Protein 6I5O (pdb70)

Radius of gyration: 25.14 Å; Cα contacts (8 Å, |Δi|>4): 1954; chains: 5; bounding box: 70×38×74 Å

Foldseek 3Di:
DDDDDDKDKDKFWQFDWDQFWDQGDKDFCPQFFKKKKAKAFDWPWWKKFKWFAAPVGDTDQFWWAWPVPRDIDRMDGDHGIITMHGCRPTGIIIITTPGTHGIMIMMMMTID/DDDDDDKDKDKFWQFAWDQFWDFGDKDFCPQFFKKKKAKAFDWPWWKKFKWFAAPVGDTDQFWWAWPVPRDIDRMDGDHGIITMHGCRPTGIIIITTPGTHGIIIMMMMTID/DDDDDFKDKDKFWQDAWDQFWDQRDKDFCPQFFKKKKAKAFDFPWWKKFKWFAAPVGDTDQFWWAWPPPRDIDRMDGDHGIITMHGCRPTGIIIITTHGTGGIITIMMMTID/DDDDDFKDKDKFWQFAWDQFWDQRDKDFCPQFFKKKKAKAFDWPWWKKFKWFAAPVGDTDQFWWAWPVPRDIDRMDGDHGIMTMHGCRPTGIIIITTPGIHGIIIMMMMTID/DDDDDDKDKDKFWQFAWDQFWDFGDKDFCPQFFKKKKAKAFDWPWWKKFKWFAAPVGDTDQFWWAWPVPRDIDRMDGDHGIITMHGCRPTGIIIITTHGTHGIIIMMMMTID

Organism: Bacillus subtilis (strain 168) (NCBI:txid224308)

Structure (mmCIF, N/CA/C/O backbone):
data_6I5O
#
_entry.id   6I5O
#
_cell.length_a   107.000
_cell.length_b   52.160
_cell.length_c   106.740
_cell.angle_alpha   90.000
_cell.angle_beta   95.970
_cell.angle_gamma   90.000
#
_symmetry.space_group_name_H-M   'C 1 2 1'
#
loop_
_entity.id
_entity.type
_entity.pdbx_description
1 polymer 'SPBc2 prophage-derived uncharacterized protein YomS'
2 water water
#
loop_
_atom_site.group_PDB
_atom_site.id
_atom_site.type_symbol
_atom_site.label_atom_id
_atom_site.label_alt_id
_atom_site.label_comp_id
_atom_site.label_asym_id
_atom_site.label_entity_id
_atom_site.label_seq_id
_atom_site.pdbx_PDB_ins_code
_atom_site.Cartn_x
_atom_site.Cartn_y
_atom_site.Cartn_z
_atom_site.occupancy
_atom_site.B_iso_or_equiv
_atom_site.auth_seq_id
_atom_site.auth_comp_id
_atom_site.auth_asym_id
_atom_site.auth_atom_id
_atom_site.pdbx_PDB_model_num
ATOM 1 N N . ASN A 1 7 ? 34.075 5.740 31.019 1.00 34.32 7 ASN A N 1
ATOM 2 C CA . ASN A 1 7 ? 33.182 5.580 29.837 1.00 32.35 7 ASN A CA 1
ATOM 3 C C . ASN A 1 7 ? 32.954 6.892 29.071 1.00 26.75 7 ASN A C 1
ATOM 4 O O . ASN A 1 7 ? 32.311 7.775 29.594 1.00 25.73 7 ASN A O 1
ATOM 9 N N . VAL A 1 8 ? 33.423 7.001 27.852 1.00 23.19 8 VAL A N 1
ATOM 10 C CA . VAL A 1 8 ? 33.342 8.240 27.052 1.00 20.89 8 VAL A CA 1
ATOM 11 C C . VAL A 1 8 ? 32.186 8.104 26.087 1.00 19.97 8 VAL A C 1
ATOM 12 O O . VAL A 1 8 ? 32.136 7.065 25.397 1.00 21.53 8 VAL A O 1
ATOM 16 N N . VAL A 1 9 ? 31.351 9.092 25.984 1.00 17.93 9 VAL A N 1
ATOM 17 C CA . VAL A 1 9 ? 30.233 9.131 25.030 1.00 17.06 9 VAL A CA 1
ATOM 18 C C . VAL A 1 9 ? 30.306 10.398 24.216 1.00 16.23 9 VAL A C 1
ATOM 19 O O . VAL A 1 9 ? 30.636 11.488 24.771 1.00 15.24 9 VAL A O 1
ATOM 23 N N . ILE A 1 10 ? 29.944 10.288 22.957 1.00 15.70 10 ILE A N 1
ATOM 24 C CA . ILE A 1 10 ? 29.755 11.446 22.067 1.00 15.22 10 ILE A CA 1
ATOM 25 C C . ILE A 1 10 ? 28.326 11.872 22.228 1.00 14.60 10 ILE A C 1
ATOM 26 O O . ILE A 1 10 ? 27.401 11.050 22.020 1.00 15.33 10 ILE A O 1
ATOM 31 N N . THR A 1 11 ? 28.082 13.126 22.551 1.00 13.90 11 THR A N 1
ATOM 32 C CA . THR A 1 11 ? 26.738 13.621 22.829 1.00 13.44 11 THR A CA 1
ATOM 33 C C . THR A 1 11 ? 26.176 14.422 21.696 1.00 13.46 11 THR A C 1
ATOM 34 O O . THR A 1 11 ? 26.879 15.327 21.164 1.00 13.91 11 THR A O 1
ATOM 38 N N . ILE A 1 12 ? 24.929 14.152 21.312 1.00 12.91 12 ILE A N 1
ATOM 39 C CA . ILE A 1 12 ? 24.209 14.978 20.330 1.00 13.08 12 ILE A CA 1
ATOM 40 C C . ILE A 1 12 ? 22.819 15.261 20.899 1.00 12.66 12 ILE A C 1
ATOM 41 O O . ILE A 1 12 ? 22.305 14.499 21.721 1.00 12.93 12 ILE A O 1
ATOM 46 N N . PRO A 1 13 ? 22.230 16.385 20.490 1.00 12.90 13 PRO A N 1
ATOM 47 C CA . PRO A 1 13 ? 20.883 16.713 20.963 1.00 12.96 13 PRO A CA 1
ATOM 48 C C . PRO A 1 13 ? 19.844 15.879 20.250 1.00 13.40 13 PRO A C 1
ATOM 49 O O . PRO A 1 13 ? 20.043 15.405 19.130 1.00 14.78 13 PRO A O 1
ATOM 53 N N . ASP A 1 14 ? 18.676 15.812 20.881 1.00 13.22 14 ASP A N 1
ATOM 54 C CA . ASP A 1 14 ? 17.406 15.474 20.198 1.00 13.73 14 ASP A CA 1
ATOM 55 C C . ASP A 1 14 ? 16.928 16.721 19.486 1.00 13.37 14 ASP A C 1
ATOM 56 O O . ASP A 1 14 ? 17.016 17.777 20.082 1.00 13.63 14 ASP A O 1
ATOM 61 N N . LYS A 1 15 ? 16.323 16.561 18.316 1.00 13.35 15 LYS A N 1
ATOM 62 C CA . LYS A 1 15 ? 15.667 17.689 17.637 1.00 13.20 15 LYS A CA 1
ATOM 63 C C . LYS A 1 15 ? 14.372 17.195 17.016 1.00 14.14 15 LYS A C 1
ATOM 64 O O . LYS A 1 15 ? 14.288 16.006 16.604 1.00 15.48 15 LYS A O 1
ATOM 70 N N . THR A 1 16 ? 13.418 18.088 16.909 1.00 14.32 16 THR A N 1
ATOM 71 C CA . THR A 1 16 ? 12.237 17.830 16.039 1.00 15.50 16 THR A CA 1
ATOM 72 C C . THR A 1 16 ? 11.779 19.155 15.469 1.00 16.12 16 THR A C 1
ATOM 73 O O . THR A 1 16 ? 12.208 20.228 15.840 1.00 16.79 16 THR A O 1
ATOM 77 N N A SER A 1 17 ? 10.857 19.039 14.509 0.60 17.00 17 SER A N 1
ATOM 78 N N B SER A 1 17 ? 10.843 19.042 14.527 0.40 16.66 17 SER A N 1
ATOM 79 C CA A SER A 1 17 ? 10.231 20.178 13.815 0.60 17.89 17 SER A CA 1
ATOM 80 C CA B SER A 1 17 ? 10.226 20.176 13.818 0.40 17.12 17 SER A CA 1
ATOM 81 C C A SER A 1 17 ? 8.775 20.266 14.252 0.60 17.65 17 SER A C 1
ATOM 82 C C B SER A 1 17 ? 8.775 20.267 14.265 0.40 17.16 17 SER A C 1
ATOM 83 O O A SER A 1 17 ? 8.205 19.261 14.708 0.60 19.41 17 SER A O 1
ATOM 84 O O B SER A 1 17 ? 8.207 19.261 14.717 0.40 18.31 17 SER A O 1
ATOM 89 N N . PHE A 1 18 ? 8.223 21.463 14.216 1.00 16.50 18 PHE A N 1
ATOM 90 C CA . PHE A 1 18 ? 6.808 21.676 14.578 1.00 17.25 18 PHE A CA 1
ATOM 91 C C . PHE A 1 18 ? 6.257 22.801 13.726 1.00 17.06 18 PHE A C 1
ATOM 92 O O . PHE A 1 18 ? 6.881 23.852 13.568 1.00 16.78 18 PHE A O 1
ATOM 100 N N . THR A 1 19 ? 5.053 22.583 13.215 1.00 17.36 19 THR A N 1
ATOM 101 C CA . THR A 1 19 ? 4.334 23.648 12.498 1.00 17.66 19 THR A CA 1
ATOM 102 C C . THR A 1 19 ? 3.331 24.334 13.413 1.00 17.37 19 THR A C 1
ATOM 103 O O . THR A 1 19 ? 2.346 23.713 13.816 1.00 17.98 19 THR A O 1
ATOM 107 N N . PHE A 1 20 ? 3.520 25.619 13.660 1.00 15.88 20 PHE A N 1
ATOM 108 C CA . PHE A 1 20 ? 2.549 26.441 14.412 1.00 15.81 20 PHE A CA 1
ATOM 109 C C . PHE A 1 20 ? 1.431 26.886 13.474 1.00 16.23 20 PHE A C 1
ATOM 110 O O . PHE A 1 20 ? 0.253 26.870 13.861 1.00 16.52 20 PHE A O 1
ATOM 118 N N . HIS A 1 21 ? 1.813 27.354 12.292 1.00 16.18 21 HIS A N 1
ATOM 119 C CA . HIS A 1 21 ? 0.885 27.806 11.219 1.00 17.72 21 HIS A CA 1
ATOM 120 C C . HIS A 1 21 ? 1.404 27.298 9.882 1.00 19.04 21 HIS A C 1
ATOM 121 O O . HIS A 1 21 ? 2.507 27.603 9.485 1.00 18.25 21 HIS A O 1
ATOM 128 N N A GLU A 1 22 ? 0.575 26.506 9.233 0.50 20.51 22 GLU A N 1
ATOM 129 N N B GLU A 1 22 ? 0.552 26.560 9.183 0.50 20.57 22 GLU A N 1
ATOM 130 C CA A GLU A 1 22 ? 0.805 26.008 7.874 0.50 22.95 22 GLU A CA 1
ATOM 131 C CA B GLU A 1 22 ? 0.897 25.944 7.880 0.50 22.90 22 GLU A CA 1
ATOM 132 C C A GLU A 1 22 ? -0.049 26.912 7.021 0.50 23.72 22 GLU A C 1
ATOM 133 C C B GLU A 1 22 ? 0.812 26.973 6.760 0.50 23.54 22 GLU A C 1
ATOM 134 O O A GLU A 1 22 ? -1.244 26.721 6.995 0.50 25.45 22 GLU A O 1
ATOM 135 O O B GLU A 1 22 ? 1.618 26.850 5.892 0.50 23.29 22 GLU A O 1
ATOM 146 N N A ALA A 1 23 ? 0.414 27.951 6.340 0.40 23.65 23 ALA A N 1
ATOM 147 N N B ALA A 1 23 ? -0.134 27.924 6.757 0.60 25.04 23 ALA A N 1
ATOM 148 C CA A ALA A 1 23 ? -0.630 28.697 5.561 0.40 23.68 23 ALA A CA 1
ATOM 149 C CA B ALA A 1 23 ? -0.251 28.927 5.648 0.60 25.22 23 ALA A CA 1
ATOM 150 C C A ALA A 1 23 ? -1.640 29.471 6.427 0.40 22.86 23 ALA A C 1
ATOM 151 C C B ALA A 1 23 ? -1.445 29.760 6.064 0.60 24.54 23 ALA A C 1
ATOM 152 O O A ALA A 1 23 ? -2.889 29.183 6.306 0.40 23.26 23 ALA A O 1
ATOM 153 O O B ALA A 1 23 ? -2.482 29.716 5.428 0.60 25.25 23 ALA A O 1
ATOM 156 N N A ALA A 1 24 ? -1.242 30.470 7.203 0.50 21.73 24 ALA A N 1
ATOM 157 N N B ALA A 1 24 ? -1.251 30.474 7.166 0.50 22.74 24 ALA A N 1
ATOM 158 C CA A ALA A 1 24 ? -2.282 31.304 7.824 0.50 21.71 24 ALA A CA 1
ATOM 159 C CA B ALA A 1 24 ? -2.296 31.289 7.807 0.50 22.40 24 ALA A CA 1
ATOM 160 C C A ALA A 1 24 ? -2.633 32.457 6.902 0.50 22.10 24 ALA A C 1
ATOM 161 C C B ALA A 1 24 ? -2.636 32.454 6.900 0.50 22.47 24 ALA A C 1
ATOM 162 O O A ALA A 1 24 ? -1.713 33.159 6.497 0.50 21.57 24 ALA A O 1
ATOM 163 O O B ALA A 1 24 ? -1.714 33.158 6.499 0.50 21.89 24 ALA A O 1
ATOM 166 N N . THR A 1 25 ? -3.924 32.656 6.604 1.00 22.55 25 THR A N 1
ATOM 167 C CA . THR A 1 25 ? -4.372 33.819 5.803 1.00 23.34 25 THR A CA 1
ATOM 168 C C . THR A 1 25 ? -5.363 34.679 6.591 1.00 23.62 25 THR A C 1
ATOM 169 O O . THR A 1 25 ? -5.881 35.640 6.043 1.00 24.32 25 THR A O 1
ATOM 173 N N . SER A 1 26 ? -5.631 34.310 7.828 1.00 22.60 26 SER A N 1
ATOM 174 C CA . SER A 1 26 ? -6.441 35.114 8.757 1.00 23.36 26 SER A CA 1
ATOM 175 C C . SER A 1 26 ? -5.926 34.902 10.161 1.00 22.57 26 SER A C 1
ATOM 176 O O . SER A 1 26 ? -5.157 33.957 10.398 1.00 21.77 26 SER A O 1
ATOM 179 N N . PRO A 1 27 ? -6.347 35.746 11.118 1.00 22.08 27 PRO A N 1
ATOM 180 C CA . PRO A 1 27 ? -5.839 35.606 12.476 1.00 21.12 27 PRO A CA 1
ATOM 181 C C . PRO A 1 27 ? -6.166 34.252 13.096 1.00 20.87 27 PRO A C 1
ATOM 182 O O . PRO A 1 27 ? -7.273 33.718 12.939 1.00 22.50 27 PRO A O 1
ATOM 186 N N A SER A 1 28 ? -5.230 33.769 13.902 0.70 19.89 28 SER A N 1
ATOM 187 N N B SER A 1 28 ? -5.218 33.737 13.873 0.30 20.35 28 SER A N 1
ATOM 188 C CA A SER A 1 28 ? -5.355 32.456 14.585 0.70 19.88 28 SER A CA 1
ATOM 189 C CA B SER A 1 28 ? -5.444 32.507 14.681 0.30 20.38 28 SER A CA 1
ATOM 190 C C A SER A 1 28 ? -4.274 32.348 15.647 0.70 18.78 28 SER A C 1
ATOM 191 C C B SER A 1 28 ? -4.277 32.331 15.639 0.30 19.34 28 SER A C 1
ATOM 192 O O A SER A 1 28 ? -3.149 32.789 15.365 0.70 18.47 28 SER A O 1
ATOM 193 O O B SER A 1 28 ? -3.154 32.787 15.354 0.30 18.92 28 SER A O 1
ATOM 198 N N . GLU A 1 29 ? -4.546 31.649 16.735 1.00 19.29 29 GLU A N 1
ATOM 199 C CA . GLU A 1 29 ? -3.467 31.276 17.670 1.00 19.36 29 GLU A CA 1
ATOM 200 C C . GLU A 1 29 ? -2.626 30.173 17.083 1.00 19.10 29 GLU A C 1
ATOM 201 O O . GLU A 1 29 ? -1.431 30.099 17.497 1.00 18.69 29 GLU A O 1
ATOM 207 N N . GLY A 1 30 ? -3.100 29.362 16.165 1.00 19.56 30 GLY A N 1
ATOM 208 C CA . GLY A 1 30 ? -2.346 28.235 15.624 1.00 20.14 30 GLY A CA 1
ATOM 209 C C . GLY A 1 30 ? -2.125 27.133 16.639 1.00 20.78 30 GLY A C 1
ATOM 210 O O . GLY A 1 30 ? -2.851 27.072 17.652 1.00 24.01 30 GLY A O 1
ATOM 211 N N . GLU A 1 31 ? -1.270 26.209 16.322 1.00 19.68 31 GLU A N 1
ATOM 212 C CA . GLU A 1 31 ? -1.038 24.985 17.118 1.00 19.79 31 GLU A CA 1
ATOM 213 C C . GLU A 1 31 ? -0.054 25.303 18.235 1.00 18.28 31 GLU A C 1
ATOM 214 O O . GLU A 1 31 ? 0.859 26.141 18.026 1.00 18.55 31 GLU A O 1
ATOM 220 N N . GLU A 1 32 ? -0.285 24.696 19.378 1.00 17.73 32 GLU A N 1
ATOM 221 C CA . GLU A 1 32 ? 0.592 24.915 20.549 1.00 16.93 32 GLU A CA 1
ATOM 222 C C . GLU A 1 32 ? 1.580 23.775 20.643 1.00 16.58 32 GLU A C 1
ATOM 223 O O . GLU A 1 32 ? 1.224 22.584 20.451 1.00 18.36 32 GLU A O 1
ATOM 229 N N . PHE A 1 33 ? 2.821 24.102 20.961 1.00 15.00 33 PHE A N 1
ATOM 230 C CA . PHE A 1 33 ? 3.884 23.084 21.094 1.00 14.67 33 PHE A CA 1
ATOM 231 C C . PHE A 1 33 ? 4.053 22.769 22.572 1.00 13.57 33 PHE A C 1
ATOM 232 O O . PHE A 1 33 ? 4.314 23.697 23.342 1.00 13.86 33 PHE A O 1
ATOM 240 N N . VAL A 1 34 ? 3.927 21.507 22.899 1.00 13.36 34 VAL A N 1
ATOM 241 C CA . VAL A 1 34 ? 4.248 20.981 24.239 1.00 13.33 34 VAL A CA 1
ATOM 242 C C . VAL A 1 34 ? 5.753 20.811 24.321 1.00 12.43 34 VAL A C 1
ATOM 243 O O . VAL A 1 34 ? 6.336 19.990 23.584 1.00 13.04 34 VAL A O 1
ATOM 247 N N . VAL A 1 35 ? 6.405 21.572 25.204 1.00 11.87 35 VAL A N 1
ATOM 248 C CA . VAL A 1 35 ? 7.879 21.623 25.254 1.00 11.39 35 VAL A CA 1
ATOM 249 C C . VAL A 1 35 ? 8.469 20.261 25.559 1.00 11.29 35 VAL A C 1
ATOM 250 O O . VAL A 1 35 ? 9.513 19.934 24.984 1.00 10.87 35 VAL A O 1
ATOM 254 N N . GLY A 1 36 ? 7.877 19.491 26.468 1.00 11.24 36 GLY A N 1
ATOM 255 C CA . GLY A 1 36 ? 8.400 18.161 26.755 1.00 11.45 36 GLY A CA 1
ATOM 256 C C . GLY A 1 36 ? 9.837 18.223 27.264 1.00 10.94 36 GLY A C 1
ATOM 257 O O . GLY A 1 36 ? 10.044 18.933 28.278 1.00 10.79 36 GLY A O 1
ATOM 258 N N . HIS A 1 37 ? 10.741 17.503 26.618 1.00 11.32 37 HIS A N 1
ATOM 259 C CA . HIS A 1 37 ? 12.133 17.465 27.081 1.00 11.10 37 HIS A CA 1
ATOM 260 C C . HIS A 1 37 ? 13.004 18.491 26.401 1.00 11.48 37 HIS A C 1
ATOM 261 O O . HIS A 1 37 ? 14.231 18.450 26.620 1.00 11.87 37 HIS A O 1
ATOM 268 N N . PHE A 1 38 ? 12.501 19.395 25.584 1.00 11.00 38 PHE A N 1
ATOM 269 C CA . PHE A 1 38 ? 13.342 20.301 24.798 1.00 11.21 38 PHE A CA 1
ATOM 270 C C . PHE A 1 38 ? 13.764 21.505 25.631 1.00 11.32 38 PHE A C 1
ATOM 271 O O . PHE A 1 38 ? 13.196 21.839 26.682 1.00 11.10 38 PHE A O 1
ATOM 279 N N A ARG A 1 39 ? 14.843 22.133 25.163 0.70 11.70 39 ARG A N 1
ATOM 280 N N B ARG A 1 39 ? 14.836 22.146 25.157 0.30 11.53 39 ARG A N 1
ATOM 281 C CA A ARG A 1 39 ? 15.422 23.311 25.851 0.70 11.77 39 ARG A CA 1
ATOM 282 C CA B ARG A 1 39 ? 15.454 23.293 25.866 0.30 11.64 39 ARG A CA 1
ATOM 283 C C A ARG A 1 39 ? 15.322 24.586 25.035 0.70 11.60 39 ARG A C 1
ATOM 284 C C B ARG A 1 39 ? 15.345 24.576 25.039 0.30 12.00 39 ARG A C 1
ATOM 285 O O A ARG A 1 39 ? 15.210 25.659 25.631 0.70 11.26 39 ARG A O 1
ATOM 286 O O B ARG A 1 39 ? 15.212 25.649 25.644 0.30 11.89 39 ARG A O 1
ATOM 301 N N A GLU A 1 40 ? 15.469 24.496 23.724 0.60 12.58 40 GLU A N 1
ATOM 302 N N B GLU A 1 40 ? 15.476 24.493 23.713 0.40 13.19 40 GLU A N 1
ATOM 303 C CA A GLU A 1 40 ? 15.582 25.683 22.858 0.60 12.90 40 GLU A CA 1
ATOM 304 C CA B GLU A 1 40 ? 15.595 25.685 22.843 0.40 13.80 40 GLU A CA 1
ATOM 305 C C A GLU A 1 40 ? 14.628 25.523 21.669 0.60 12.44 40 GLU A C 1
ATOM 306 C C B GLU A 1 40 ? 14.649 25.528 21.656 0.40 13.10 40 GLU A C 1
ATOM 307 O O A GLU A 1 40 ? 14.387 24.421 21.223 0.60 12.28 40 GLU A O 1
ATOM 308 O O B GLU A 1 40 ? 14.400 24.421 21.221 0.40 12.97 40 GLU A O 1
ATOM 319 N N . LEU A 1 41 ? 14.180 26.660 21.157 1.00 12.79 41 LEU A N 1
ATOM 320 C CA . LEU A 1 41 ? 13.344 26.729 19.943 1.00 12.95 41 LEU A CA 1
ATOM 321 C C . LEU A 1 41 ? 13.857 27.822 19.037 1.00 12.98 41 LEU A C 1
ATOM 322 O O . LEU A 1 41 ? 14.150 28.913 19.500 1.00 13.21 41 LEU A O 1
ATOM 327 N N . THR A 1 42 ? 13.869 27.508 17.751 1.00 13.43 42 THR A N 1
ATOM 328 C CA . THR A 1 42 ? 14.079 28.533 16.719 1.00 13.26 42 THR A CA 1
ATOM 329 C C . THR A 1 42 ? 12.862 28.513 15.810 1.00 13.75 42 THR A C 1
ATOM 330 O O . THR A 1 42 ? 12.575 27.474 15.199 1.00 14.04 42 THR A O 1
ATOM 334 N N . VAL A 1 43 ? 12.181 29.636 15.711 1.00 14.20 43 VAL A N 1
ATOM 335 C CA . VAL A 1 43 ? 10.973 29.798 14.857 1.00 14.92 43 VAL A CA 1
ATOM 336 C C . VAL A 1 43 ? 11.361 30.532 13.587 1.00 15.13 43 VAL A C 1
ATOM 337 O O . VAL A 1 43 ? 12.053 31.549 13.654 1.00 15.56 43 VAL A O 1
ATOM 341 N N . LYS A 1 44 ? 10.882 30.024 12.451 1.00 14.54 44 LYS A N 1
ATOM 342 C CA . LYS A 1 44 ? 11.022 30.701 11.154 1.00 15.05 44 LYS A CA 1
ATOM 343 C C . LYS A 1 44 ? 9.651 31.252 10.775 1.00 15.15 44 LYS A C 1
ATOM 344 O O . LYS A 1 44 ? 8.643 30.484 10.702 1.00 15.84 44 LYS A O 1
ATOM 350 N N A ILE A 1 45 ? 9.619 32.539 10.482 0.70 15.65 45 ILE A N 1
ATOM 351 N N B ILE A 1 45 ? 9.620 32.543 10.487 0.30 14.95 45 ILE A N 1
ATOM 352 C CA A ILE A 1 45 ? 8.397 33.202 9.951 0.70 16.11 45 ILE A CA 1
ATOM 353 C CA B ILE A 1 45 ? 8.425 33.221 9.906 0.30 15.05 45 ILE A CA 1
ATOM 354 C C A ILE A 1 45 ? 8.631 33.373 8.451 0.70 16.79 45 ILE A C 1
ATOM 355 C C B ILE A 1 45 ? 8.649 33.341 8.410 0.30 15.62 45 ILE A C 1
ATOM 356 O O A ILE A 1 45 ? 9.621 34.014 8.050 0.70 16.79 45 ILE A O 1
ATOM 357 O O B ILE A 1 45 ? 9.635 33.985 7.999 0.30 15.70 45 ILE A O 1
ATOM 366 N N A SER A 1 46 ? 7.749 32.787 7.643 0.50 17.09 46 SER A N 1
ATOM 367 N N B SER A 1 46 ? 7.751 32.761 7.627 0.50 15.86 46 SER A N 1
ATOM 368 C CA A SER A 1 46 ? 7.927 32.713 6.178 0.50 17.94 46 SER A CA 1
ATOM 369 C CA B SER A 1 46 ? 7.928 32.742 6.161 0.50 16.63 46 SER A CA 1
ATOM 370 C C A SER A 1 46 ? 6.574 32.908 5.476 0.50 18.44 46 SER A C 1
ATOM 371 C C B SER A 1 46 ? 6.569 32.903 5.473 0.50 17.66 46 SER A C 1
ATOM 372 O O A SER A 1 46 ? 5.569 33.272 6.118 0.50 18.52 46 SER A O 1
ATOM 373 O O B SER A 1 46 ? 5.567 33.268 6.117 0.50 17.75 46 SER A O 1
ATOM 378 N N . GLY A 1 47 ? 6.601 32.775 4.171 1.00 18.95 47 GLY A N 1
ATOM 379 C CA . GLY A 1 47 ? 5.437 32.936 3.326 1.00 19.57 47 GLY A CA 1
ATOM 380 C C . GLY A 1 47 ? 5.529 34.169 2.479 1.00 20.67 47 GLY A C 1
ATOM 381 O O . GLY A 1 47 ? 6.540 34.851 2.424 1.00 21.19 47 GLY A O 1
ATOM 382 N N A SER A 1 48 ? 4.429 34.469 1.780 0.50 21.52 48 SER A N 1
ATOM 383 N N B SER A 1 48 ? 4.428 34.467 1.779 0.50 21.26 48 SER A N 1
ATOM 384 C CA A SER A 1 48 ? 4.380 35.549 0.766 0.50 22.75 48 SER A CA 1
ATOM 385 C CA B SER A 1 48 ? 4.357 35.523 0.740 0.50 22.32 48 SER A CA 1
ATOM 386 C C A SER A 1 48 ? 3.463 36.688 1.210 0.50 22.69 48 SER A C 1
ATOM 387 C C B SER A 1 48 ? 3.470 36.686 1.207 0.50 22.45 48 SER A C 1
ATOM 388 O O A SER A 1 48 ? 3.090 37.507 0.358 0.50 23.13 48 SER A O 1
ATOM 389 O O B SER A 1 48 ? 3.097 37.507 0.358 0.50 22.92 48 SER A O 1
ATOM 394 N N . SER A 1 49 ? 3.159 36.756 2.496 1.00 21.81 49 SER A N 1
ATOM 395 C CA . SER A 1 49 ? 2.323 37.839 3.036 1.00 22.48 49 SER A CA 1
ATOM 396 C C . SER A 1 49 ? 2.902 39.190 2.685 1.00 23.67 49 SER A C 1
ATOM 397 O O . SER A 1 49 ? 4.113 39.313 2.619 1.00 23.74 49 SER A O 1
ATOM 400 N N . THR A 1 50 ? 2.028 40.198 2.526 1.00 26.20 50 THR A N 1
ATOM 401 C CA . THR A 1 50 ? 2.510 41.597 2.369 1.00 27.46 50 THR A CA 1
ATOM 402 C C . THR A 1 50 ? 2.536 42.326 3.703 1.00 25.92 50 THR A C 1
ATOM 403 O O . THR A 1 50 ? 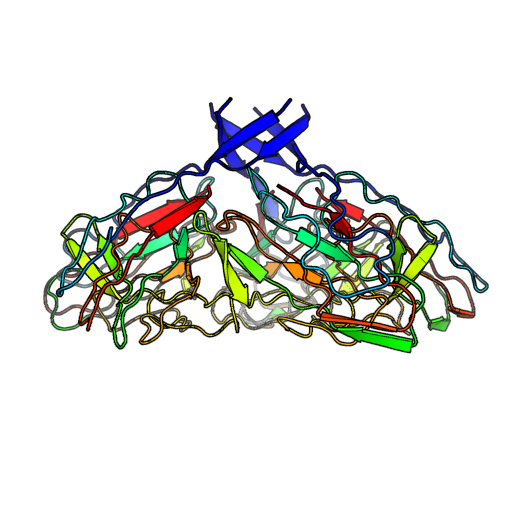3.273 43.287 3.829 1.00 26.66 50 THR A O 1
ATOM 407 N N A SER A 1 51 ? 1.751 41.878 4.681 0.70 25.04 51 SER A N 1
ATOM 408 N N B SER A 1 51 ? 1.760 41.878 4.683 0.30 24.60 51 SER A N 1
ATOM 409 C CA A SER A 1 51 ? 1.837 42.424 6.062 0.70 24.20 51 SER A CA 1
ATOM 410 C CA B SER A 1 51 ? 1.779 42.432 6.055 0.30 23.42 51 SER A CA 1
ATOM 411 C C A SER A 1 51 ? 1.402 41.356 7.043 0.70 22.71 51 SER A C 1
ATOM 412 C C B SER A 1 51 ? 1.423 41.336 7.034 0.30 22.36 51 SER A C 1
ATOM 413 O O A SER A 1 51 ? 0.669 40.488 6.667 0.70 21.83 51 SER A O 1
ATOM 414 O O B SER A 1 51 ? 0.685 40.468 6.653 0.30 22.10 51 SER A O 1
ATOM 419 N N . ARG A 1 52 ? 1.907 41.421 8.264 1.00 21.41 52 ARG A N 1
ATOM 420 C CA . ARG A 1 52 ? 1.521 40.448 9.303 1.00 20.32 52 ARG A CA 1
ATOM 421 C C . ARG A 1 52 ? 1.982 40.960 10.648 1.00 20.12 52 ARG A C 1
ATOM 422 O O . ARG A 1 52 ? 2.901 41.804 10.714 1.00 20.54 52 ARG A O 1
ATOM 430 N N A GLU A 1 53 ? 1.400 40.407 11.687 0.70 20.10 53 GLU A N 1
ATOM 431 N N B GLU A 1 53 ? 1.382 40.433 11.697 0.30 19.52 53 GLU A N 1
ATOM 432 C CA A GLU A 1 53 ? 1.875 40.661 13.066 0.70 20.15 53 GLU A CA 1
ATOM 433 C CA B GLU A 1 53 ? 1.889 40.643 13.067 0.30 18.90 53 GLU A CA 1
ATOM 434 C C A GLU A 1 53 ? 1.790 39.331 13.786 0.70 18.74 53 GLU A C 1
ATOM 435 C C B GLU A 1 53 ? 1.808 39.311 13.786 0.30 17.97 53 GLU A C 1
ATOM 436 O O A GLU A 1 53 ? 0.726 38.725 13.854 0.70 18.17 53 GLU A O 1
ATOM 437 O O B GLU A 1 53 ? 0.728 38.723 13.865 0.30 17.84 53 GLU A O 1
ATOM 448 N N A ILE A 1 54 ? 2.935 38.886 14.289 0.30 18.02 54 ILE A N 1
ATOM 449 N N B ILE A 1 54 ? 2.944 38.896 14.324 0.70 17.21 54 ILE A N 1
ATOM 450 C CA A ILE A 1 54 ? 3.048 37.630 15.060 0.30 17.50 54 ILE A CA 1
ATOM 451 C CA B ILE A 1 54 ? 3.065 37.622 15.066 0.70 16.78 54 ILE A CA 1
ATOM 452 C C A ILE A 1 54 ? 3.405 38.003 16.496 0.30 16.99 54 ILE A C 1
ATOM 453 C C B ILE A 1 54 ? 3.415 38.000 16.504 0.70 16.58 54 ILE A C 1
ATOM 454 O O A ILE A 1 54 ? 4.377 38.753 16.675 0.30 17.03 54 ILE A O 1
ATOM 455 O O B ILE A 1 54 ? 4.376 38.749 16.682 0.70 16.82 54 ILE A O 1
ATOM 464 N N . LYS A 1 55 ? 2.648 37.486 17.468 1.00 16.58 55 LYS A N 1
ATOM 465 C CA . LYS A 1 55 ? 3.020 37.668 18.895 1.00 16.60 55 LYS A CA 1
ATOM 466 C C . LYS A 1 55 ? 3.439 36.338 19.472 1.00 15.74 55 LYS A C 1
ATOM 467 O O . LYS A 1 55 ? 2.887 35.280 19.177 1.00 15.80 55 LYS A O 1
ATOM 473 N N . PHE A 1 56 ? 4.510 36.385 20.283 1.00 14.68 56 PHE A N 1
ATOM 474 C CA . PHE A 1 56 ? 5.180 35.197 20.815 1.00 13.82 56 PHE A CA 1
ATOM 475 C C . PHE A 1 56 ? 4.695 34.955 22.231 1.00 13.61 56 PHE A C 1
ATOM 476 O O . PHE A 1 56 ? 4.705 35.915 23.032 1.00 13.77 56 PHE A O 1
ATOM 484 N N . TYR A 1 57 ? 4.247 33.738 22.534 1.00 13.38 57 TYR A N 1
ATOM 485 C CA . TYR A 1 57 ? 3.682 33.452 23.864 1.00 13.39 57 TYR A CA 1
ATOM 486 C C . TYR A 1 57 ? 4.199 32.154 24.443 1.00 12.45 57 TYR A C 1
ATOM 487 O O . TYR A 1 57 ? 4.422 31.122 23.782 1.00 12.69 57 TYR A O 1
ATOM 496 N N . ALA A 1 58 ? 4.399 32.205 25.756 1.00 12.76 58 ALA A N 1
ATOM 497 C CA . ALA A 1 58 ? 4.456 31.027 26.630 1.00 12.85 58 ALA A CA 1
ATOM 498 C C . ALA A 1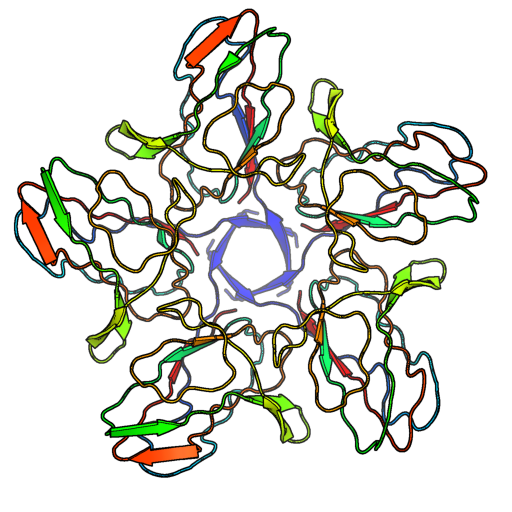 58 ? 3.060 30.757 27.162 1.00 13.53 58 ALA A C 1
ATOM 499 O O . ALA A 1 58 ? 2.334 31.715 27.438 1.00 14.52 58 ALA A O 1
ATOM 501 N N . VAL A 1 59 ? 2.702 29.486 27.287 1.00 13.78 59 VAL A N 1
ATOM 502 C CA . VAL A 1 59 ? 1.365 29.113 27.770 1.00 14.22 59 VAL A CA 1
ATOM 503 C C . VAL A 1 59 ? 1.537 28.104 28.905 1.00 13.62 59 VAL A C 1
ATOM 504 O O . VAL A 1 59 ? 2.239 27.136 28.739 1.00 13.88 59 VAL A O 1
ATOM 508 N N . ASP A 1 60 ? 0.864 28.336 30.021 1.00 14.14 60 ASP A N 1
ATOM 509 C CA . ASP A 1 60 ? 0.937 27.402 31.142 1.00 14.73 60 ASP A CA 1
ATOM 510 C C . ASP A 1 60 ? -0.148 26.325 31.081 1.00 16.00 60 ASP A C 1
ATOM 511 O O . ASP A 1 60 ? -0.952 26.304 30.158 1.00 15.31 60 ASP A O 1
ATOM 516 N N A GLU A 1 61 ? -0.165 25.448 32.061 0.70 17.40 61 GLU A N 1
ATOM 517 N N B GLU A 1 61 ? -0.160 25.448 32.070 0.30 16.53 61 GLU A N 1
ATOM 518 C CA A GLU A 1 61 ? -1.073 24.263 32.084 0.70 19.72 61 GLU A CA 1
ATOM 519 C CA B GLU A 1 61 ? -1.063 24.264 32.093 0.30 17.80 61 GLU A CA 1
ATOM 520 C C A GLU A 1 61 ? -2.524 24.718 32.189 0.70 20.28 61 GLU A C 1
ATOM 521 C C B GLU A 1 61 ? -2.518 24.714 32.194 0.30 19.02 61 GLU A C 1
ATOM 522 O O A GLU A 1 61 ? -3.394 23.897 31.898 0.70 22.09 61 GLU A O 1
ATOM 523 O O B GLU A 1 61 ? -3.386 23.900 31.880 0.30 20.07 61 GLU A O 1
ATOM 534 N N . ASN A 1 62 ? -2.782 25.941 32.639 1.00 19.45 62 ASN A N 1
ATOM 535 C CA . ASN A 1 62 ? -4.169 26.475 32.754 1.00 21.23 62 ASN A CA 1
ATOM 536 C C . ASN A 1 62 ? -4.573 27.280 31.523 1.00 20.93 62 ASN A C 1
ATOM 537 O O . ASN A 1 62 ? -5.683 27.791 31.474 1.00 22.26 62 ASN A O 1
ATOM 542 N N . GLY A 1 63 ? -3.705 27.448 30.571 1.00 19.36 63 GLY A N 1
ATOM 543 C CA . GLY A 1 63 ? -3.977 28.187 29.332 1.00 18.60 63 GLY A CA 1
ATOM 544 C C . GLY A 1 63 ? -3.669 29.653 29.430 1.00 17.83 63 GLY A C 1
ATOM 545 O O . GLY A 1 63 ? -3.966 30.360 28.490 1.00 18.36 63 GLY A O 1
ATOM 546 N N . GLU A 1 64 ? -3.086 30.154 30.512 1.00 16.63 64 GLU A N 1
ATOM 547 C CA . GLU A 1 64 ? -2.719 31.566 30.584 1.00 16.06 64 GLU A CA 1
ATOM 548 C C . GLU A 1 64 ? -1.550 31.815 29.618 1.00 15.06 64 GLU A C 1
ATOM 549 O O . GLU A 1 64 ? -0.577 31.043 29.576 1.00 14.22 64 GLU A O 1
ATOM 555 N N . LYS A 1 65 ? -1.659 32.864 28.813 1.00 15.39 65 LYS A N 1
ATOM 556 C CA . LYS A 1 65 ? -0.647 33.286 27.823 1.00 15.58 65 LYS A CA 1
ATOM 557 C C . LYS A 1 65 ? 0.188 34.427 28.379 1.00 14.64 65 LYS A C 1
ATOM 558 O O . LYS A 1 65 ? -0.326 35.319 28.979 1.00 14.88 65 LYS A O 1
ATOM 564 N N . THR A 1 66 ? 1.479 34.325 28.177 1.00 14.02 66 THR A N 1
ATOM 565 C CA . THR A 1 66 ? 2.449 35.335 28.673 1.00 13.53 66 THR A CA 1
ATOM 566 C C . THR A 1 66 ? 3.389 35.737 27.530 1.00 12.64 66 THR A C 1
ATOM 567 O O . THR A 1 66 ? 3.964 34.861 26.877 1.00 12.27 66 THR A O 1
ATOM 571 N N . ALA A 1 67 ? 3.494 37.024 27.240 1.00 13.31 67 ALA A N 1
ATOM 572 C CA . ALA A 1 67 ? 4.390 37.490 26.176 1.00 13.42 67 ALA A CA 1
ATOM 573 C C . ALA A 1 67 ? 5.809 36.942 26.419 1.00 13.17 67 ALA A C 1
ATOM 574 O O . ALA A 1 67 ? 6.325 37.018 27.549 1.00 13.71 67 ALA A O 1
ATOM 576 N N . LEU A 1 68 ? 6.414 36.416 25.373 1.00 13.74 68 LEU A N 1
ATOM 577 C CA . LEU A 1 68 ? 7.691 35.700 25.498 1.00 13.34 68 LEU A CA 1
ATOM 578 C C . LEU A 1 68 ? 8.710 36.375 24.586 1.00 13.76 68 LEU A C 1
ATOM 579 O O . LEU A 1 68 ? 8.495 36.420 23.371 1.00 14.37 68 LEU A O 1
ATOM 584 N N A SER A 1 69 ? 9.792 36.893 25.153 0.60 13.28 69 SER A N 1
ATOM 585 N N B SER A 1 69 ? 9.792 36.889 25.152 0.40 13.78 69 SER A N 1
ATOM 586 C CA A SER A 1 69 ? 10.875 37.491 24.325 0.60 13.98 69 SER A CA 1
ATOM 587 C CA B SER A 1 69 ? 10.870 37.497 24.330 0.40 14.55 69 SER A CA 1
ATOM 588 C C A SER A 1 69 ? 11.833 36.417 23.810 0.60 13.53 69 SER A C 1
ATOM 589 C C B SER A 1 69 ? 11.832 36.425 23.815 0.40 13.94 69 SER A C 1
ATOM 590 O O A SER A 1 69 ? 12.162 35.456 24.511 0.60 13.64 69 SER A O 1
ATOM 591 O O B SER A 1 69 ? 12.153 35.463 24.515 0.40 13.93 69 SER A O 1
ATOM 596 N N . GLY A 1 70 ? 12.298 36.648 22.603 1.00 14.01 70 GLY A N 1
ATOM 597 C CA . GLY A 1 70 ? 13.363 35.883 21.962 1.00 13.97 70 GLY A CA 1
ATOM 598 C C . GLY A 1 70 ? 14.295 36.805 21.245 1.00 13.67 70 GLY A C 1
ATOM 599 O O . GLY A 1 70 ? 14.183 38.045 21.361 1.00 14.40 70 GLY A O 1
ATOM 600 N N . THR A 1 71 ? 15.232 36.169 20.555 1.00 13.92 71 THR A N 1
ATOM 601 C CA . THR A 1 71 ? 16.352 36.873 19.893 1.00 14.66 71 THR A CA 1
ATOM 602 C C . THR A 1 71 ? 16.272 36.658 18.390 1.00 13.77 71 THR A C 1
ATOM 603 O O . THR A 1 71 ? 16.215 35.519 17.942 1.00 13.43 71 THR A O 1
ATOM 607 N N . ASN A 1 72 ? 16.289 37.763 17.645 1.00 13.85 72 ASN A N 1
ATOM 608 C CA . ASN A 1 72 ? 16.250 37.712 16.163 1.00 14.46 72 ASN A CA 1
ATOM 609 C C . ASN A 1 72 ? 17.638 37.288 15.680 1.00 14.11 72 ASN A C 1
ATOM 610 O O . ASN A 1 72 ? 18.619 37.988 16.025 1.00 15.00 72 ASN A O 1
ATOM 615 N N . LYS A 1 73 ? 17.711 36.228 14.894 1.00 14.32 73 LYS A N 1
ATOM 616 C CA . LYS A 1 73 ? 19.042 35.716 14.471 1.00 14.83 73 LYS A CA 1
ATOM 617 C C . LYS A 1 73 ? 19.682 36.618 13.425 1.00 15.89 73 LYS A C 1
ATOM 618 O O . LYS A 1 73 ? 20.903 36.443 13.186 1.00 16.09 73 LYS A O 1
ATOM 624 N N . THR A 1 74 ? 18.976 37.554 12.815 1.00 16.07 74 THR A N 1
ATOM 625 C CA . THR A 1 74 ? 19.555 38.457 11.804 1.00 17.29 74 THR A CA 1
ATOM 626 C C . THR A 1 74 ? 20.363 39.547 12.482 1.00 18.94 74 THR A C 1
ATOM 627 O O . THR A 1 74 ? 21.466 39.920 11.965 1.00 19.98 74 THR A O 1
ATOM 631 N N . ASP A 1 75 ? 19.846 40.142 13.534 1.00 20.81 75 ASP A N 1
ATOM 632 C CA . ASP A 1 75 ? 20.480 41.355 14.102 1.00 22.94 75 ASP A CA 1
ATOM 633 C C . ASP A 1 75 ? 20.657 41.281 15.628 1.00 23.53 75 ASP A C 1
ATOM 634 O O . ASP A 1 75 ? 21.017 42.305 16.225 1.00 22.40 75 ASP A O 1
ATOM 639 N N . PHE A 1 76 ? 20.356 40.150 16.241 1.00 21.81 76 PHE A N 1
ATOM 640 C CA . PHE A 1 76 ? 20.414 39.936 17.702 1.00 22.56 76 PHE A CA 1
ATOM 641 C C . PHE A 1 76 ? 19.463 40.887 18.437 1.00 22.20 76 PHE A C 1
ATOM 642 O O . PHE A 1 76 ? 19.641 41.019 19.655 1.00 23.18 76 PHE A O 1
ATOM 650 N N . GLN A 1 77 ? 18.457 41.441 17.801 1.00 22.13 77 GLN A N 1
ATOM 651 C CA . GLN A 1 77 ? 17.480 42.266 18.535 1.00 23.87 77 GLN A CA 1
ATOM 652 C C . GLN A 1 77 ? 16.551 41.352 19.359 1.00 21.34 77 GLN A C 1
ATOM 653 O O . GLN A 1 77 ? 16.250 40.208 18.970 1.00 19.89 77 GLN A O 1
ATOM 659 N N . LEU A 1 78 ? 16.106 41.868 20.476 1.00 21.08 78 LEU A N 1
ATOM 660 C CA . LEU A 1 78 ? 15.189 41.163 21.375 1.00 20.26 78 LEU A CA 1
ATOM 661 C C . LEU A 1 78 ? 13.778 41.607 21.053 1.00 19.18 78 LEU A C 1
ATOM 662 O O . LEU A 1 78 ? 13.554 42.778 20.719 1.00 21.40 78 LEU A O 1
ATOM 667 N N . GLY A 1 79 ? 12.838 40.708 21.198 1.00 17.35 79 GLY A N 1
ATOM 668 C CA . GLY A 1 79 ? 11.436 41.098 21.044 1.00 17.66 79 GLY A CA 1
ATOM 669 C C . GLY A 1 79 ? 10.473 39.977 21.370 1.00 16.27 79 GLY A C 1
ATOM 670 O O . GLY A 1 79 ? 10.839 38.830 21.357 1.00 15.50 79 GLY A O 1
ATOM 671 N N . SER A 1 80 ? 9.235 40.364 21.629 1.00 16.19 80 SER A N 1
ATOM 672 C CA . SER A 1 80 ? 8.136 39.434 21.928 1.00 15.66 80 SER A CA 1
ATOM 673 C C . SER A 1 80 ? 7.116 39.441 20.790 1.00 15.85 80 SER A C 1
ATOM 674 O O . SER A 1 80 ? 6.071 38.820 20.952 1.00 15.53 80 SER A O 1
ATOM 677 N N . SER A 1 81 ? 7.423 40.078 19.679 1.00 15.90 81 SER A N 1
ATOM 678 C CA . SER A 1 81 ? 6.505 40.099 18.518 1.00 16.32 81 SER A CA 1
ATOM 679 C C . SER A 1 81 ? 7.306 40.517 17.306 1.00 16.24 81 SER A C 1
ATOM 680 O O . SER A 1 81 ? 8.413 41.035 17.453 1.00 16.35 81 SER A O 1
ATOM 683 N N . THR A 1 82 ? 6.707 40.389 16.132 1.00 16.26 82 THR A N 1
ATOM 684 C CA . THR A 1 82 ? 7.346 40.939 14.925 1.00 17.40 82 THR A CA 1
ATOM 685 C C . THR A 1 82 ? 6.284 41.320 13.901 1.00 18.12 82 THR A C 1
ATOM 686 O O . THR A 1 82 ? 5.202 40.679 13.836 1.00 18.46 82 THR A O 1
ATOM 690 N N . LEU A 1 83 ? 6.605 42.331 13.132 1.00 18.25 83 LEU A N 1
ATOM 691 C CA . LEU A 1 83 ? 5.818 42.771 11.961 1.00 19.78 83 LEU A CA 1
ATOM 692 C C . LEU A 1 83 ? 6.469 42.298 10.675 1.00 19.50 83 LEU A C 1
ATOM 693 O O . LEU A 1 83 ? 5.952 42.665 9.598 1.00 19.92 83 LEU A O 1
ATOM 698 N N . ASN A 1 84 ? 7.565 41.554 10.751 1.00 18.88 84 ASN A N 1
ATOM 699 C CA . ASN A 1 84 ? 8.354 41.206 9.558 1.00 19.95 84 ASN A CA 1
ATOM 700 C C . ASN A 1 84 ? 8.157 39.737 9.196 1.00 18.90 84 ASN A C 1
ATOM 701 O O . ASN A 1 84 ? 7.767 38.935 10.026 1.00 18.48 84 ASN A O 1
ATOM 706 N N . THR A 1 85 ? 8.494 39.411 7.964 1.00 18.90 85 THR A N 1
ATOM 707 C CA . THR A 1 85 ? 8.574 38.024 7.480 1.00 18.55 85 THR A CA 1
ATOM 708 C C . THR A 1 85 ? 10.053 37.724 7.229 1.00 18.25 85 THR A C 1
ATOM 709 O O . THR A 1 85 ? 10.899 38.658 7.256 1.00 19.39 85 THR A O 1
ATOM 713 N N . ASN A 1 86 ? 10.337 36.479 6.909 1.00 17.73 86 ASN A N 1
ATOM 714 C CA . ASN A 1 86 ? 11.711 35.997 6.625 1.00 17.29 86 ASN A CA 1
ATOM 715 C C . ASN A 1 86 ? 12.621 36.280 7.829 1.00 16.77 86 ASN A C 1
ATOM 716 O O . ASN A 1 86 ? 13.651 37.003 7.670 1.00 17.08 86 ASN A O 1
ATOM 721 N N . GLU A 1 87 ? 12.222 35.772 8.971 1.00 15.83 87 GLU A N 1
ATOM 722 C CA . GLU A 1 87 ? 13.029 35.956 10.197 1.00 15.89 87 GLU A CA 1
ATOM 723 C C . GLU A 1 87 ? 13.063 34.657 10.976 1.00 15.41 87 GLU A C 1
ATOM 724 O O . GLU A 1 87 ? 12.064 33.894 11.009 1.00 16.28 87 GLU A O 1
ATOM 730 N N . TYR A 1 88 ? 14.211 34.447 11.634 1.00 14.70 88 TYR A N 1
ATOM 731 C CA . TYR A 1 88 ? 14.360 33.409 12.663 1.00 14.49 88 TYR A CA 1
ATOM 732 C C . TYR A 1 88 ? 14.388 34.086 14.037 1.00 14.35 88 TYR A C 1
ATOM 733 O O . TYR A 1 88 ? 15.133 35.083 14.234 1.00 14.18 88 TYR A O 1
ATOM 742 N N . TRP A 1 89 ? 13.689 33.474 14.993 1.00 13.73 89 TRP A N 1
ATOM 743 C CA . TRP A 1 89 ? 13.702 33.946 16.390 1.00 13.46 89 TRP A CA 1
ATOM 744 C C . TRP A 1 89 ? 14.043 32.772 17.292 1.00 13.09 89 TRP A C 1
ATOM 745 O O . TRP A 1 89 ? 13.424 31.690 17.193 1.00 13.60 89 TRP A O 1
ATOM 756 N N . ASP A 1 90 ? 14.978 32.998 18.204 1.00 13.40 90 ASP A N 1
ATOM 757 C CA . ASP A 1 90 ? 15.485 31.982 19.150 1.00 13.56 90 ASP A CA 1
ATOM 758 C C . ASP A 1 90 ? 14.898 32.200 20.544 1.00 13.07 90 ASP A C 1
ATOM 759 O O . ASP A 1 90 ? 14.861 33.346 21.019 1.00 13.18 90 ASP A O 1
ATOM 764 N N . PHE A 1 91 ? 14.505 31.100 21.162 1.00 12.92 91 PHE A N 1
ATOM 765 C CA . PHE A 1 91 ? 13.865 31.146 22.494 1.00 13.07 91 PHE A CA 1
ATOM 766 C C . PHE A 1 91 ? 14.444 30.078 23.383 1.00 13.11 91 PHE A C 1
ATOM 767 O O . PHE A 1 91 ? 14.720 28.969 22.947 1.00 13.45 91 PHE A O 1
ATOM 775 N N A ASP A 1 92 ? 14.600 30.433 24.651 0.50 12.80 92 ASP A N 1
ATOM 776 N N B ASP A 1 92 ? 14.592 30.433 24.651 0.50 12.81 92 ASP A N 1
ATOM 777 C CA A ASP A 1 92 ? 14.919 29.473 25.726 0.50 12.96 92 ASP A CA 1
ATOM 778 C CA B ASP A 1 92 ? 14.923 29.486 25.733 0.50 13.00 92 ASP A CA 1
ATOM 779 C C A ASP A 1 92 ? 13.598 29.029 26.343 0.50 12.46 92 ASP A C 1
ATOM 780 C C B ASP A 1 92 ? 13.601 29.030 26.346 0.50 12.48 92 ASP A C 1
ATOM 781 O O A ASP A 1 92 ? 12.886 29.860 26.929 0.50 13.31 92 ASP A O 1
ATOM 782 O O B ASP A 1 92 ? 12.885 29.860 26.930 0.50 13.33 92 ASP A O 1
ATOM 791 N N . ILE A 1 93 ? 13.253 27.769 26.114 1.00 12.22 93 ILE A N 1
ATOM 792 C CA . ILE A 1 93 ? 11.905 27.261 26.455 1.00 11.41 93 ILE A CA 1
ATOM 793 C C . ILE A 1 93 ? 11.939 26.158 27.500 1.00 11.41 93 ILE A C 1
ATOM 794 O O . ILE A 1 93 ? 10.885 25.593 27.804 1.00 11.44 93 ILE A O 1
ATOM 799 N N . ALA A 1 94 ? 13.084 25.854 28.086 1.00 10.61 94 ALA A N 1
ATOM 800 C CA . ALA A 1 94 ? 13.232 24.636 28.874 1.00 10.57 94 ALA A CA 1
ATOM 801 C C . ALA A 1 94 ? 12.255 24.557 30.032 1.00 10.76 94 ALA A C 1
ATOM 802 O O . ALA A 1 94 ? 11.862 23.444 30.396 1.00 11.18 94 ALA A O 1
ATOM 804 N N . GLY A 1 95 ? 11.955 25.709 30.640 1.00 10.87 95 GLY A N 1
ATOM 805 C CA . GLY A 1 95 ? 11.080 25.743 31.817 1.00 10.98 95 GLY A CA 1
ATOM 806 C C . GLY A 1 95 ? 9.636 26.080 31.533 1.00 11.22 95 GLY A C 1
ATOM 807 O O . GLY A 1 95 ? 8.915 26.475 32.489 1.00 12.02 95 GLY A O 1
ATOM 808 N N . LEU A 1 96 ? 9.209 25.944 30.290 1.00 10.99 96 LEU A N 1
ATOM 809 C CA . LEU A 1 96 ? 7.842 26.334 29.882 1.00 11.50 96 LEU A CA 1
ATOM 810 C C . LEU A 1 96 ? 7.041 25.082 29.583 1.00 11.57 96 LEU A C 1
ATOM 811 O O . LEU A 1 96 ? 7.587 24.102 29.099 1.00 12.18 96 LEU A O 1
ATOM 816 N N . PHE A 1 97 ? 5.724 25.093 29.824 1.00 11.97 97 PHE A N 1
ATOM 817 C CA . PHE A 1 97 ? 4.860 23.975 29.440 1.00 12.20 97 PHE A CA 1
ATOM 818 C C . PHE A 1 97 ? 4.591 23.972 27.922 1.00 11.94 97 PHE A C 1
ATOM 819 O O . PHE A 1 97 ? 4.837 22.976 27.244 1.00 11.56 97 PHE A O 1
ATOM 827 N N . LYS A 1 98 ? 4.147 25.108 27.400 1.00 12.46 98 LYS A N 1
ATOM 828 C CA . LYS A 1 98 ? 3.763 25.227 25.974 1.00 12.80 98 LYS A CA 1
ATOM 829 C C . LYS A 1 98 ? 4.267 26.546 25.432 1.00 12.64 98 LYS A C 1
ATOM 830 O O . LYS A 1 98 ? 4.454 27.505 26.177 1.00 12.33 98 LYS A O 1
ATOM 836 N N . VAL A 1 99 ? 4.442 26.560 24.111 1.00 13.23 99 VAL A N 1
ATOM 837 C CA . VAL A 1 99 ? 4.661 27.842 23.400 1.00 13.20 99 VAL A CA 1
ATOM 838 C C . VAL A 1 99 ? 3.655 27.945 22.255 1.00 13.97 99 VAL A C 1
ATOM 839 O O . VAL A 1 99 ? 3.204 26.910 21.716 1.00 14.32 99 VAL A O 1
ATOM 843 N N . MET A 1 100 ? 3.362 29.172 21.901 1.00 13.93 100 MET A N 1
ATOM 844 C CA A MET A 1 100 ? 2.333 29.533 20.911 0.40 15.09 100 MET A CA 1
ATOM 845 C CA B MET A 1 100 ? 2.340 29.533 20.910 0.60 14.47 100 MET A CA 1
ATOM 846 C C . MET A 1 100 ? 2.807 30.778 20.170 1.00 14.81 100 MET A C 1
ATOM 847 O O . MET A 1 100 ? 3.382 31.670 20.780 1.00 14.28 100 MET A O 1
ATOM 856 N N . PHE A 1 101 ? 2.571 30.819 18.865 1.00 14.92 101 PHE A N 1
ATOM 857 C CA . PHE A 1 101 ? 2.939 31.973 18.005 1.00 15.75 101 PHE A CA 1
ATOM 858 C C . PHE A 1 101 ? 1.679 32.442 17.321 1.00 16.22 101 PHE A C 1
ATOM 859 O O . PHE A 1 101 ? 1.279 31.783 16.330 1.00 18.52 101 PHE A O 1
ATOM 867 N N . GLU A 1 102 ? 1.056 33.469 17.849 1.00 15.34 102 GLU A N 1
ATOM 868 C CA . GLU A 1 102 ? -0.274 33.913 17.405 1.00 15.97 102 GLU A CA 1
ATOM 869 C C . GLU A 1 102 ? -0.125 34.818 16.179 1.00 16.50 102 GLU A C 1
ATOM 870 O O . GLU A 1 102 ? 0.630 35.812 16.234 1.00 16.55 102 GLU A O 1
ATOM 876 N N . VAL A 1 103 ? -0.880 34.502 15.111 1.00 16.91 103 VAL A N 1
ATOM 877 C CA . VAL A 1 103 ? -1.049 35.444 13.988 1.00 17.60 103 VAL A CA 1
ATOM 878 C C . VAL A 1 103 ? -2.145 36.405 14.420 1.00 18.45 103 VAL A C 1
ATOM 879 O O . VAL A 1 103 ? -3.337 36.004 14.414 1.00 18.55 103 VAL A O 1
ATOM 883 N N . VAL A 1 104 ? -1.752 37.605 14.816 1.00 19.07 104 VAL A N 1
ATOM 884 C CA . VAL A 1 104 ? -2.704 38.646 15.262 1.00 20.83 104 VAL A CA 1
ATOM 885 C C . VAL A 1 104 ? -3.385 39.246 14.030 1.00 21.10 104 VAL A C 1
ATOM 886 O O . VAL A 1 104 ? -4.601 39.578 14.074 1.00 21.41 104 VAL A O 1
ATOM 890 N N . SER A 1 105 ? -2.632 39.413 12.945 1.00 20.58 105 SER A N 1
ATOM 891 C CA . SER A 1 105 ? -3.123 39.997 11.702 1.00 22.06 105 SER A CA 1
ATOM 892 C C . SER A 1 105 ? -2.266 39.490 10.563 1.00 20.97 105 SER A C 1
ATOM 893 O O . SER A 1 105 ? -1.087 39.170 10.788 1.00 19.78 105 SER A O 1
ATOM 896 N N . VAL A 1 106 ? -2.827 39.439 9.368 1.00 21.74 106 VAL A N 1
ATOM 897 C CA . VAL A 1 106 ? -2.061 39.031 8.177 1.00 21.93 106 VAL A CA 1
ATOM 898 C C . VAL A 1 106 ? -2.845 39.475 6.946 1.00 23.26 106 VAL A C 1
ATOM 899 O O . VAL A 1 106 ? -4.072 39.377 6.932 1.00 23.98 106 VAL A O 1
ATOM 903 N N . THR A 1 107 ? -2.125 39.989 5.984 1.00 23.68 107 THR A N 1
ATOM 904 C CA . THR A 1 107 ? -2.630 40.196 4.607 1.00 25.15 107 THR A CA 1
ATOM 905 C C . THR A 1 107 ? -1.799 39.290 3.692 1.00 25.01 107 THR A C 1
ATOM 906 O O . THR A 1 107 ? -0.615 39.557 3.519 1.00 25.43 107 THR A O 1
ATOM 910 N N . GLY A 1 108 ? -2.354 38.179 3.256 1.00 25.21 108 GLY A N 1
ATOM 911 C CA . GLY A 1 108 ? -1.602 37.193 2.483 1.00 25.21 108 GLY A CA 1
ATOM 912 C C . GLY A 1 108 ? -1.431 35.944 3.292 1.00 24.87 108 GLY A C 1
ATOM 913 O O . GLY A 1 108 ? -2.282 35.636 4.096 1.00 26.06 108 GLY A O 1
ATOM 914 N N A ASP A 1 109 ? -0.317 35.240 3.114 0.70 24.91 109 ASP A N 1
ATOM 915 N N B ASP A 1 109 ? -0.331 35.221 3.084 0.30 24.90 109 ASP A N 1
ATOM 916 C CA A ASP A 1 109 ? -0.108 33.923 3.747 0.70 24.54 109 ASP A CA 1
ATOM 917 C CA B ASP A 1 109 ? -0.113 33.906 3.742 0.30 24.43 109 ASP A CA 1
ATOM 918 C C A ASP A 1 109 ? 1.146 34.006 4.623 0.70 23.32 109 ASP A C 1
ATOM 919 C C B ASP A 1 109 ? 1.152 33.975 4.593 0.30 23.05 109 ASP A C 1
ATOM 920 O O A ASP A 1 109 ? 2.212 34.461 4.149 0.70 24.84 109 ASP A O 1
ATOM 921 O O B ASP A 1 109 ? 2.188 34.431 4.099 0.30 23.51 109 ASP A O 1
ATOM 930 N N . VAL A 1 110 ? 1.073 33.479 5.820 1.00 21.54 110 VAL A N 1
ATOM 931 C CA . VAL A 1 110 ? 2.256 33.455 6.704 1.00 20.34 110 VAL A CA 1
ATOM 932 C C . VAL A 1 110 ? 2.359 32.055 7.276 1.00 19.56 110 VAL A C 1
ATOM 933 O O . VAL A 1 110 ? 1.357 31.484 7.744 1.00 20.10 110 VAL A O 1
ATOM 937 N N A THR A 1 111 ? 3.573 31.528 7.230 0.50 18.77 111 THR A N 1
ATOM 938 N N B THR A 1 111 ? 3.573 31.528 7.227 0.50 18.40 111 THR A N 1
ATOM 939 C CA A THR A 1 111 ? 3.916 30.201 7.791 0.50 18.21 111 THR A CA 1
ATOM 940 C CA B THR A 1 111 ? 3.925 30.208 7.798 0.50 17.60 111 THR A CA 1
ATOM 941 C C A THR A 1 111 ? 4.784 30.430 9.029 0.50 17.23 111 THR A C 1
ATOM 942 C C B THR A 1 111 ? 4.782 30.438 9.036 0.50 16.88 111 THR A C 1
ATOM 943 O O A THR A 1 111 ? 5.651 31.329 9.025 0.50 17.25 111 THR A O 1
ATOM 944 O O B THR A 1 111 ? 5.650 31.333 9.030 0.50 16.90 111 THR A O 1
ATOM 951 N N . VAL A 1 112 ? 4.562 29.621 10.042 1.00 16.53 112 VAL A N 1
ATOM 952 C CA . VAL A 1 112 ? 5.353 29.729 11.314 1.00 15.93 112 VAL A CA 1
ATOM 953 C C . VAL A 1 112 ? 5.738 28.315 11.676 1.00 16.09 112 VAL A C 1
ATOM 954 O O . VAL A 1 112 ? 4.850 27.540 12.046 1.00 15.93 112 VAL A O 1
ATOM 958 N N . LYS A 1 113 ? 7.041 28.013 11.630 1.00 16.56 113 LYS A N 1
ATOM 959 C CA . LYS A 1 113 ? 7.523 26.640 11.822 1.00 17.24 113 LYS A CA 1
ATOM 960 C C . LYS A 1 113 ? 8.729 26.682 12.709 1.00 17.19 113 LYS A C 1
ATOM 961 O O . LYS A 1 113 ? 9.467 27.649 12.645 1.00 19.72 113 LYS A O 1
ATOM 967 N N . GLY A 1 114 ? 8.914 25.697 13.570 1.00 15.22 114 GLY A N 1
ATOM 968 C CA . GLY A 1 114 ? 10.091 25.720 14.454 1.00 14.71 114 GLY A CA 1
ATOM 969 C C . GLY A 1 114 ? 10.868 24.450 14.410 1.00 14.91 114 GLY A C 1
ATOM 970 O O . GLY A 1 114 ? 10.400 23.400 13.962 1.00 15.32 114 GLY A O 1
ATOM 971 N N . ILE A 1 115 ? 12.099 24.584 14.863 1.00 14.17 115 ILE A N 1
ATOM 972 C CA . ILE A 1 115 ? 12.972 23.436 15.193 1.00 13.95 115 ILE A CA 1
ATOM 973 C C . ILE A 1 115 ? 13.304 23.605 16.681 1.00 13.14 115 ILE A C 1
ATOM 974 O O . ILE A 1 115 ? 13.707 24.676 17.132 1.00 13.22 115 ILE A O 1
ATOM 979 N N . VAL A 1 116 ? 13.164 22.493 17.397 1.00 13.47 116 VAL A N 1
ATOM 980 C CA . VAL A 1 116 ? 13.398 22.452 18.862 1.00 13.43 116 VAL A CA 1
ATOM 981 C C . VAL A 1 116 ? 14.576 21.544 19.094 1.00 12.71 116 VAL A C 1
ATOM 982 O O . VAL A 1 116 ? 14.791 20.561 18.349 1.00 13.56 116 VAL A O 1
ATOM 986 N N . VAL A 1 117 ? 15.329 21.842 20.164 1.00 12.25 117 VAL A N 1
ATOM 987 C CA . VAL A 1 117 ? 16.609 21.181 20.462 1.00 12.43 117 VAL A CA 1
ATOM 988 C C . VAL A 1 117 ? 16.653 20.889 21.951 1.00 11.86 117 VAL A C 1
ATOM 989 O O . VAL A 1 117 ? 16.307 21.784 22.774 1.00 11.73 117 VAL A O 1
ATOM 993 N N . SER A 1 118 ? 17.108 19.699 22.312 1.00 12.41 118 SER A N 1
ATOM 994 C CA . SER A 1 118 ? 17.281 19.288 23.723 1.00 12.84 118 SER A CA 1
ATOM 995 C C . SER A 1 118 ? 18.665 19.637 24.250 1.00 13.57 118 SER A C 1
ATOM 996 O O . SER A 1 118 ? 19.496 20.261 23.573 1.00 14.52 118 SER A O 1
ATOM 999 N N . ASN B 1 7 ? 25.729 5.903 37.182 1.00 33.83 7 ASN B N 1
ATOM 1000 C CA . ASN B 1 7 ? 26.524 5.707 35.974 1.00 31.96 7 ASN B CA 1
ATOM 1001 C C . ASN B 1 7 ? 27.104 7.038 35.473 1.00 26.66 7 ASN B C 1
ATOM 1002 O O . ASN B 1 7 ? 26.398 7.868 34.889 1.00 25.13 7 ASN B O 1
ATOM 1007 N N . VAL B 1 8 ? 28.414 7.178 35.576 1.00 22.69 8 VAL B N 1
ATOM 1008 C CA . VAL B 1 8 ? 29.119 8.424 35.199 1.00 20.22 8 VAL B CA 1
ATOM 1009 C C . VAL B 1 8 ? 29.671 8.253 33.809 1.00 18.89 8 VAL B C 1
ATOM 1010 O O . VAL B 1 8 ? 30.284 7.208 33.558 1.00 20.09 8 VAL B O 1
ATOM 1014 N N . VAL B 1 9 ? 29.507 9.237 32.968 1.00 16.59 9 VAL B N 1
ATOM 1015 C CA . VAL B 1 9 ? 30.050 9.242 31.602 1.00 16.29 9 VAL B CA 1
ATOM 1016 C C . VAL B 1 9 ? 30.807 10.539 31.400 1.00 15.09 9 VAL B C 1
ATOM 1017 O O . VAL B 1 9 ? 30.408 11.611 31.895 1.00 14.71 9 VAL B O 1
ATOM 1021 N N . ILE B 1 10 ? 31.899 10.426 30.672 1.00 15.01 10 ILE B N 1
ATOM 1022 C CA . ILE B 1 10 ? 32.681 11.553 30.162 1.00 14.43 10 ILE B CA 1
ATOM 1023 C C . ILE B 1 10 ? 32.072 11.979 28.835 1.00 13.76 10 ILE B C 1
ATOM 1024 O O . ILE B 1 10 ? 31.977 11.103 27.924 1.00 14.89 10 ILE B O 1
ATOM 1029 N N . THR B 1 11 ? 31.638 13.179 28.662 1.00 12.94 11 THR B N 1
ATOM 1030 C CA . THR B 1 11 ? 30.940 13.656 27.452 1.00 12.79 11 THR B CA 1
ATOM 1031 C C . THR B 1 11 ? 31.869 14.423 26.549 1.00 12.86 11 THR B C 1
ATOM 1032 O O . THR B 1 11 ? 32.544 15.380 27.039 1.00 13.14 11 THR B O 1
ATOM 1036 N N . ILE B 1 12 ? 31.841 14.140 25.256 1.00 12.73 12 ILE B N 1
ATOM 1037 C CA . ILE B 1 12 ? 32.566 14.915 24.249 1.00 12.69 12 ILE B CA 1
ATOM 1038 C C . ILE B 1 12 ? 31.598 15.205 23.108 1.00 12.49 12 ILE B C 1
ATOM 1039 O O . ILE B 1 12 ? 30.658 14.441 22.888 1.00 13.07 12 ILE B O 1
ATOM 1044 N N . PRO B 1 13 ? 31.797 16.284 22.357 1.00 12.70 13 PRO B N 1
ATOM 1045 C CA . PRO B 1 13 ? 30.921 16.572 21.218 1.00 12.83 13 PRO B CA 1
ATOM 1046 C C . PRO B 1 13 ? 31.284 15.714 20.030 1.00 13.28 13 PRO B C 1
ATOM 1047 O O . PRO B 1 13 ? 32.400 15.269 19.877 1.00 14.53 13 PRO B O 1
ATOM 1051 N N . ASP B 1 14 ? 30.327 15.608 19.102 1.00 13.45 14 ASP B N 1
ATOM 1052 C CA . ASP B 1 14 ? 30.619 15.215 17.705 1.00 14.06 14 ASP B CA 1
ATOM 1053 C C . ASP B 1 14 ? 31.090 16.462 16.977 1.00 13.94 14 ASP B C 1
ATOM 1054 O O . ASP B 1 14 ? 30.567 17.545 17.244 1.00 13.47 14 ASP B O 1
ATOM 1059 N N . LYS B 1 15 ? 32.016 16.315 16.039 1.00 14.01 15 LYS B N 1
ATOM 1060 C CA . LYS B 1 15 ? 32.440 17.416 15.171 1.00 14.10 15 LYS B CA 1
ATOM 1061 C C . LYS B 1 15 ? 32.583 16.879 13.749 1.00 15.18 15 LYS B C 1
ATOM 1062 O O . LYS B 1 15 ? 32.932 15.725 13.565 1.00 16.41 15 LYS B O 1
ATOM 1068 N N . THR B 1 16 ? 32.397 17.759 12.791 1.00 16.03 16 THR B N 1
ATOM 1069 C CA . THR B 1 16 ? 32.802 17.468 11.393 1.00 17.89 16 THR B CA 1
ATOM 1070 C C . THR B 1 16 ? 33.217 18.773 10.740 1.00 17.59 16 THR B C 1
ATOM 1071 O O . THR B 1 16 ? 33.039 19.850 11.276 1.00 16.39 16 THR B O 1
ATOM 1075 N N A SER B 1 17 ? 33.784 18.657 9.555 0.60 18.25 17 SER B N 1
ATOM 1076 N N B SER B 1 17 ? 33.778 18.664 9.550 0.40 18.01 17 SER B N 1
ATOM 1077 C CA A SER B 1 17 ? 34.255 19.763 8.718 0.60 18.94 17 SER B CA 1
ATOM 1078 C CA B SER B 1 17 ? 34.267 19.794 8.742 0.40 18.38 17 SER B CA 1
ATOM 1079 C C A SER B 1 17 ? 33.375 19.852 7.480 0.60 19.16 17 SER B C 1
ATOM 1080 C C B SER B 1 17 ? 33.476 19.841 7.451 0.40 18.80 17 SER B C 1
ATOM 1081 O O A SER B 1 17 ? 32.682 18.874 7.097 0.60 20.20 17 SER B O 1
ATOM 1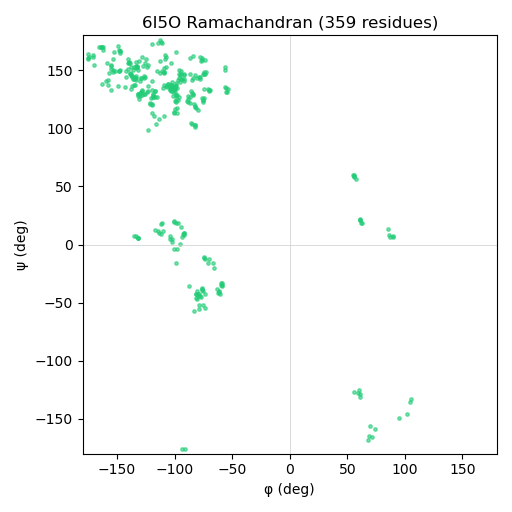082 O O B SER B 1 17 ? 33.108 18.797 6.968 0.40 19.63 17 SER B O 1
ATOM 1087 N N . PHE B 1 18 ? 33.334 21.025 6.880 1.00 18.80 18 PHE B N 1
ATOM 1088 C CA . PHE B 1 18 ? 32.548 21.248 5.664 1.00 18.56 18 PHE B CA 1
ATOM 1089 C C . PHE B 1 18 ? 33.148 22.374 4.855 1.00 19.48 18 PHE B C 1
ATOM 1090 O O . PHE B 1 18 ? 33.491 23.412 5.406 1.00 19.30 18 PHE B O 1
ATOM 1098 N N . THR B 1 19 ? 33.267 22.159 3.546 1.00 19.65 19 THR B N 1
ATOM 1099 C CA . THR B 1 19 ? 33.765 23.230 2.656 1.00 20.04 19 THR B CA 1
ATOM 1100 C C . THR B 1 19 ? 32.584 23.918 1.968 1.00 20.06 19 THR B C 1
ATOM 1101 O O . THR B 1 19 ? 31.878 23.278 1.129 1.00 21.41 19 THR B O 1
ATOM 1105 N N . PHE B 1 20 ? 32.398 25.202 2.238 1.00 19.35 20 PHE B N 1
ATOM 1106 C CA . PHE B 1 20 ? 31.378 26.006 1.550 1.00 19.15 20 PHE B CA 1
ATOM 1107 C C . PHE B 1 20 ? 31.908 26.475 0.190 1.00 19.99 20 PHE B C 1
ATOM 1108 O O . PHE B 1 20 ? 31.188 26.427 -0.828 1.00 21.26 20 PHE B O 1
ATOM 1116 N N . HIS B 1 21 ? 33.174 26.911 0.167 1.00 19.87 21 HIS B N 1
ATOM 1117 C CA . HIS B 1 21 ? 33.874 27.370 -1.057 1.00 21.58 21 HIS B CA 1
ATOM 1118 C C . HIS B 1 21 ? 35.315 26.884 -1.003 1.00 22.70 21 HIS B C 1
ATOM 1119 O O . HIS B 1 21 ? 36.018 27.235 -0.050 1.00 21.80 21 HIS B O 1
ATOM 1126 N N A GLU B 1 22 ? 35.743 26.098 -1.987 0.50 24.89 22 GLU B N 1
ATOM 1127 N N B GLU B 1 22 ? 35.769 26.159 -2.011 0.50 24.75 22 GLU B N 1
ATOM 1128 C CA A GLU B 1 22 ? 37.166 25.702 -2.112 0.50 27.06 22 GLU B CA 1
ATOM 1129 C CA B GLU B 1 22 ? 37.145 25.593 -2.033 0.50 26.80 22 GLU B CA 1
ATOM 1130 C C A GLU B 1 22 ? 37.735 26.562 -3.237 0.50 27.72 22 GLU B C 1
ATOM 1131 C C B GLU B 1 22 ? 38.176 26.668 -2.418 0.50 28.05 22 GLU B C 1
ATOM 1132 O O A GLU B 1 22 ? 37.497 26.271 -4.442 0.50 28.54 22 GLU B O 1
ATOM 1133 O O B GLU B 1 22 ? 39.222 26.698 -1.747 0.50 28.27 22 GLU B O 1
ATOM 1144 N N A ALA B 1 23 ? 38.475 27.634 -2.910 0.40 27.93 23 ALA B N 1
ATOM 1145 N N B ALA B 1 23 ? 37.904 27.553 -3.379 0.60 29.64 23 ALA B N 1
ATOM 1146 C CA A ALA B 1 23 ? 39.069 28.608 -3.876 0.40 29.02 23 ALA B CA 1
ATOM 1147 C CA B ALA B 1 23 ? 38.918 28.544 -3.855 0.60 30.48 23 ALA B CA 1
ATOM 1148 C C A ALA B 1 23 ? 38.032 29.259 -4.836 0.40 28.94 23 ALA B C 1
ATOM 1149 C C B ALA B 1 23 ? 38.162 29.388 -4.863 0.60 30.24 23 ALA B C 1
ATOM 1150 O O A ALA B 1 23 ? 38.147 29.143 -6.076 0.40 30.78 23 ALA B O 1
ATOM 1151 O O B ALA B 1 23 ? 38.442 29.330 -6.052 0.60 32.44 23 ALA B O 1
ATOM 1154 N N A ALA B 1 24 ? 37.110 30.063 -4.318 0.50 27.23 24 ALA B N 1
ATOM 1155 N N B ALA B 1 24 ? 37.142 30.063 -4.353 0.50 28.07 24 ALA B N 1
ATOM 1156 C CA A ALA B 1 24 ? 36.193 30.855 -5.159 0.50 27.49 24 ALA B CA 1
ATOM 1157 C CA B ALA B 1 24 ? 36.206 30.849 -5.172 0.50 28.03 24 ALA B CA 1
ATOM 1158 C C A ALA B 1 24 ? 36.941 32.034 -5.777 0.50 27.35 24 ALA B C 1
ATOM 1159 C C B ALA B 1 24 ? 36.944 32.034 -5.780 0.50 27.64 24 ALA B C 1
ATOM 1160 O O A ALA B 1 24 ? 37.563 32.783 -5.041 0.50 26.87 24 ALA B O 1
ATOM 1161 O O B ALA B 1 24 ? 37.557 32.788 -5.042 0.50 27.11 24 ALA B O 1
ATOM 1164 N N . THR B 1 25 ? 36.818 32.227 -7.090 1.00 28.03 25 THR B N 1
ATOM 1165 C CA . THR B 1 25 ? 37.426 33.396 -7.784 1.00 28.96 25 THR B CA 1
ATOM 1166 C C . THR B 1 25 ? 36.353 34.230 -8.484 1.00 28.91 25 THR B C 1
ATOM 1167 O O . THR B 1 25 ? 36.711 35.227 -9.137 1.00 30.01 25 THR B O 1
ATOM 1171 N N . SER B 1 26 ? 35.097 33.848 -8.330 1.00 28.22 26 SER B N 1
ATOM 1172 C CA . SER B 1 26 ? 33.967 34.640 -8.823 1.00 28.57 26 SER B CA 1
ATOM 1173 C C . SER B 1 26 ? 32.780 34.433 -7.903 1.00 27.36 26 SER B C 1
ATOM 1174 O O . SER B 1 26 ? 32.778 33.504 -7.073 1.00 26.53 26 SER B O 1
ATOM 1177 N N . PRO B 1 27 ? 31.721 35.269 -8.025 1.00 26.88 27 PRO B N 1
ATOM 1178 C CA . PRO B 1 27 ? 30.605 35.154 -7.090 1.00 25.92 27 PRO B CA 1
ATOM 1179 C C . PRO B 1 27 ? 29.903 33.802 -7.200 1.00 25.92 27 PRO B C 1
ATOM 1180 O O . PRO B 1 27 ? 29.694 33.258 -8.291 1.00 27.30 27 PRO B O 1
ATOM 1184 N N A SER B 1 28 ? 29.448 33.300 -6.057 0.70 24.72 28 SER B N 1
ATOM 1185 N N B SER B 1 28 ? 29.463 33.277 -6.062 0.30 25.00 28 SER B N 1
ATOM 1186 C CA A SER B 1 28 ? 28.768 31.992 -5.955 0.70 24.97 28 SER B CA 1
ATOM 1187 C CA B SER B 1 28 ? 28.573 32.091 -6.039 0.30 25.20 28 SER B CA 1
ATOM 1188 C C A SER B 1 28 ? 28.073 31.878 -4.608 0.70 23.98 28 SER B C 1
ATOM 1189 C C B SER B 1 28 ? 28.064 31.872 -4.622 0.30 24.23 28 SER B C 1
ATOM 1190 O O A SER B 1 28 ? 28.684 32.322 -3.615 0.70 22.44 28 SER B O 1
ATOM 1191 O O B SER B 1 28 ? 28.693 32.320 -3.633 0.30 23.14 28 SER B O 1
ATOM 1196 N N . GLU B 1 29 ? 26.937 31.189 -4.549 1.00 24.65 29 GLU B N 1
ATOM 1197 C CA . GLU B 1 29 ? 26.386 30.796 -3.239 1.00 24.26 29 GLU B CA 1
ATOM 1198 C C . GLU B 1 29 ? 27.175 29.659 -2.630 1.00 23.82 29 GLU B C 1
ATOM 1199 O O . GLU B 1 29 ? 27.162 29.582 -1.381 1.00 24.49 29 GLU B O 1
ATOM 1205 N N . GLY B 1 30 ? 27.907 28.860 -3.398 1.00 25.55 30 GLY B N 1
ATOM 1206 C CA . GLY B 1 30 ? 28.685 27.729 -2.856 1.00 25.67 30 GLY B CA 1
ATOM 1207 C C . GLY B 1 30 ? 27.815 26.613 -2.330 1.00 26.69 30 GLY B C 1
ATOM 1208 O O . GLY B 1 30 ? 26.595 26.542 -2.682 1.00 28.67 30 GLY B O 1
ATOM 1209 N N . GLU B 1 31 ? 28.372 25.716 -1.560 1.00 26.01 31 GLU B N 1
ATOM 1210 C CA . GLU B 1 31 ? 27.692 24.497 -1.065 1.00 26.80 31 GLU B CA 1
ATOM 1211 C C . GLU B 1 31 ? 26.951 24.830 0.232 1.00 25.69 31 GLU B C 1
ATOM 1212 O O . GLU B 1 31 ? 27.414 25.708 1.001 1.00 24.27 31 GLU B O 1
ATOM 1218 N N . GLU B 1 32 ? 25.830 24.184 0.438 1.00 24.22 32 GLU B N 1
ATOM 1219 C CA . GLU B 1 32 ? 24.960 24.421 1.612 1.00 25.11 32 GLU B CA 1
ATOM 1220 C C . GLU B 1 32 ? 25.136 23.262 2.577 1.00 23.12 32 GLU B C 1
ATOM 1221 O O . GLU B 1 32 ? 25.173 22.093 2.163 1.00 23.36 32 GLU B O 1
ATOM 1227 N N . PHE B 1 33 ? 25.253 23.587 3.859 1.00 20.92 33 PHE B N 1
ATOM 1228 C CA . PHE B 1 33 ? 25.421 22.559 4.907 1.00 19.21 33 PHE B CA 1
ATOM 1229 C C . PHE B 1 33 ? 24.068 22.258 5.544 1.00 18.29 33 PHE B C 1
ATOM 1230 O O . PHE B 1 33 ? 23.450 23.202 6.074 1.00 18.58 33 PHE B O 1
ATOM 1238 N N . VAL B 1 34 ? 23.688 21.010 5.536 1.00 17.55 34 VAL B N 1
ATOM 1239 C CA . VAL B 1 34 ? 22.487 20.542 6.296 1.00 17.70 34 VAL B CA 1
ATOM 1240 C C . VAL B 1 34 ? 22.911 20.344 7.756 1.00 16.80 34 VAL B C 1
ATOM 1241 O O . VAL B 1 34 ? 23.770 19.520 8.059 1.00 16.41 34 VAL B O 1
ATOM 1245 N N . VAL B 1 35 ? 22.315 21.107 8.640 1.00 16.02 35 VAL B N 1
ATOM 1246 C CA . VAL B 1 35 ? 22.749 21.186 10.045 1.00 15.18 35 VAL B CA 1
ATOM 1247 C C . VAL B 1 35 ? 22.651 19.823 10.706 1.00 15.39 35 VAL B C 1
ATOM 1248 O O . VAL B 1 35 ? 23.537 19.506 11.539 1.00 15.40 35 VAL B O 1
ATOM 1252 N N . GLY B 1 36 ? 21.586 19.060 10.475 1.00 16.21 36 GLY B N 1
ATOM 1253 C CA . GLY B 1 36 ? 21.497 17.759 11.139 1.00 16.16 36 GLY B CA 1
ATOM 1254 C C . GLY B 1 36 ? 21.488 17.922 12.658 1.00 16.01 36 GLY B C 1
ATOM 1255 O O . GLY B 1 36 ? 20.699 18.765 13.180 1.00 15.80 36 GLY B O 1
ATOM 1256 N N . HIS B 1 37 ? 22.382 17.170 13.322 1.00 15.41 37 HIS B N 1
ATOM 1257 C CA . HIS B 1 37 ? 22.374 17.175 14.794 1.00 15.22 37 HIS B CA 1
ATOM 1258 C C . HIS B 1 37 ? 23.329 18.211 15.378 1.00 14.69 37 HIS B C 1
ATOM 1259 O O . HIS B 1 37 ? 23.521 18.213 16.609 1.00 14.68 37 HIS B O 1
ATOM 1266 N N . PHE B 1 38 ? 23.908 19.098 14.574 1.00 14.05 38 PHE B N 1
ATOM 1267 C CA . PHE B 1 38 ? 24.942 19.983 15.140 1.00 13.51 38 PHE B CA 1
ATOM 1268 C C . PHE B 1 38 ? 24.338 21.227 15.754 1.00 13.16 38 PHE B C 1
ATOM 1269 O O . PHE B 1 38 ? 23.159 21.583 15.545 1.00 13.35 38 PHE B O 1
ATOM 1277 N N . ARG B 1 39 ? 25.099 21.870 16.623 1.00 13.16 39 ARG B N 1
ATOM 1278 C CA . ARG B 1 39 ? 24.653 23.034 17.387 1.00 13.49 39 ARG B CA 1
ATOM 1279 C C . ARG B 1 39 ? 25.382 24.316 17.015 1.00 13.42 39 ARG B C 1
ATOM 1280 O O . ARG B 1 39 ? 24.769 25.394 17.103 1.00 12.86 39 ARG B O 1
ATOM 1288 N N A GLU B 1 40 ? 26.675 24.219 16.733 0.60 13.42 40 GLU B N 1
ATOM 1289 N N B GLU B 1 40 ? 26.683 24.223 16.740 0.40 13.57 40 GLU B N 1
ATOM 1290 C CA A GLU B 1 40 ? 27.525 25.410 16.563 0.60 14.44 40 GLU B CA 1
ATOM 1291 C CA B GLU B 1 40 ? 27.544 25.415 16.577 0.40 14.36 40 GLU B CA 1
ATOM 1292 C C A GLU B 1 40 ? 28.374 25.233 15.307 0.60 13.49 40 GLU B C 1
ATOM 1293 C C B GLU B 1 40 ? 28.384 25.238 15.320 0.40 13.66 40 GLU B C 1
ATOM 1294 O O A GLU B 1 40 ? 28.669 24.116 14.947 0.60 14.15 40 GLU B O 1
ATOM 1295 O O B GLU B 1 40 ? 28.677 24.120 14.974 0.40 14.16 40 GLU B O 1
ATOM 1306 N N . LEU B 1 41 ? 28.703 26.341 14.657 1.00 13.82 41 LEU B N 1
ATOM 1307 C CA . LEU B 1 41 ? 29.535 26.379 13.461 1.00 13.65 41 LEU B CA 1
ATOM 1308 C C . LEU B 1 41 ? 30.580 27.472 13.665 1.00 13.82 41 LEU B C 1
ATOM 1309 O O . LEU B 1 41 ? 30.233 28.577 14.102 1.00 14.31 41 LEU B O 1
ATOM 1314 N N . THR B 1 42 ? 31.808 27.148 13.283 1.00 14.11 42 THR B N 1
ATOM 1315 C CA . THR B 1 42 ? 32.855 28.190 13.144 1.00 14.30 42 THR B CA 1
ATOM 1316 C C . THR B 1 42 ? 33.335 28.149 11.709 1.00 14.40 42 THR B C 1
ATOM 1317 O O . THR B 1 42 ? 33.788 27.111 11.287 1.00 14.65 42 THR B O 1
ATOM 1321 N N . VAL B 1 43 ? 33.212 29.277 11.028 1.00 14.60 43 VAL B N 1
ATOM 1322 C CA . VAL B 1 43 ? 33.650 29.431 9.617 1.00 16.31 43 VAL B CA 1
ATOM 1323 C C . VAL B 1 43 ? 34.992 30.139 9.583 1.00 16.33 43 VAL B C 1
ATOM 1324 O O . VAL B 1 43 ? 35.100 31.200 10.233 1.00 16.64 43 VAL B O 1
ATOM 1328 N N . LYS B 1 44 ? 35.930 29.641 8.794 1.00 16.33 44 LYS B N 1
ATOM 1329 C CA . LYS B 1 44 ? 37.179 30.334 8.498 1.00 16.68 44 LYS B CA 1
ATOM 1330 C C . LYS B 1 44 ? 37.138 30.861 7.077 1.00 16.59 44 LYS B C 1
ATOM 1331 O O . LYS B 1 44 ? 36.850 30.092 6.117 1.00 16.92 44 LYS B O 1
ATOM 1337 N N A ILE B 1 45 ? 37.397 32.150 6.927 0.30 16.52 45 ILE B N 1
ATOM 1338 N N B ILE B 1 45 ? 37.409 32.148 6.925 0.70 16.96 45 ILE B N 1
ATOM 1339 C CA A ILE B 1 45 ? 37.510 32.838 5.609 0.30 16.95 45 ILE B CA 1
ATOM 1340 C CA B ILE B 1 45 ? 37.498 32.827 5.603 0.70 17.75 45 ILE B CA 1
ATOM 1341 C C A ILE B 1 45 ? 39.005 32.995 5.335 0.30 17.36 45 ILE B C 1
ATOM 1342 C C B ILE B 1 45 ? 38.996 33.014 5.344 0.70 18.07 45 ILE B C 1
ATOM 1343 O O A ILE B 1 45 ? 39.687 33.657 6.159 0.30 17.31 45 ILE B O 1
ATOM 1344 O O B ILE B 1 45 ? 39.684 33.665 6.164 0.70 18.04 45 ILE B O 1
ATOM 1353 N N A SER B 1 46 ? 39.508 32.410 4.259 0.50 17.74 46 SER B N 1
ATOM 1354 N N B SER B 1 46 ? 39.520 32.418 4.283 0.50 18.49 46 SER B N 1
ATOM 1355 C CA A SER B 1 46 ? 40.954 32.401 3.951 0.50 18.75 46 SER B CA 1
ATOM 1356 C CA B SER B 1 46 ? 40.967 32.428 3.966 0.50 19.60 46 SER B CA 1
ATOM 1357 C C A SER B 1 46 ? 41.179 32.634 2.449 0.50 20.09 46 SER B C 1
ATOM 1358 C C B SER B 1 46 ? 41.176 32.633 2.459 0.50 20.59 46 SER B C 1
ATOM 1359 O O A SER B 1 46 ? 40.212 32.952 1.705 0.50 20.40 46 SER B O 1
ATOM 1360 O O B SER B 1 46 ? 40.194 32.928 1.723 0.50 20.83 46 SER B O 1
ATOM 1365 N N . GLY B 1 47 ? 42.442 32.589 2.049 1.00 21.00 47 GLY B N 1
ATOM 1366 C CA . GLY B 1 47 ? 42.816 32.770 0.650 1.00 22.74 47 GLY B CA 1
ATOM 1367 C C . GLY B 1 47 ? 43.596 34.035 0.418 1.00 23.69 47 GLY B C 1
ATOM 1368 O O . GLY B 1 47 ? 43.998 34.710 1.380 1.00 23.87 47 GLY B O 1
ATOM 1369 N N . SER B 1 48 ? 43.874 34.335 -0.844 1.00 24.92 48 SER B N 1
ATOM 1370 C CA . SER B 1 48 ? 44.803 35.410 -1.243 1.00 27.19 48 SER B CA 1
ATOM 1371 C C . SER B 1 48 ? 44.083 36.579 -1.932 1.00 27.70 48 SER B C 1
ATOM 1372 O O . SER B 1 48 ? 44.754 37.388 -2.584 1.00 30.78 48 SER B O 1
ATOM 1375 N N . SER B 1 49 ? 42.829 36.688 -1.787 1.00 26.85 49 SER B N 1
ATOM 1376 C CA . SER B 1 49 ? 42.052 37.812 -2.381 1.00 27.49 49 SER B CA 1
ATOM 1377 C C . SER B 1 49 ? 42.610 39.167 -1.914 1.00 26.63 49 SER B C 1
ATOM 1378 O O . SER B 1 49 ? 43.067 39.246 -0.772 1.00 26.36 49 SER B O 1
ATOM 1381 N N . THR B 1 50 ? 42.435 40.201 -2.704 1.00 26.80 50 THR B N 1
ATOM 1382 C CA . THR B 1 50 ? 42.691 41.592 -2.304 1.00 26.83 50 THR B CA 1
ATOM 1383 C C . THR B 1 50 ? 41.433 42.319 -1.880 1.00 25.57 50 THR B C 1
ATOM 1384 O O . THR B 1 50 ? 41.517 43.340 -1.155 1.00 25.70 50 THR B O 1
ATOM 1388 N N A SER B 1 51 ? 40.272 41.833 -2.297 0.60 24.72 51 SER B N 1
ATOM 1389 N N B SER B 1 51 ? 40.269 41.835 -2.290 0.40 24.69 51 SER B N 1
ATOM 1390 C CA A SER B 1 51 ? 38.966 42.372 -1.841 0.60 23.94 51 SER B CA 1
ATOM 1391 C CA B SER B 1 51 ? 38.971 42.364 -1.802 0.40 23.83 51 SER B CA 1
ATOM 1392 C C A SER B 1 51 ? 37.956 41.239 -1.926 0.60 23.08 51 SER B C 1
ATOM 1393 C C B SER B 1 51 ? 37.955 41.247 -1.923 0.40 23.08 51 SER B C 1
ATOM 1394 O O A SER B 1 51 ? 38.151 40.321 -2.763 0.60 23.09 51 SER B O 1
ATOM 1395 O O B SER B 1 51 ? 38.160 40.350 -2.759 0.40 23.19 51 SER B O 1
ATOM 1400 N N . ARG B 1 52 ? 36.942 41.291 -1.080 1.00 22.32 52 ARG B N 1
ATOM 1401 C CA . ARG B 1 52 ? 35.871 40.275 -1.133 1.00 22.08 52 ARG B CA 1
ATOM 1402 C C . ARG B 1 52 ? 34.712 40.737 -0.262 1.00 22.27 52 ARG B C 1
ATOM 1403 O O . ARG B 1 52 ? 34.914 41.557 0.641 1.00 21.71 52 ARG B O 1
ATOM 1411 N N . GLU B 1 53 ? 33.557 40.160 -0.497 1.00 22.59 53 GLU B N 1
ATOM 1412 C CA . GLU B 1 53 ? 32.414 40.300 0.394 1.00 23.22 53 GLU B CA 1
ATOM 1413 C C . GLU B 1 53 ? 31.772 38.920 0.535 1.00 21.78 53 GLU B C 1
ATOM 1414 O O . GLU B 1 53 ? 31.385 38.313 -0.493 1.00 21.92 53 GLU B O 1
ATOM 1420 N N A ILE B 1 54 ? 31.611 38.481 1.781 0.70 20.15 54 ILE B N 1
ATOM 1421 N N B ILE B 1 54 ? 31.635 38.462 1.781 0.30 20.81 54 ILE B N 1
ATOM 1422 C CA A ILE B 1 54 ? 30.945 37.213 2.134 0.70 19.62 54 ILE B CA 1
ATOM 1423 C CA B ILE B 1 54 ? 30.950 37.188 2.118 0.30 20.34 54 ILE B CA 1
ATOM 1424 C C A ILE B 1 54 ? 29.686 37.576 2.910 0.70 19.26 54 ILE B C 1
ATOM 1425 C C B ILE B 1 54 ? 29.698 37.554 2.922 0.30 19.73 54 ILE B C 1
ATOM 1426 O O A ILE B 1 54 ? 29.808 38.326 3.884 0.70 18.53 54 ILE B O 1
ATOM 1427 O O B ILE B 1 54 ? 29.818 38.321 3.890 0.30 19.24 54 ILE B O 1
ATOM 1436 N N . LYS B 1 55 ? 28.538 37.048 2.508 1.00 19.42 55 LYS B N 1
ATOM 1437 C CA . LYS B 1 55 ? 27.283 37.225 3.246 1.00 19.56 55 LYS B CA 1
ATOM 1438 C C . LYS B 1 55 ? 26.896 35.887 3.865 1.00 18.25 55 LYS B C 1
ATOM 1439 O O . LYS B 1 55 ? 26.988 34.824 3.229 1.00 18.86 55 LYS B O 1
ATOM 1445 N N . PHE B 1 56 ? 26.440 35.955 5.120 1.00 17.03 56 PHE B N 1
ATOM 1446 C CA . PHE B 1 56 ? 26.140 34.753 5.907 1.00 16.06 56 PHE B CA 1
ATOM 1447 C C . PHE B 1 56 ? 24.636 34.506 5.919 1.00 16.68 56 PHE B C 1
ATOM 1448 O O . PHE B 1 56 ? 23.893 35.451 6.159 1.00 17.00 56 PHE B O 1
ATOM 1456 N N . TYR B 1 57 ? 24.232 33.285 5.629 1.00 16.65 57 TYR B N 1
ATOM 1457 C CA . TYR B 1 57 ? 22.790 32.976 5.467 1.00 16.82 57 TYR B CA 1
ATOM 1458 C C . TYR B 1 57 ? 22.383 31.693 6.163 1.00 17.05 57 TYR B C 1
ATOM 1459 O O . TYR B 1 57 ? 23.056 30.651 6.151 1.00 16.68 57 TYR B O 1
ATOM 1468 N N . ALA B 1 58 ? 21.190 31.757 6.719 1.00 16.81 58 ALA B N 1
ATOM 1469 C CA . ALA B 1 58 ? 20.396 30.559 7.096 1.00 17.11 58 ALA B CA 1
ATOM 1470 C C . ALA B 1 58 ? 19.419 30.293 5.969 1.00 17.61 58 ALA B C 1
ATOM 1471 O O . ALA B 1 58 ? 18.942 31.252 5.357 1.00 19.05 58 ALA B O 1
ATOM 1473 N N . VAL B 1 59 ? 19.199 29.026 5.649 1.00 18.23 59 VAL B N 1
ATOM 1474 C CA . VAL B 1 59 ? 18.318 28.624 4.543 1.00 19.36 59 VAL B CA 1
ATOM 1475 C C . VAL B 1 59 ? 17.326 27.604 5.055 1.00 19.10 59 VAL B C 1
ATOM 1476 O O . VAL B 1 59 ? 17.701 26.628 5.696 1.00 18.85 59 VAL B O 1
ATOM 1480 N N . ASP B 1 60 ? 16.047 27.780 4.740 1.00 19.69 60 ASP B N 1
ATOM 1481 C CA . ASP B 1 60 ? 15.024 26.826 5.217 1.00 20.39 60 ASP B CA 1
ATOM 1482 C C . ASP B 1 60 ? 14.759 25.744 4.174 1.00 21.90 60 ASP B C 1
ATOM 1483 O O . ASP B 1 60 ? 15.401 25.722 3.104 1.00 20.95 60 ASP B O 1
ATOM 1488 N N . GLU B 1 61 ? 13.802 24.886 4.451 1.00 23.21 61 GLU B N 1
ATOM 1489 C CA . GLU B 1 61 ? 13.507 23.701 3.595 1.00 26.53 61 GLU B CA 1
ATOM 1490 C C . GLU B 1 61 ? 12.993 24.156 2.234 1.00 27.20 61 GLU B C 1
ATOM 1491 O O . GLU B 1 61 ? 13.064 23.334 1.284 1.00 29.07 61 GLU B O 1
ATOM 1497 N N . ASN B 1 62 ? 12.491 25.386 2.098 1.00 26.09 62 ASN B N 1
ATOM 1498 C CA . ASN B 1 62 ? 11.987 25.898 0.807 1.00 27.95 62 ASN B CA 1
ATOM 1499 C C . ASN B 1 62 ? 13.032 26.712 0.046 1.00 26.67 62 ASN B C 1
ATOM 1500 O O . ASN B 1 62 ? 12.736 27.175 -1.066 1.00 27.73 62 ASN B O 1
ATOM 1505 N N . GLY B 1 63 ? 14.221 26.868 0.583 1.00 24.62 63 GLY B N 1
ATOM 1506 C CA . GLY B 1 63 ? 15.322 27.623 -0.051 1.00 23.66 63 GLY B CA 1
ATOM 1507 C C . GLY B 1 63 ? 15.271 29.123 0.216 1.00 22.90 63 GLY B C 1
ATOM 1508 O O . GLY B 1 63 ? 16.100 29.838 -0.331 1.00 24.83 63 GLY B O 1
ATOM 1509 N N . GLU B 1 64 ? 14.454 29.587 1.164 1.00 22.32 64 GLU B N 1
ATOM 1510 C CA . GLU B 1 64 ? 14.462 31.032 1.500 1.00 21.29 64 GLU B CA 1
ATOM 1511 C C . GLU B 1 64 ? 15.743 31.322 2.300 1.00 20.23 64 GLU B C 1
ATOM 1512 O O . GLU B 1 64 ? 16.022 30.576 3.239 1.00 19.41 64 GLU B O 1
ATOM 1518 N N . LYS B 1 65 ? 16.433 32.383 1.936 1.00 20.13 65 LYS B N 1
ATOM 1519 C CA . LYS B 1 65 ? 17.695 32.831 2.584 1.00 19.93 65 LYS B CA 1
ATOM 1520 C C . LYS B 1 65 ? 17.383 33.955 3.553 1.00 19.35 65 LYS B C 1
ATOM 1521 O O . LYS B 1 65 ? 16.643 34.873 3.226 1.00 20.83 65 LYS B O 1
ATOM 1527 N N . THR B 1 66 ? 17.994 33.873 4.725 1.00 17.81 66 THR B N 1
ATOM 1528 C CA . THR B 1 66 ? 17.809 34.891 5.785 1.00 17.44 66 THR B CA 1
ATOM 1529 C C . THR B 1 66 ? 19.202 35.281 6.311 1.00 17.05 66 THR B C 1
ATOM 1530 O O . THR B 1 66 ? 20.004 34.401 6.666 1.00 16.72 66 THR B O 1
ATOM 1534 N N . ALA B 1 67 ? 19.503 36.571 6.351 1.00 17.05 67 ALA B N 1
ATOM 1535 C CA . ALA B 1 67 ? 20.811 37.037 6.842 1.00 17.13 67 ALA B CA 1
ATOM 1536 C C . ALA B 1 67 ? 21.021 36.484 8.249 1.00 16.50 67 ALA B C 1
ATOM 1537 O O . ALA B 1 67 ? 20.122 36.599 9.111 1.00 17.03 67 ALA B O 1
ATOM 1539 N N . LEU B 1 68 ? 22.205 35.966 8.511 1.00 15.64 68 LEU B N 1
ATOM 1540 C CA . LEU B 1 68 ? 22.502 35.277 9.775 1.00 15.69 68 LEU B CA 1
ATOM 1541 C C . LEU B 1 68 ? 23.680 35.955 10.450 1.00 15.53 68 LEU B C 1
ATOM 1542 O O . LEU B 1 68 ? 24.785 36.003 9.871 1.00 15.96 68 LEU B O 1
ATOM 1547 N N A SER B 1 69 ? 23.477 36.511 11.637 0.60 15.21 69 SER B N 1
ATOM 1548 N N B SER B 1 69 ? 23.478 36.512 11.634 0.40 15.50 69 SER B N 1
ATOM 1549 C CA A SER B 1 69 ? 24.594 37.124 12.406 0.60 15.24 69 SER B CA 1
ATOM 1550 C CA B SER B 1 69 ? 24.589 37.129 12.404 0.40 15.60 69 SER B CA 1
ATOM 1551 C C A SER B 1 69 ? 25.404 36.064 13.166 0.60 14.95 69 SER B C 1
ATOM 1552 C C B SER B 1 69 ? 25.402 36.069 13.169 0.40 15.12 69 SER B C 1
ATOM 1553 O O A SER B 1 69 ? 24.867 35.071 13.707 0.60 14.64 69 SER B O 1
ATOM 1554 O O B SER B 1 69 ? 24.868 35.061 13.704 0.40 14.82 69 SER B O 1
ATOM 1559 N N . GLY B 1 70 ? 26.703 36.318 13.220 1.00 14.81 70 GLY B N 1
ATOM 1560 C CA . GLY B 1 70 ? 27.643 35.539 14.004 1.00 14.69 70 GLY B CA 1
ATOM 1561 C C . GLY B 1 70 ? 28.619 36.484 14.672 1.00 15.35 70 GLY B C 1
ATOM 1562 O O . GLY B 1 70 ? 28.478 37.730 14.593 1.00 16.46 70 GLY B O 1
ATOM 1563 N N . THR B 1 71 ? 29.550 35.871 15.390 1.00 14.62 71 THR B N 1
ATOM 1564 C CA . THR B 1 71 ? 30.541 36.607 16.197 1.00 15.15 71 THR B CA 1
ATOM 1565 C C . THR B 1 71 ? 31.950 36.375 15.667 1.00 14.33 71 THR B C 1
ATOM 1566 O O . THR B 1 71 ? 32.358 35.217 15.464 1.00 14.30 71 THR B O 1
ATOM 1570 N N . ASN B 1 72 ? 32.647 37.466 15.411 1.00 14.59 72 ASN B N 1
ATOM 1571 C CA . ASN B 1 72 ? 34.048 37.412 14.913 1.00 14.65 72 ASN B CA 1
ATOM 1572 C C . ASN B 1 72 ? 34.963 37.043 16.099 1.00 13.94 72 ASN B C 1
ATOM 1573 O O . ASN B 1 72 ? 34.936 37.730 17.109 1.00 14.49 72 ASN B O 1
ATOM 1578 N N . LYS B 1 73 ? 35.697 35.979 15.955 1.00 13.51 73 LYS B N 1
ATOM 1579 C CA . LYS B 1 73 ? 36.573 35.496 17.048 1.00 13.85 73 LYS B CA 1
ATOM 1580 C C . LYS B 1 73 ? 37.758 36.400 17.304 1.00 14.51 73 LYS B C 1
ATOM 1581 O O . LYS B 1 73 ? 38.352 36.240 18.412 1.00 14.68 73 LYS B O 1
ATOM 1587 N N . THR B 1 74 ? 38.062 37.339 16.442 1.00 14.62 74 THR B N 1
ATOM 1588 C CA . THR B 1 74 ? 39.227 38.225 16.654 1.00 16.10 74 THR B CA 1
ATOM 1589 C C . THR B 1 74 ? 38.854 39.318 17.654 1.00 18.12 74 THR B C 1
ATOM 1590 O O . THR B 1 74 ? 39.708 39.716 18.435 1.00 18.38 74 THR B O 1
ATOM 1594 N N . ASP B 1 75 ? 37.694 39.902 17.503 1.00 20.24 75 ASP B N 1
ATOM 1595 C CA . ASP B 1 75 ? 37.353 41.107 18.278 1.00 23.04 75 ASP B CA 1
ATOM 1596 C C . ASP B 1 75 ? 35.955 41.042 18.897 1.00 21.56 75 ASP B C 1
ATOM 1597 O O . ASP B 1 75 ? 35.516 42.091 19.406 1.00 22.55 75 ASP B O 1
ATOM 1602 N N . PHE B 1 76 ? 35.279 39.912 18.815 1.00 20.17 76 PHE B N 1
ATOM 1603 C CA . PHE B 1 76 ? 33.913 39.714 19.336 1.00 20.72 76 PHE B CA 1
ATOM 1604 C C . PHE B 1 76 ? 32.917 40.652 18.650 1.00 21.24 76 PHE B C 1
ATOM 1605 O O . PHE B 1 76 ? 31.808 40.782 19.210 1.00 21.59 76 PHE B O 1
ATOM 1613 N N . GLN B 1 77 ? 33.196 41.166 17.481 1.00 21.77 77 GLN B N 1
ATOM 1614 C CA . GLN B 1 77 ? 32.197 41.978 16.754 1.00 24.20 77 GLN B CA 1
ATOM 1615 C C . GLN B 1 77 ? 31.106 41.077 16.174 1.00 21.38 77 GLN B C 1
ATOM 1616 O O . GLN B 1 77 ? 31.377 39.946 15.760 1.00 18.76 77 GLN B O 1
ATOM 1622 N N . LEU B 1 78 ? 29.896 41.601 16.132 1.00 22.39 78 LEU B N 1
ATOM 1623 C CA . LEU B 1 78 ? 28.753 40.885 15.530 1.00 21.27 78 LEU B CA 1
ATOM 1624 C C . LEU B 1 78 ? 28.599 41.305 14.085 1.00 20.76 78 LEU B C 1
ATOM 1625 O O . LEU B 1 78 ? 28.911 42.451 13.731 1.00 21.06 78 LEU B O 1
ATOM 1630 N N . GLY B 1 79 ? 28.169 40.392 13.240 1.00 18.35 79 GLY B N 1
ATOM 1631 C CA . GLY B 1 79 ? 27.828 40.769 11.875 1.00 18.76 79 GLY B CA 1
ATOM 1632 C C . GLY B 1 79 ? 27.244 39.631 11.081 1.00 17.50 79 GLY B C 1
ATOM 1633 O O . GLY B 1 79 ? 27.399 38.475 11.433 1.00 15.82 79 GLY B O 1
ATOM 1634 N N . SER B 1 80 ? 26.613 39.985 9.957 1.00 18.01 80 SER B N 1
ATOM 1635 C CA . SER B 1 80 ? 25.984 39.023 9.043 1.00 18.16 80 SER B CA 1
ATOM 1636 C C . SER B 1 80 ? 26.707 39.010 7.711 1.00 18.27 80 SER B C 1
ATOM 1637 O O . SER B 1 80 ? 26.249 38.380 6.768 1.00 17.79 80 SER B O 1
ATOM 1640 N N . SER B 1 81 ? 27.873 39.630 7.655 1.00 17.40 81 SER B N 1
ATOM 1641 C CA . SER B 1 81 ? 28.713 39.645 6.448 1.00 17.97 81 SER B CA 1
ATOM 1642 C C . SER B 1 81 ? 30.104 40.085 6.866 1.00 18.03 81 SER B C 1
ATOM 1643 O O . SER B 1 81 ? 30.283 40.619 7.974 1.00 17.97 81 SER B O 1
ATOM 1646 N N . THR B 1 82 ? 31.039 39.968 5.952 1.00 18.43 82 THR B N 1
ATOM 1647 C CA . THR B 1 82 ? 32.365 40.545 6.163 1.00 18.51 82 THR B CA 1
ATOM 1648 C C . THR B 1 82 ? 32.960 40.983 4.836 1.00 19.46 82 THR B C 1
ATOM 1649 O O . THR B 1 82 ? 32.696 40.331 3.780 1.00 19.13 82 THR B O 1
ATOM 1653 N N . LEU B 1 83 ? 33.784 42.033 4.920 1.00 20.00 83 LEU B N 1
ATOM 1654 C CA . LEU B 1 83 ? 34.622 42.475 3.790 1.00 21.15 83 LEU B CA 1
ATOM 1655 C C . LEU B 1 83 ? 36.063 42.027 3.994 1.00 20.56 83 LEU B C 1
ATOM 1656 O O . LEU B 1 83 ? 36.915 42.449 3.196 1.00 21.09 83 LEU B O 1
ATOM 1661 N N . ASN B 1 84 ? 36.341 41.261 5.050 1.00 19.59 84 ASN B N 1
ATOM 1662 C CA . ASN B 1 84 ? 37.744 40.895 5.379 1.00 20.38 84 ASN B CA 1
ATOM 1663 C C . ASN B 1 84 ? 38.039 39.420 5.095 1.00 19.22 84 ASN B C 1
ATOM 1664 O O . ASN B 1 84 ? 37.129 38.605 5.050 1.00 20.16 84 ASN B O 1
ATOM 1669 N N . THR B 1 85 ? 39.318 39.094 5.031 1.00 19.36 85 THR B N 1
ATOM 1670 C CA . THR B 1 85 ? 39.806 37.711 4.954 1.00 18.89 85 THR B CA 1
ATOM 1671 C C . THR B 1 85 ? 40.587 37.407 6.252 1.00 18.79 85 THR B C 1
ATOM 1672 O O . THR B 1 85 ? 40.851 38.332 7.069 1.00 19.21 85 THR B O 1
ATOM 1676 N N . ASN B 1 86 ? 40.978 36.155 6.414 1.00 17.53 86 ASN B N 1
ATOM 1677 C CA . ASN B 1 86 ? 41.688 35.670 7.627 1.00 17.35 86 ASN B CA 1
ATOM 1678 C C . ASN B 1 86 ? 40.827 35.995 8.870 1.00 16.90 86 ASN B C 1
ATOM 1679 O O . ASN B 1 86 ? 41.288 36.691 9.786 1.00 17.13 86 ASN B O 1
ATOM 1684 N N . GLU B 1 87 ? 39.633 35.467 8.897 1.00 16.51 87 GLU B N 1
ATOM 1685 C CA . GLU B 1 87 ? 38.701 35.642 10.019 1.00 16.38 87 GLU B CA 1
ATOM 1686 C C . GLU B 1 87 ? 38.003 34.334 10.322 1.00 16.16 87 GLU B C 1
ATOM 1687 O O . GLU B 1 87 ? 37.663 33.557 9.386 1.00 16.47 87 GLU B O 1
ATOM 1693 N N . TYR B 1 88 ? 37.684 34.134 11.608 1.00 15.03 88 TYR B N 1
ATOM 1694 C CA . TYR B 1 88 ? 36.766 33.085 12.081 1.00 14.52 88 TYR B CA 1
ATOM 1695 C C . TYR B 1 88 ? 35.498 33.737 12.584 1.00 14.45 88 TYR B C 1
ATOM 1696 O O . TYR B 1 88 ? 35.546 34.750 13.304 1.00 14.32 88 TYR B O 1
ATOM 1705 N N . TRP B 1 89 ? 34.370 33.144 12.176 1.00 14.06 89 TRP B N 1
ATOM 1706 C CA . TRP B 1 89 ? 33.034 33.594 12.608 1.00 14.14 89 TRP B CA 1
ATOM 1707 C C . TRP B 1 89 ? 32.324 32.419 13.259 1.00 14.12 89 TRP B C 1
ATOM 1708 O O . TRP B 1 89 ? 32.232 31.354 12.646 1.00 14.69 89 TRP B O 1
ATOM 1719 N N . ASP B 1 90 ? 31.745 32.685 14.423 1.00 14.79 90 ASP B N 1
ATOM 1720 C CA . ASP B 1 90 ? 31.027 31.651 15.205 1.00 14.21 90 ASP B CA 1
ATOM 1721 C C . ASP B 1 90 ? 29.527 31.883 15.077 1.00 13.86 90 ASP B C 1
ATOM 1722 O O . ASP B 1 90 ? 29.068 33.019 15.181 1.00 13.78 90 ASP B O 1
ATOM 1727 N N . PHE B 1 91 ? 28.798 30.780 14.901 1.00 13.77 91 PHE B N 1
ATOM 1728 C CA . PHE B 1 91 ? 27.324 30.849 14.741 1.00 13.69 91 PHE B CA 1
ATOM 1729 C C . PHE B 1 91 ? 26.664 29.786 15.577 1.00 14.39 91 PHE B C 1
ATOM 1730 O O . PHE B 1 91 ? 27.157 28.661 15.711 1.00 14.49 91 PHE B O 1
ATOM 1738 N N A ASP B 1 92 ? 25.524 30.152 16.134 0.50 14.33 92 ASP B N 1
ATOM 1739 N N B ASP B 1 92 ? 25.524 30.152 16.137 0.50 14.42 92 ASP B N 1
ATOM 1740 C CA A ASP B 1 92 ? 24.581 29.199 16.768 0.50 14.74 92 ASP B CA 1
ATOM 1741 C CA B ASP B 1 92 ? 24.587 29.193 16.777 0.50 14.90 92 ASP B CA 1
ATOM 1742 C C A ASP B 1 92 ? 23.593 28.717 15.709 0.50 14.33 92 ASP B C 1
ATOM 1743 C C B ASP B 1 92 ? 23.592 28.716 15.719 0.50 14.40 92 ASP B C 1
ATOM 1744 O O A ASP B 1 92 ? 22.818 29.550 15.186 0.50 14.97 92 ASP B O 1
ATOM 1745 O O B ASP B 1 92 ? 22.825 29.554 15.193 0.50 15.03 92 ASP B O 1
ATOM 1754 N N . ILE B 1 93 ? 23.716 27.456 15.309 1.00 13.80 93 ILE B N 1
ATOM 1755 C CA . ILE B 1 93 ? 22.967 26.919 14.150 1.00 13.96 93 ILE B CA 1
ATOM 1756 C C . ILE B 1 93 ? 21.971 25.823 14.575 1.00 14.39 93 ILE B C 1
ATOM 1757 O O . ILE B 1 93 ? 21.333 25.226 13.704 1.00 14.29 93 ILE B O 1
ATOM 1762 N N . ALA B 1 94 ? 21.775 25.558 15.864 1.00 13.72 94 ALA B N 1
ATOM 1763 C CA . ALA B 1 94 ? 21.083 24.341 16.300 1.00 13.88 94 ALA B CA 1
ATOM 1764 C C . ALA B 1 94 ? 19.657 24.249 15.749 1.00 14.18 94 ALA B C 1
ATOM 1765 O O . ALA B 1 94 ? 19.183 23.138 15.508 1.00 14.34 94 ALA B O 1
ATOM 1767 N N . GLY B 1 95 ? 18.993 25.378 15.629 1.00 14.43 95 GLY B N 1
ATOM 1768 C CA . GLY B 1 95 ? 17.594 25.423 15.226 1.00 14.76 95 GLY B CA 1
ATOM 1769 C C . GLY B 1 95 ? 17.423 25.778 13.758 1.00 15.14 95 GLY B C 1
ATOM 1770 O O . GLY B 1 95 ? 16.301 26.151 13.383 1.00 15.60 95 GLY B O 1
ATOM 1771 N N . LEU B 1 96 ? 18.447 25.605 12.929 1.00 14.59 96 LEU B N 1
ATOM 1772 C CA . LEU B 1 96 ? 18.396 25.945 11.485 1.00 15.19 96 LEU B CA 1
ATOM 1773 C C . LEU B 1 96 ? 18.379 24.679 10.663 1.00 15.81 96 LEU B C 1
ATOM 1774 O O . LEU B 1 96 ? 18.979 23.686 11.058 1.00 15.74 96 LEU B O 1
ATOM 1779 N N . PHE B 1 97 ? 17.782 24.723 9.459 1.00 16.23 97 PHE B N 1
ATOM 1780 C CA . PHE B 1 97 ? 17.794 23.560 8.546 1.00 16.90 97 PHE B CA 1
ATOM 1781 C C . PHE B 1 97 ? 19.151 23.494 7.845 1.00 16.97 97 PHE B C 1
ATOM 1782 O O . PHE B 1 97 ? 19.772 22.447 7.855 1.00 16.31 97 PHE B O 1
ATOM 1790 N N . LYS B 1 98 ? 19.523 24.564 7.190 1.00 17.38 98 LYS B N 1
ATOM 1791 C CA . LYS B 1 98 ? 20.750 24.677 6.363 1.00 17.95 98 LYS B CA 1
ATOM 1792 C C . LYS B 1 98 ? 21.408 26.019 6.555 1.00 17.55 98 LYS B C 1
ATOM 1793 O O . LYS B 1 98 ? 20.762 26.991 6.945 1.00 17.40 98 LYS B O 1
ATOM 1799 N N . VAL B 1 99 ? 22.700 26.055 6.276 1.00 17.45 99 VAL B N 1
ATOM 1800 C CA . VAL B 1 99 ? 23.457 27.327 6.278 1.00 17.47 99 VAL B CA 1
ATOM 1801 C C . VAL B 1 99 ? 24.266 27.437 4.991 1.00 17.98 99 VAL B C 1
ATOM 1802 O O . VAL B 1 99 ? 24.644 26.405 4.390 1.00 19.67 99 VAL B O 1
ATOM 1806 N N A MET B 1 100 ? 24.500 28.673 4.587 0.65 17.88 100 MET B N 1
ATOM 1807 N N B MET B 1 100 ? 24.517 28.674 4.600 0.35 18.24 100 MET B N 1
ATOM 1808 C CA A MET B 1 100 ? 25.133 29.018 3.301 0.65 19.07 100 MET B CA 1
ATOM 1809 C CA B MET B 1 100 ? 25.142 29.010 3.311 0.35 19.24 100 MET B CA 1
ATOM 1810 C C A MET B 1 100 ? 25.981 30.263 3.508 0.65 18.57 100 MET B C 1
ATOM 1811 C C B MET B 1 100 ? 25.983 30.264 3.503 0.35 18.77 100 MET B C 1
ATOM 1812 O O A MET B 1 100 ? 25.582 31.183 4.232 0.65 17.52 100 MET B O 1
ATOM 1813 O O B MET B 1 100 ? 25.580 31.179 4.231 0.35 18.03 100 MET B O 1
ATOM 1822 N N . PHE B 1 101 ? 27.134 30.325 2.840 1.00 18.62 101 PHE B N 1
ATOM 1823 C CA . PHE B 1 101 ? 28.062 31.475 2.931 1.00 19.38 101 PHE B CA 1
ATOM 1824 C C . PHE B 1 101 ? 28.299 31.953 1.510 1.00 20.44 101 PHE B C 1
ATOM 1825 O O . PHE B 1 101 ? 29.098 31.300 0.841 1.00 22.87 101 PHE B O 1
ATOM 1833 N N . GLU B 1 102 ? 27.652 33.030 1.100 1.00 19.57 102 GLU B N 1
ATOM 1834 C CA . GLU B 1 102 ? 27.672 33.481 -0.297 1.00 20.61 102 GLU B CA 1
ATOM 1835 C C . GLU B 1 102 ? 28.918 34.375 -0.511 1.00 20.77 102 GLU B C 1
ATOM 1836 O O . GLU B 1 102 ? 29.085 35.356 0.188 1.00 20.92 102 GLU B O 1
ATOM 1842 N N . VAL B 1 103 ? 29.645 34.085 -1.574 1.00 21.06 103 VAL B N 1
ATOM 1843 C CA . VAL B 1 103 ? 30.668 35.013 -2.118 1.00 22.04 103 VAL B CA 1
ATOM 1844 C C . VAL B 1 103 ? 29.931 35.977 -3.025 1.00 22.30 103 VAL B C 1
ATOM 1845 O O . VAL B 1 103 ? 29.522 35.573 -4.128 1.00 23.19 103 VAL B O 1
ATOM 1849 N N . VAL B 1 104 ? 29.704 37.194 -2.555 1.00 22.59 104 VAL B N 1
ATOM 1850 C CA . VAL B 1 104 ? 29.028 38.253 -3.347 1.00 24.04 104 VAL B CA 1
ATOM 1851 C C . VAL B 1 104 ? 29.992 38.825 -4.373 1.00 24.85 104 VAL B C 1
ATOM 1852 O O . VAL B 1 104 ? 29.579 39.136 -5.477 1.00 25.87 104 VAL B O 1
ATOM 1856 N N . SER B 1 105 ? 31.240 38.999 -3.986 1.00 23.88 105 SER B N 1
ATOM 1857 C CA . SER B 1 105 ? 32.298 39.621 -4.818 1.00 25.11 105 SER B CA 1
ATOM 1858 C C . SER B 1 105 ? 33.637 39.146 -4.307 1.00 24.92 105 SER B C 1
ATOM 1859 O O . SER B 1 105 ? 33.779 38.825 -3.109 1.00 23.58 105 SER B O 1
ATOM 1862 N N . VAL B 1 106 ? 34.582 39.020 -5.232 1.00 25.66 106 VAL B N 1
ATOM 1863 C CA . VAL B 1 106 ? 35.954 38.648 -4.862 1.00 25.88 106 VAL B CA 1
ATOM 1864 C C . VAL B 1 106 ? 36.883 39.100 -5.975 1.00 27.12 106 VAL B C 1
ATOM 1865 O O . VAL B 1 106 ? 36.579 38.891 -7.151 1.00 28.37 106 VAL B O 1
ATOM 1869 N N . THR B 1 107 ? 38.012 39.664 -5.578 1.00 26.75 107 THR B N 1
ATOM 1870 C CA . THR B 1 107 ? 39.165 39.863 -6.481 1.00 27.74 107 THR B CA 1
ATOM 1871 C C . THR B 1 107 ? 40.294 38.973 -5.972 1.00 27.04 107 THR B C 1
ATOM 1872 O O . THR B 1 107 ? 40.822 39.270 -4.895 1.00 26.88 107 THR B O 1
ATOM 1876 N N . GLY B 1 108 ? 40.560 37.913 -6.716 1.00 27.71 108 GLY B N 1
ATOM 1877 C CA . GLY B 1 108 ? 41.500 36.863 -6.310 1.00 27.69 108 GLY B 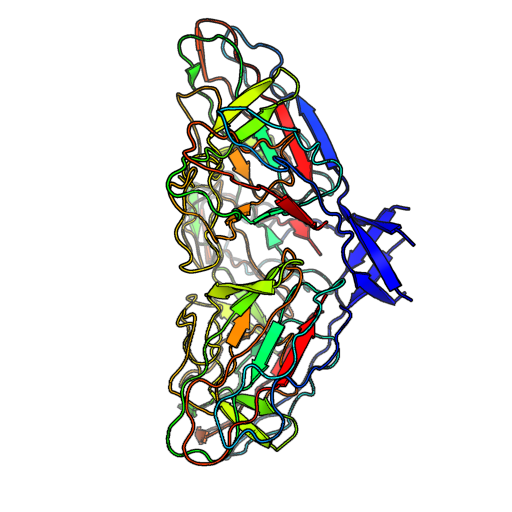CA 1
ATOM 1878 C C . GLY B 1 108 ? 40.740 35.660 -5.873 1.00 27.68 108 GLY B C 1
ATOM 1879 O O . GLY B 1 108 ? 39.688 35.356 -6.432 1.00 29.45 108 GLY B O 1
ATOM 1880 N N . ASP B 1 109 ? 41.134 35.048 -4.754 1.00 26.88 109 ASP B N 1
ATOM 1881 C CA . ASP B 1 109 ? 40.585 33.725 -4.349 1.00 26.59 109 ASP B CA 1
ATOM 1882 C C . ASP B 1 109 ? 40.144 33.831 -2.901 1.00 24.96 109 ASP B C 1
ATOM 1883 O O . ASP B 1 109 ? 40.873 34.391 -2.069 1.00 23.84 109 ASP B O 1
ATOM 1888 N N . VAL B 1 110 ? 39.027 33.207 -2.591 1.00 23.32 110 VAL B N 1
ATOM 1889 C CA . VAL B 1 110 ? 38.535 33.155 -1.197 1.00 22.29 110 VAL B CA 1
ATOM 1890 C C . VAL B 1 110 ? 38.070 31.732 -0.918 1.00 21.86 110 VAL B C 1
ATOM 1891 O O . VAL B 1 110 ? 37.306 31.164 -1.691 1.00 22.79 110 VAL B O 1
ATOM 1895 N N A THR B 1 111 ? 38.514 31.178 0.201 0.50 20.75 111 THR B N 1
ATOM 1896 N N B THR B 1 111 ? 38.518 31.178 0.201 0.50 21.58 111 THR B N 1
ATOM 1897 C CA A THR B 1 111 ? 38.112 29.835 0.694 0.50 20.20 111 THR B CA 1
ATOM 1898 C CA B THR B 1 111 ? 38.107 29.841 0.691 0.50 21.62 111 THR B CA 1
ATOM 1899 C C A THR B 1 111 ? 37.243 30.022 1.941 0.50 19.53 111 THR B C 1
ATOM 1900 C C B THR B 1 111 ? 37.242 30.023 1.942 0.50 20.35 111 THR B C 1
ATOM 1901 O O A THR B 1 111 ? 37.513 30.921 2.753 0.50 19.66 111 THR B O 1
ATOM 1902 O O B THR B 1 111 ? 37.514 30.925 2.757 0.50 20.49 111 THR B O 1
ATOM 1909 N N . VAL B 1 112 ? 36.187 29.228 2.069 1.00 19.55 112 VAL B N 1
ATOM 1910 C CA . VAL B 1 112 ? 35.248 29.341 3.208 1.00 18.67 112 VAL B CA 1
ATOM 1911 C C . VAL B 1 112 ? 34.987 27.927 3.695 1.00 18.28 112 VAL B C 1
ATOM 1912 O O . VAL B 1 112 ? 34.375 27.123 2.976 1.00 17.78 112 VAL B O 1
ATOM 1916 N N . LYS B 1 113 ? 35.473 27.602 4.873 1.00 18.48 113 LYS B N 1
ATOM 1917 C CA . LYS B 1 113 ? 35.430 26.237 5.422 1.00 19.61 113 LYS B CA 1
ATOM 1918 C C . LYS B 1 113 ? 34.908 26.301 6.846 1.00 19.50 113 LYS B C 1
ATOM 1919 O O . LYS B 1 113 ? 35.267 27.251 7.560 1.00 22.12 113 LYS B O 1
ATOM 1925 N N . GLY B 1 114 ? 34.243 25.266 7.294 1.00 18.41 114 GLY B N 1
ATOM 1926 C CA . GLY B 1 114 ? 33.696 25.322 8.660 1.00 17.37 114 GLY B CA 1
ATOM 1927 C C . GLY B 1 114 ? 33.978 24.056 9.441 1.00 16.10 114 GLY B C 1
ATOM 1928 O O . GLY B 1 114 ? 34.283 23.005 8.882 1.00 16.16 114 GLY B O 1
ATOM 1929 N N . ILE B 1 115 ? 33.959 24.212 10.734 1.00 14.89 115 ILE B N 1
ATOM 1930 C CA . ILE B 1 115 ? 33.936 23.087 11.684 1.00 14.95 115 ILE B CA 1
ATOM 1931 C C . ILE B 1 115 ? 32.630 23.240 12.487 1.00 14.07 115 ILE B C 1
ATOM 1932 O O . ILE B 1 115 ? 32.325 24.331 12.985 1.00 14.11 11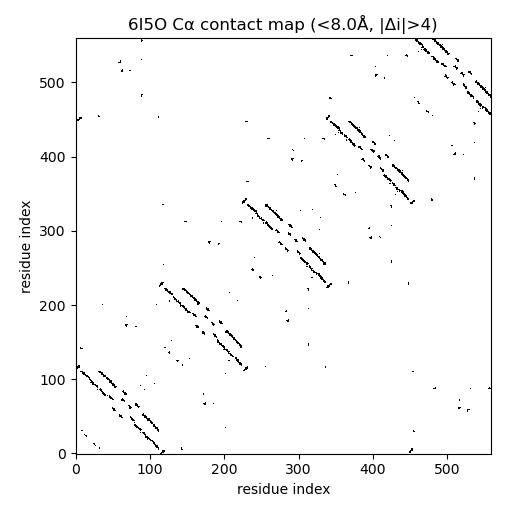5 ILE B O 1
ATOM 1937 N N . VAL B 1 116 ? 31.864 22.149 12.552 1.00 14.53 116 VAL B N 1
ATOM 1938 C CA . VAL B 1 116 ? 30.574 22.129 13.263 1.00 14.31 116 VAL B CA 1
ATOM 1939 C C . VAL B 1 116 ? 30.693 21.217 14.484 1.00 13.93 116 VAL B C 1
ATOM 1940 O O . VAL B 1 116 ? 31.473 20.250 14.468 1.00 14.58 116 VAL B O 1
ATOM 1944 N N . VAL B 1 117 ? 29.964 21.561 15.545 1.00 13.37 117 VAL B N 1
ATOM 1945 C CA . VAL B 1 117 ? 30.088 20.904 16.860 1.00 12.89 117 VAL B CA 1
ATOM 1946 C C . VAL B 1 117 ? 28.689 20.623 17.418 1.00 12.76 117 VAL B C 1
ATOM 1947 O O . VAL B 1 117 ? 27.817 21.520 17.308 1.00 13.61 117 VAL B O 1
ATOM 1951 N N . SER B 1 118 ? 28.495 19.455 17.988 1.00 12.62 118 SER B N 1
ATOM 1952 C CA . SER B 1 118 ? 27.169 19.071 18.576 1.00 13.62 118 SER B CA 1
ATOM 1953 C C . SER B 1 118 ? 27.121 19.438 20.066 1.00 14.34 118 SER B C 1
ATOM 1954 O O . SER B 1 118 ? 28.054 20.086 20.628 1.00 13.98 118 SER B O 1
ATOM 1957 N N . ASN C 1 7 ? 17.189 6.074 30.903 1.00 34.09 7 ASN C N 1
ATOM 1958 C CA . ASN C 1 7 ? 18.572 5.823 31.384 1.00 32.97 7 ASN C CA 1
ATOM 1959 C C . ASN C 1 7 ? 19.238 7.140 31.815 1.00 26.91 7 ASN C C 1
ATOM 1960 O O . ASN C 1 7 ? 19.604 7.941 30.955 1.00 25.81 7 ASN C O 1
ATOM 1965 N N . VAL C 1 8 ? 19.518 7.310 33.097 1.00 23.30 8 VAL C N 1
ATOM 1966 C CA . VAL C 1 8 ? 20.046 8.583 33.644 1.00 21.31 8 VAL C CA 1
ATOM 1967 C C . VAL C 1 8 ? 21.552 8.430 33.799 1.00 19.77 8 VAL C C 1
ATOM 1968 O O . VAL C 1 8 ? 21.980 7.401 34.330 1.00 20.94 8 VAL C O 1
ATOM 1972 N N . VAL C 1 9 ? 22.282 9.386 33.315 1.00 17.42 9 VAL C N 1
ATOM 1973 C CA . VAL C 1 9 ? 23.760 9.374 33.423 1.00 16.62 9 VAL C CA 1
ATOM 1974 C C . VAL C 1 9 ? 24.187 10.681 34.073 1.00 15.99 9 VAL C C 1
ATOM 1975 O O . VAL C 1 9 ? 23.625 11.767 33.808 1.00 15.01 9 VAL C O 1
ATOM 1979 N N . ILE C 1 10 ? 25.223 10.575 34.887 1.00 15.28 10 ILE C N 1
ATOM 1980 C CA . ILE C 1 10 ? 25.937 11.727 35.469 1.00 14.91 10 ILE C CA 1
ATOM 1981 C C . ILE C 1 10 ? 27.007 12.108 34.478 1.00 14.99 10 ILE C C 1
ATOM 1982 O O . ILE C 1 10 ? 27.873 11.239 34.146 1.00 15.93 10 ILE C O 1
ATOM 1987 N N . THR C 1 11 ? 27.017 13.332 33.996 1.00 13.66 11 THR C N 1
ATOM 1988 C CA . THR C 1 11 ? 27.926 13.755 32.946 1.00 13.70 11 THR C CA 1
ATOM 1989 C C . THR C 1 11 ? 29.063 14.565 33.553 1.00 13.27 11 THR C C 1
ATOM 1990 O O . THR C 1 11 ? 28.815 15.483 34.360 1.00 13.14 11 THR C O 1
ATOM 1994 N N . ILE C 1 12 ? 30.283 14.278 33.104 1.00 12.88 12 ILE C N 1
ATOM 1995 C CA . ILE C 1 12 ? 31.462 15.085 33.462 1.00 12.24 12 ILE C CA 1
ATOM 1996 C C . ILE C 1 12 ? 32.226 15.346 32.187 1.00 12.45 12 ILE C C 1
ATOM 1997 O O . ILE C 1 12 ? 32.154 14.552 31.250 1.00 12.03 12 ILE C O 1
ATOM 2002 N N . PRO C 1 13 ? 32.990 16.436 32.130 1.00 12.40 13 PRO C N 1
ATOM 2003 C CA . PRO C 1 13 ? 33.787 16.754 30.952 1.00 12.67 13 PRO C CA 1
ATOM 2004 C C . PRO C 1 13 ? 35.015 15.866 30.923 1.00 13.19 13 PRO C C 1
ATOM 2005 O O . PRO C 1 13 ? 35.513 15.419 31.943 1.00 13.68 13 PRO C O 1
ATOM 2009 N N . ASP C 1 14 ? 35.584 15.742 29.686 1.00 12.99 14 ASP C N 1
ATOM 2010 C CA . ASP C 1 14 ? 36.990 15.328 29.542 1.00 13.49 14 ASP C CA 1
ATOM 2011 C C . ASP C 1 14 ? 37.842 16.560 29.780 1.00 12.10 14 ASP C C 1
ATOM 2012 O O . ASP C 1 14 ? 37.437 17.644 29.360 1.00 12.26 14 ASP C O 1
ATOM 2017 N N . LYS C 1 15 ? 39.001 16.417 30.425 1.00 12.51 15 LYS C N 1
ATOM 2018 C CA . LYS C 1 15 ? 39.961 17.484 30.572 1.00 12.12 15 LYS C CA 1
ATOM 2019 C C . LYS C 1 15 ? 41.349 16.962 30.302 1.00 13.20 15 LYS C C 1
ATOM 2020 O O . LYS C 1 15 ? 41.633 15.826 30.625 1.00 13.76 15 LYS C O 1
ATOM 2026 N N . THR C 1 16 ? 42.191 17.856 29.809 1.00 12.81 16 THR C N 1
ATOM 2027 C CA . THR C 1 16 ? 43.634 17.578 29.741 1.00 14.60 16 THR C CA 1
ATOM 2028 C C . THR C 1 16 ? 44.382 18.869 29.931 1.00 14.05 16 THR C C 1
ATOM 2029 O O . THR C 1 16 ? 43.834 19.948 29.883 1.00 13.60 16 THR C O 1
ATOM 2033 N N . SER C 1 17 ? 45.675 18.715 30.205 1.00 15.59 17 SER C N 1
ATOM 2034 C CA . SER C 1 17 ? 46.619 19.833 30.382 1.00 16.40 17 SER C CA 1
ATOM 2035 C C . SER C 1 17 ? 47.553 19.862 29.180 1.00 15.75 17 SER C C 1
ATOM 2036 O O . SER C 1 17 ? 47.796 18.819 28.543 1.00 17.12 17 SER C O 1
ATOM 2039 N N . PHE C 1 18 ? 47.969 21.063 28.813 1.00 14.05 18 PHE C N 1
ATOM 2040 C CA . PHE C 1 18 ? 48.885 21.245 27.665 1.00 14.57 18 PHE C CA 1
ATOM 2041 C C . PHE C 1 18 ? 49.867 22.365 27.978 1.00 14.29 18 PHE C C 1
ATOM 2042 O O . PHE C 1 18 ? 49.453 23.429 28.380 1.00 13.79 18 PHE C O 1
ATOM 2050 N N . THR C 1 19 ? 51.132 22.111 27.661 1.00 14.18 19 THR C N 1
ATOM 2051 C CA . THR C 1 19 ? 52.164 23.124 27.824 1.00 14.00 19 THR C CA 1
ATOM 2052 C C . THR C 1 19 ? 52.481 23.776 26.495 1.00 13.41 19 THR C C 1
ATOM 2053 O O . THR C 1 19 ? 53.036 23.122 25.606 1.00 15.22 19 THR C O 1
ATOM 2057 N N . PHE C 1 20 ? 52.180 25.050 26.346 1.00 12.46 20 PHE C N 1
ATOM 2058 C CA . PHE C 1 20 ? 52.524 25.826 25.144 1.00 12.32 20 PHE C CA 1
ATOM 2059 C C . PHE C 1 20 ? 54.008 26.247 25.246 1.00 12.46 20 PHE C C 1
ATOM 2060 O O . PHE C 1 20 ? 54.731 26.179 24.261 1.00 13.01 20 PHE C O 1
ATOM 2068 N N . HIS C 1 21 ? 54.358 26.757 26.439 1.00 12.09 21 HIS C N 1
ATOM 2069 C CA . HIS C 1 21 ? 55.741 27.174 26.767 1.00 13.11 21 HIS C CA 1
ATOM 2070 C C . HIS C 1 21 ? 56.059 26.749 28.188 1.00 13.95 21 HIS C C 1
ATOM 2071 O O . HIS C 1 21 ? 55.362 27.126 29.119 1.00 13.29 21 HIS C O 1
ATOM 2078 N N A GLU C 1 22 ? 57.169 26.024 28.354 0.50 14.58 22 GLU C N 1
ATOM 2079 N N B GLU C 1 22 ? 57.158 26.023 28.366 0.50 16.59 22 GLU C N 1
ATOM 2080 C CA A GLU C 1 22 ? 57.747 25.746 29.698 0.50 15.17 22 GLU C CA 1
ATOM 2081 C CA B GLU C 1 22 ? 57.560 25.459 29.689 0.50 19.03 22 GLU C CA 1
ATOM 2082 C C A GLU C 1 22 ? 58.909 26.721 29.918 0.50 14.29 22 GLU C C 1
ATOM 2083 C C B GLU C 1 22 ? 58.184 26.542 30.595 0.50 20.35 22 GLU C C 1
ATOM 2084 O O A GLU C 1 22 ? 59.997 26.535 29.311 0.50 13.51 22 GLU C O 1
ATOM 2085 O O B GLU C 1 22 ? 57.818 26.638 31.788 0.50 22.11 22 GLU C O 1
ATOM 2096 N N A ALA C 1 23 ? 58.706 27.772 30.768 0.40 13.07 23 ALA C N 1
ATOM 2097 N N B ALA C 1 23 ? 59.036 27.390 30.055 0.60 20.29 23 ALA C N 1
ATOM 2098 C CA A ALA C 1 23 ? 59.754 28.766 31.137 0.40 14.03 23 ALA C CA 1
ATOM 2099 C CA B ALA C 1 23 ? 59.891 28.328 30.806 0.60 19.82 23 ALA C CA 1
ATOM 2100 C C A ALA C 1 23 ? 60.501 29.286 29.896 0.40 13.88 23 ALA C C 1
ATOM 2101 C C B ALA C 1 23 ? 60.601 29.083 29.705 0.60 18.08 23 ALA C C 1
ATOM 2102 O O A ALA C 1 23 ? 61.776 29.300 29.924 0.40 14.67 23 ALA C O 1
ATOM 2103 O O B ALA C 1 23 ? 61.825 28.922 29.495 0.60 18.71 23 ALA C O 1
ATOM 2106 N N A ALA C 1 24 ? 59.777 29.802 28.896 0.50 13.50 24 ALA C N 1
ATOM 2107 N N B ALA C 1 24 ? 59.812 29.780 28.907 0.50 16.11 24 ALA C N 1
ATOM 2108 C CA A ALA C 1 24 ? 60.321 30.534 27.738 0.50 13.61 24 ALA C CA 1
ATOM 2109 C CA B ALA C 1 24 ? 60.348 30.513 27.757 0.50 15.32 24 ALA C CA 1
ATOM 2110 C C A ALA C 1 24 ? 61.182 31.692 28.243 0.50 13.74 24 ALA C C 1
ATOM 2111 C C B ALA C 1 24 ? 61.194 31.684 28.254 0.50 14.66 24 ALA C C 1
ATOM 2112 O O A ALA C 1 24 ? 60.725 32.466 29.089 0.50 13.25 24 ALA C O 1
ATOM 2113 O O B ALA C 1 24 ? 60.764 32.440 29.135 0.50 14.03 24 ALA C O 1
ATOM 2116 N N . THR C 1 25 ? 62.369 31.828 27.653 1.00 15.07 25 THR C N 1
ATOM 2117 C CA . THR C 1 25 ? 63.292 32.928 27.955 1.00 14.72 25 THR C CA 1
ATOM 2118 C C . THR C 1 25 ? 63.601 33.718 26.688 1.00 15.38 25 THR C C 1
ATOM 2119 O O . THR C 1 25 ? 64.476 34.621 26.743 1.00 16.20 25 THR C O 1
ATOM 2123 N N . SER C 1 26 ? 62.996 33.357 25.559 1.00 15.03 26 SER C N 1
ATOM 2124 C CA . SER C 1 26 ? 63.195 34.082 24.289 1.00 15.57 26 SER C CA 1
ATOM 2125 C C . SER C 1 26 ? 61.969 33.921 23.431 1.00 15.06 26 SER C C 1
ATOM 2126 O O . SER C 1 26 ? 61.111 33.065 23.747 1.00 15.52 26 SER C O 1
ATOM 2129 N N . PRO C 1 27 ? 61.843 34.735 22.372 1.00 14.48 27 PRO C N 1
ATOM 2130 C CA . PRO C 1 27 ? 60.627 34.673 21.566 1.00 14.23 27 PRO C CA 1
ATOM 2131 C C . PRO C 1 27 ? 60.493 33.314 20.865 1.00 14.95 27 PRO C C 1
ATOM 2132 O O . PRO C 1 27 ? 61.441 32.718 20.370 1.00 16.26 27 PRO C O 1
ATOM 2136 N N A SER C 1 28 ? 59.248 32.850 20.803 0.70 14.60 28 SER C N 1
ATOM 2137 N N B SER C 1 28 ? 59.258 32.826 20.815 0.30 14.77 28 SER C N 1
ATOM 2138 C CA A SER C 1 28 ? 58.921 31.518 20.221 0.70 14.92 28 SER C CA 1
ATOM 2139 C CA B SER C 1 28 ? 58.949 31.587 20.054 0.30 15.15 28 SER C CA 1
ATOM 2140 C C A SER C 1 28 ? 57.419 31.446 19.961 0.70 14.53 28 SER C C 1
ATOM 2141 C C B SER C 1 28 ? 57.439 31.419 19.961 0.30 14.87 28 SER C C 1
ATOM 2142 O O A SER C 1 28 ? 56.693 31.913 20.810 0.70 13.58 28 SER C O 1
ATOM 2143 O O B SER C 1 28 ? 56.716 31.903 20.825 0.30 14.15 28 SER C O 1
ATOM 2148 N N . GLU C 1 29 ? 57.011 30.732 18.915 1.00 15.39 29 GLU C N 1
ATOM 2149 C CA . GLU C 1 29 ? 55.592 30.378 18.793 1.00 16.16 29 GLU C CA 1
ATOM 2150 C C . GLU C 1 29 ? 55.225 29.292 19.781 1.00 16.23 29 GLU C C 1
ATOM 2151 O O . GLU C 1 29 ? 54.021 29.242 20.134 1.00 17.56 29 GLU C O 1
ATOM 2157 N N . GLY C 1 30 ? 56.129 28.471 20.265 1.00 16.02 30 GLY C N 1
ATOM 2158 C CA . GLY C 1 30 ? 55.845 27.399 21.214 1.00 16.50 30 GLY C CA 1
ATOM 2159 C C . GLY C 1 30 ? 55.092 26.271 20.558 1.00 17.50 30 GLY C C 1
ATOM 2160 O O . GLY C 1 30 ? 55.090 26.145 19.303 1.00 20.98 30 GLY C O 1
ATOM 2161 N N . GLU C 1 31 ? 54.539 25.403 21.367 1.00 17.39 31 GLU C N 1
ATOM 2162 C CA . GLU C 1 31 ? 53.854 24.176 20.876 1.00 18.70 31 GLU C CA 1
ATOM 2163 C C . GLU C 1 31 ? 52.415 24.549 20.524 1.00 17.51 31 GLU C C 1
ATOM 2164 O O . GLU C 1 31 ? 51.814 25.386 21.228 1.00 17.32 31 GLU C O 1
ATOM 2170 N N . GLU C 1 32 ? 51.922 23.958 19.450 1.00 17.14 32 GLU C N 1
ATOM 2171 C CA . GLU C 1 32 ? 50.517 24.193 19.024 1.00 18.19 32 GLU C CA 1
ATOM 2172 C C . GLU C 1 32 ? 49.641 23.074 19.594 1.00 17.55 32 GLU C C 1
ATOM 2173 O O . GLU C 1 32 ? 50.038 21.900 19.579 1.00 18.29 32 GLU C O 1
ATOM 2179 N N . PHE C 1 33 ? 48.469 23.413 20.061 1.00 15.73 33 PHE C N 1
ATOM 2180 C CA . PHE C 1 33 ? 47.508 22.420 20.590 1.00 15.29 33 PHE C CA 1
ATOM 2181 C C . PHE C 1 33 ? 46.494 22.118 19.498 1.00 14.68 33 PHE C C 1
ATOM 2182 O O . PHE C 1 33 ? 45.791 23.043 18.986 1.00 14.87 33 PHE C O 1
ATOM 2190 N N . VAL C 1 34 ? 46.416 20.848 19.170 1.00 15.22 34 VAL C N 1
ATOM 2191 C CA . VAL C 1 34 ? 45.352 20.372 18.238 1.00 15.17 34 VAL C CA 1
ATOM 2192 C C . VAL C 1 34 ? 44.083 20.174 19.069 1.00 14.34 34 VAL C C 1
ATOM 2193 O O . VAL C 1 34 ? 44.049 19.376 20.024 1.00 13.59 34 VAL C O 1
ATOM 2197 N N . VAL C 1 35 ? 43.064 20.928 18.695 1.00 13.72 35 VAL C N 1
ATOM 2198 C CA . VAL C 1 35 ? 41.842 21.039 19.534 1.00 13.59 35 VAL C CA 1
ATOM 2199 C C . VAL C 1 35 ? 41.156 19.687 19.696 1.00 13.91 35 VAL C C 1
ATOM 2200 O O . VAL C 1 35 ? 40.662 19.404 20.783 1.00 13.55 35 VAL C O 1
ATOM 2204 N N . GLY C 1 36 ? 41.089 18.880 18.645 1.00 14.40 36 GLY C N 1
ATOM 2205 C CA . GLY C 1 36 ? 40.451 17.559 18.779 1.00 14.95 36 GLY C CA 1
ATOM 2206 C C . GLY C 1 36 ? 38.997 17.689 19.214 1.00 14.89 36 GLY C C 1
ATOM 2207 O O . GLY C 1 36 ? 38.269 18.494 18.623 1.00 15.57 36 GLY C O 1
ATOM 2208 N N . HIS C 1 37 ? 38.613 16.988 20.256 1.00 14.37 37 HIS C N 1
ATOM 2209 C CA . HIS C 1 37 ? 37.220 16.987 20.743 1.00 14.52 37 HIS C CA 1
ATOM 2210 C C . HIS C 1 37 ? 36.964 18.045 21.818 1.00 14.18 37 HIS C C 1
ATOM 2211 O O . HIS C 1 37 ? 35.880 18.052 22.353 1.00 14.62 37 HIS C O 1
ATOM 2218 N N . PHE C 1 38 ? 37.885 18.947 22.103 1.00 13.53 38 PHE C N 1
ATOM 2219 C CA . PHE C 1 38 ? 37.669 19.902 23.198 1.00 12.67 38 PHE C CA 1
ATOM 2220 C C . PHE C 1 38 ? 36.867 21.108 22.808 1.00 12.97 38 PHE C C 1
ATOM 2221 O O . PHE C 1 38 ? 36.729 21.425 21.636 1.00 13.43 38 PHE C O 1
ATOM 2229 N N A ARG C 1 39 ? 36.293 21.773 23.797 0.70 12.20 39 ARG C N 1
ATOM 2230 N N B ARG C 1 39 ? 36.306 21.787 23.803 0.30 12.76 39 ARG C N 1
ATOM 2231 C CA A ARG C 1 39 ? 35.440 22.946 23.568 0.70 12.36 39 ARG C CA 1
ATOM 2232 C CA B ARG C 1 39 ? 35.391 22.928 23.581 0.30 13.09 39 ARG C CA 1
ATOM 2233 C C A ARG C 1 39 ? 36.000 24.247 24.109 0.70 11.72 39 ARG C C 1
ATOM 2234 C C B ARG C 1 39 ? 35.976 24.232 24.133 0.30 12.77 39 ARG C C 1
ATOM 2235 O O A ARG C 1 39 ? 35.740 25.305 23.519 0.70 12.27 39 ARG C O 1
ATOM 2236 O O B ARG C 1 39 ? 35.751 25.279 23.505 0.30 13.10 39 ARG C O 1
ATOM 2251 N N A GLU C 1 40 ? 36.657 24.173 25.269 0.60 12.15 40 GLU C N 1
ATOM 2252 N N B GLU C 1 40 ? 36.640 24.181 25.301 0.40 13.14 40 GLU C N 1
ATOM 2253 C CA A GLU C 1 40 ? 37.060 25.392 26.016 0.60 12.55 40 GLU C CA 1
ATOM 2254 C CA B GLU C 1 40 ? 37.038 25.402 26.063 0.40 13.46 40 GLU C CA 1
ATOM 2255 C C A GLU C 1 40 ? 38.520 25.214 26.427 0.60 12.12 40 GLU C C 1
ATOM 2256 C C B GLU C 1 40 ? 38.500 25.227 26.462 0.40 12.62 40 GLU C C 1
ATOM 2257 O O A GLU C 1 40 ? 38.981 24.098 26.640 0.60 12.02 40 GLU C O 1
ATOM 2258 O O B GLU C 1 40 ? 38.936 24.119 26.693 0.40 12.57 40 GLU C O 1
ATOM 2269 N N . LEU C 1 41 ? 39.209 26.349 26.563 1.00 11.39 41 LEU C N 1
ATOM 2270 C CA . LEU C 1 41 ? 40.601 26.377 26.989 1.00 11.03 41 LEU C CA 1
ATOM 2271 C C . LEU C 1 41 ? 40.725 27.516 28.004 1.00 10.63 41 LEU C C 1
ATOM 2272 O O . LEU C 1 41 ? 40.259 28.603 27.762 1.00 11.47 41 LEU C O 1
ATOM 2277 N N . THR C 1 42 ? 41.469 27.230 29.079 1.00 10.16 42 THR C N 1
ATOM 2278 C CA . THR C 1 42 ? 41.934 28.282 30.016 1.00 10.25 42 THR C CA 1
ATOM 2279 C C . THR C 1 42 ? 43.437 28.241 30.005 1.00 10.37 42 THR C C 1
ATOM 2280 O O . THR C 1 42 ? 43.989 27.207 30.397 1.00 10.21 42 THR C O 1
ATOM 2284 N N . VAL C 1 43 ? 44.052 29.363 29.623 1.00 10.13 43 VAL C N 1
ATOM 2285 C CA . VAL C 1 43 ? 45.531 29.470 29.627 1.00 10.29 43 VAL C CA 1
ATOM 2286 C C . VAL C 1 43 ? 45.943 30.253 30.851 1.00 10.35 43 VAL C C 1
ATOM 2287 O O . VAL C 1 43 ? 45.386 31.324 31.125 1.00 11.41 43 VAL C O 1
ATOM 2291 N N . LYS C 1 44 ? 46.966 29.747 31.528 1.00 10.50 44 LYS C N 1
ATOM 2292 C CA . LYS C 1 44 ? 47.618 30.445 32.640 1.00 10.00 44 LYS C CA 1
ATOM 2293 C C . LYS C 1 44 ? 48.966 30.944 32.133 1.00 10.15 44 LYS C C 1
ATOM 2294 O O . LYS C 1 44 ? 49.794 30.146 31.616 1.00 10.67 44 LYS C O 1
ATOM 2300 N N A ILE C 1 45 ? 49.167 32.242 32.305 0.30 9.45 45 ILE C N 1
ATOM 2301 N N B ILE C 1 45 ? 49.170 32.238 32.313 0.70 10.31 45 ILE C N 1
ATOM 2302 C CA A ILE C 1 45 ? 50.452 32.933 32.018 0.30 9.16 45 ILE C CA 1
ATOM 2303 C CA B ILE C 1 45 ? 50.462 32.890 31.999 0.70 10.64 45 ILE C CA 1
ATOM 2304 C C A ILE C 1 45 ? 51.162 33.087 33.358 0.30 9.38 45 ILE C C 1
ATOM 2305 C C B ILE C 1 45 ? 51.134 33.114 33.345 0.70 10.76 45 ILE C C 1
ATOM 2306 O O A ILE C 1 45 ? 50.611 33.765 34.240 0.30 9.42 45 ILE C O 1
ATOM 2307 O O B ILE C 1 45 ? 50.589 33.793 34.202 0.70 10.79 45 ILE C O 1
ATOM 2316 N N A SER C 1 46 ? 52.329 32.465 33.523 0.50 9.71 46 SER C N 1
ATOM 2317 N N B SER C 1 46 ? 52.298 32.504 33.560 0.50 11.23 46 SER C N 1
ATOM 2318 C CA A SER C 1 46 ? 53.037 32.444 34.813 0.50 10.12 46 SER C CA 1
ATOM 2319 C CA B SER C 1 46 ? 53.025 32.616 34.839 0.50 11.70 46 SER C CA 1
ATOM 2320 C C A SER C 1 46 ? 54.531 32.614 34.577 0.50 10.73 46 SER C C 1
ATOM 2321 C C B SER C 1 46 ? 54.517 32.761 34.575 0.50 11.61 46 SER C C 1
ATOM 2322 O O A SER C 1 46 ? 54.931 32.818 33.441 0.50 10.68 46 SER C O 1
ATOM 2323 O O B SER C 1 46 ? 54.904 33.151 33.433 0.50 11.31 46 SER C O 1
ATOM 2328 N N . GLY C 1 47 ? 55.304 32.607 35.651 1.00 11.92 47 GLY C N 1
ATOM 2329 C CA . GLY C 1 47 ? 56.738 32.842 35.546 1.00 12.21 47 GLY C CA 1
ATOM 2330 C C . GLY C 1 47 ? 57.163 34.063 36.243 1.00 12.30 47 GLY C C 1
ATOM 2331 O O . GLY C 1 47 ? 56.404 34.666 37.011 1.00 13.03 47 GLY C O 1
ATOM 2332 N N A SER C 1 48 ? 58.433 34.428 36.086 0.30 12.99 48 SER C N 1
ATOM 2333 N N B SER C 1 48 ? 58.408 34.442 36.056 0.70 12.16 48 SER C N 1
ATOM 2334 C CA A SER C 1 48 ? 59.107 35.549 36.793 0.30 13.41 48 SER C CA 1
ATOM 2335 C CA B SER C 1 48 ? 59.052 35.571 36.752 0.70 12.12 48 SER C CA 1
ATOM 2336 C C A SER C 1 48 ? 59.702 36.435 35.706 0.30 12.82 48 SER C C 1
ATOM 2337 C C B SER C 1 48 ? 59.665 36.416 35.655 0.70 12.05 48 SER C C 1
ATOM 2338 O O A SER C 1 48 ? 60.788 36.102 35.174 0.30 13.11 48 SER C O 1
ATOM 2339 O O B SER C 1 48 ? 60.662 36.009 35.064 0.70 12.25 48 SER C O 1
ATOM 2344 N N . SER C 1 49 ? 59.099 37.577 35.413 1.00 11.83 49 SER C N 1
ATOM 2345 C CA . SER C 1 49 ? 59.556 38.437 34.301 1.00 11.92 49 SER C CA 1
ATOM 2346 C C . SER C 1 49 ? 59.383 39.890 34.685 1.00 12.38 49 SER C C 1
ATOM 2347 O O . SER C 1 49 ? 58.503 40.257 35.462 1.00 12.46 49 SER C O 1
ATOM 2350 N N . THR C 1 50 ? 60.167 40.745 34.049 1.00 12.24 50 THR C N 1
ATOM 2351 C CA . THR C 1 50 ? 60.038 42.226 34.127 1.00 12.42 50 THR C CA 1
ATOM 2352 C C . THR C 1 50 ? 59.034 42.713 33.061 1.00 12.33 50 THR C C 1
ATOM 2353 O O . THR C 1 50 ? 58.340 43.746 33.300 1.00 12.60 50 THR C O 1
ATOM 2357 N N . SER C 1 51 ? 59.055 42.049 31.909 1.00 11.39 51 SER C N 1
ATOM 2358 C CA . SER C 1 51 ? 58.125 42.386 30.810 1.00 11.33 51 SER C CA 1
ATOM 2359 C C . SER C 1 51 ? 57.964 41.110 30.004 1.00 10.85 51 SER C C 1
ATOM 2360 O O . SER C 1 51 ? 58.782 40.184 30.077 1.00 11.43 51 SER C O 1
ATOM 2363 N N . ARG C 1 52 ? 56.854 41.073 29.245 1.00 11.05 52 ARG C N 1
ATOM 2364 C CA . ARG C 1 52 ? 56.559 39.963 28.347 1.00 11.09 52 ARG C CA 1
ATOM 2365 C C . ARG C 1 52 ? 55.382 40.351 27.473 1.00 10.95 52 ARG C C 1
ATOM 2366 O O . ARG C 1 52 ? 54.590 41.236 27.865 1.00 11.77 52 ARG C O 1
ATOM 2374 N N . GLU C 1 53 ? 55.307 39.734 26.313 1.00 11.41 53 GLU C N 1
ATOM 2375 C CA . GLU C 1 53 ? 54.128 39.921 25.438 1.00 11.92 53 GLU C CA 1
ATOM 2376 C C . GLU C 1 53 ? 53.749 38.573 24.886 1.00 12.00 53 GLU C C 1
ATOM 2377 O O . GLU C 1 53 ? 54.583 37.903 24.245 1.00 12.28 53 GLU C O 1
ATOM 2383 N N A ILE C 1 54 ? 52.492 38.195 25.099 0.70 11.77 54 ILE C N 1
ATOM 2384 N N B ILE C 1 54 ? 52.495 38.182 25.118 0.30 11.93 54 ILE C N 1
ATOM 2385 C CA A ILE C 1 54 ? 51.914 36.920 24.615 0.70 12.16 54 ILE C CA 1
ATOM 2386 C CA B ILE C 1 54 ? 51.920 36.909 24.608 0.30 12.16 54 ILE C CA 1
ATOM 2387 C C A ILE C 1 54 ? 50.810 37.274 23.617 0.70 12.23 54 ILE C C 1
ATOM 2388 C C B ILE C 1 54 ? 50.807 37.267 23.624 0.30 12.16 54 ILE C C 1
ATOM 2389 O O A ILE C 1 54 ? 49.934 38.052 24.004 0.70 12.65 54 ILE C O 1
ATOM 2390 O O B ILE C 1 54 ? 49.923 38.043 24.014 0.30 12.27 54 ILE C O 1
ATOM 2399 N N . LYS C 1 55 ? 50.890 36.748 22.406 1.00 11.96 55 LYS C N 1
ATOM 2400 C CA . LYS C 1 55 ? 49.780 36.932 21.414 1.00 12.53 55 LYS C CA 1
ATOM 2401 C C . LYS C 1 55 ? 49.061 35.605 21.239 1.00 12.49 55 LYS C C 1
ATOM 2402 O O . LYS C 1 55 ? 49.663 34.511 21.189 1.00 12.59 55 LYS C O 1
ATOM 2408 N N . PHE C 1 56 ? 47.730 35.702 21.221 1.00 11.95 56 PHE C N 1
ATOM 2409 C CA . PHE C 1 56 ? 46.836 34.509 21.206 1.00 11.84 56 PHE C CA 1
ATOM 2410 C C . PHE C 1 56 ? 46.385 34.256 19.767 1.00 11.96 56 PHE C C 1
ATOM 2411 O O . PHE C 1 56 ? 45.927 35.199 19.108 1.00 12.87 56 PHE C O 1
ATOM 2419 N N . TYR C 1 57 ? 46.565 33.044 19.298 1.00 12.39 57 TYR C N 1
ATOM 2420 C CA . TYR C 1 57 ? 46.210 32.729 17.896 1.00 13.46 57 TYR C CA 1
ATOM 2421 C C . TYR C 1 57 ? 45.427 31.437 17.753 1.00 13.23 57 TYR C C 1
ATOM 2422 O O . TYR C 1 57 ? 45.622 30.413 18.437 1.00 12.88 57 TYR C O 1
ATOM 2431 N N . ALA C 1 58 ? 44.525 31.493 16.790 1.00 13.84 58 ALA C N 1
ATOM 2432 C CA . ALA C 1 58 ? 43.930 30.302 16.156 1.00 14.35 58 ALA C CA 1
ATOM 2433 C C . ALA C 1 58 ? 44.718 30.002 14.912 1.00 15.30 58 ALA C C 1
ATOM 2434 O O . ALA C 1 58 ? 45.137 30.944 14.222 1.00 16.32 58 ALA C O 1
ATOM 2436 N N . VAL C 1 59 ? 44.917 28.728 14.611 1.00 15.63 59 VAL C N 1
ATOM 2437 C CA . VAL C 1 59 ? 45.701 28.303 13.425 1.00 17.13 59 VAL C CA 1
ATOM 2438 C C . VAL C 1 59 ? 44.894 27.287 12.654 1.00 17.91 59 VAL C C 1
ATOM 2439 O O . VAL C 1 59 ? 44.390 26.329 13.248 1.00 17.18 59 VAL C O 1
ATOM 2443 N N . ASP C 1 60 ? 44.780 27.504 11.357 1.00 19.45 60 ASP C N 1
ATOM 2444 C CA . ASP C 1 60 ? 44.016 26.565 10.520 1.00 20.78 60 ASP C CA 1
ATOM 2445 C C . ASP C 1 60 ? 44.928 25.461 9.957 1.00 22.53 60 ASP C C 1
ATOM 2446 O O . ASP C 1 60 ? 46.133 25.417 10.262 1.00 21.83 60 ASP C O 1
ATOM 2451 N N A GLU C 1 61 ? 44.352 24.594 9.135 0.70 24.08 61 GLU C N 1
ATOM 2452 N N B GLU C 1 61 ? 44.348 24.588 9.137 0.30 23.69 61 GLU C N 1
ATOM 2453 C CA A GLU C 1 61 ? 45.044 23.395 8.619 0.70 26.94 61 GLU C CA 1
ATOM 2454 C CA B GLU C 1 61 ? 45.037 23.390 8.603 0.30 25.51 61 GLU C CA 1
ATOM 2455 C C A GLU C 1 61 ? 46.189 23.815 7.695 0.70 28.05 61 GLU C C 1
ATOM 2456 C C B GLU C 1 61 ? 46.194 23.813 7.691 0.30 27.02 61 GLU C C 1
ATOM 2457 O O A GLU C 1 61 ? 47.088 22.985 7.468 0.70 30.36 61 GLU C O 1
ATOM 2458 O O B GLU C 1 61 ? 47.093 22.988 7.473 0.30 28.34 61 GLU C O 1
ATOM 2469 N N . ASN C 1 62 ? 46.192 25.043 7.174 1.00 28.08 62 ASN C N 1
ATOM 2470 C CA . ASN C 1 62 ? 47.274 25.540 6.291 1.00 28.86 62 ASN C CA 1
ATOM 2471 C C . ASN C 1 62 ? 48.330 26.337 7.037 1.00 27.31 62 ASN C C 1
ATOM 2472 O O . ASN C 1 62 ? 49.251 26.833 6.415 1.00 28.70 62 ASN C O 1
ATOM 2477 N N . GLY C 1 63 ? 48.184 26.511 8.347 1.00 24.79 63 GLY C N 1
ATOM 2478 C CA . GLY C 1 63 ? 49.137 27.257 9.171 1.00 23.32 63 GLY C CA 1
ATOM 2479 C C . GLY C 1 63 ? 48.872 28.758 9.216 1.00 22.30 63 GLY C C 1
ATOM 2480 O O . GLY C 1 63 ? 49.671 29.494 9.787 1.00 22.35 63 GLY C O 1
ATOM 2481 N N . GLU C 1 64 ? 47.758 29.238 8.672 1.00 21.61 64 GLU C N 1
ATOM 2482 C CA . GLU C 1 64 ? 47.449 30.687 8.776 1.00 21.00 64 GLU C CA 1
ATOM 2483 C C . GLU C 1 64 ? 47.090 30.974 10.236 1.00 19.89 64 GLU C C 1
ATOM 2484 O O . GLU C 1 64 ? 46.256 30.227 10.817 1.00 18.60 64 GLU C O 1
ATOM 2490 N N . LYS C 1 65 ? 47.643 32.030 10.780 1.00 19.39 65 LYS C N 1
ATOM 2491 C CA . LYS C 1 65 ? 47.381 32.489 12.154 1.00 18.41 65 LYS C CA 1
ATOM 2492 C C . LYS C 1 65 ? 46.385 33.623 12.157 1.00 17.58 65 LYS C C 1
ATOM 2493 O O . LYS C 1 65 ? 46.456 34.528 11.311 1.00 17.73 65 LYS C O 1
ATOM 2499 N N . THR C 1 66 ? 45.433 33.543 13.079 1.00 15.68 66 THR C N 1
ATOM 2500 C CA . THR C 1 66 ? 44.398 34.566 13.252 1.00 15.68 66 THR C CA 1
ATOM 2501 C C . THR C 1 66 ? 44.357 34.992 14.721 1.00 14.54 66 THR C C 1
ATOM 2502 O O . THR C 1 66 ? 44.230 34.136 15.579 1.00 13.31 66 THR C O 1
ATOM 2506 N N . ALA C 1 67 ? 44.423 36.288 14.982 1.00 14.73 67 ALA C N 1
ATOM 2507 C CA . ALA C 1 67 ? 44.347 36.791 16.351 1.00 14.11 67 ALA C CA 1
ATOM 2508 C C . ALA C 1 67 ? 43.052 36.256 17.003 1.00 13.67 67 ALA C C 1
ATOM 2509 O O . ALA C 1 67 ? 41.955 36.347 16.387 1.00 14.88 67 ALA C O 1
ATOM 2511 N N . LEU C 1 68 ? 43.166 35.712 18.205 1.00 12.63 68 LEU C N 1
ATOM 2512 C CA . LEU C 1 68 ? 42.043 35.046 18.882 1.00 12.87 68 LEU C CA 1
ATOM 2513 C C . LEU C 1 68 ? 41.760 35.749 20.197 1.00 12.56 68 LEU C C 1
ATOM 2514 O O . LEU C 1 68 ? 42.665 35.825 21.062 1.00 12.65 68 LEU C O 1
ATOM 2519 N N A SER C 1 69 ? 40.590 36.309 20.382 0.60 12.71 69 SER C N 1
ATOM 2520 N N B SER C 1 69 ? 40.581 36.289 20.382 0.40 13.04 69 SER C N 1
ATOM 2521 C CA A SER C 1 69 ? 40.204 36.965 21.648 0.60 12.87 69 SER C CA 1
ATOM 2522 C CA B SER C 1 69 ? 40.206 36.966 21.637 0.40 13.26 69 SER C CA 1
ATOM 2523 C C A SER C 1 69 ? 39.725 35.946 22.668 0.60 12.52 69 SER C C 1
ATOM 2524 C C B SER C 1 69 ? 39.736 35.951 22.664 0.40 12.68 69 SER C C 1
ATOM 2525 O O A SER C 1 69 ? 39.038 34.969 22.340 0.60 13.31 69 SER C O 1
ATOM 2526 O O B SER C 1 69 ? 39.060 34.982 22.316 0.40 13.20 69 SER C O 1
ATOM 2531 N N . GLY C 1 70 ? 40.085 36.233 23.917 1.00 11.91 70 GLY C N 1
ATOM 2532 C CA . GLY C 1 70 ? 39.594 35.499 25.093 1.00 11.52 70 GLY C CA 1
ATOM 2533 C C . GLY C 1 70 ? 39.263 36.481 26.187 1.00 11.20 70 GLY C C 1
ATOM 2534 O O . GLY C 1 70 ? 39.286 37.716 25.974 1.00 12.01 70 GLY C O 1
ATOM 2535 N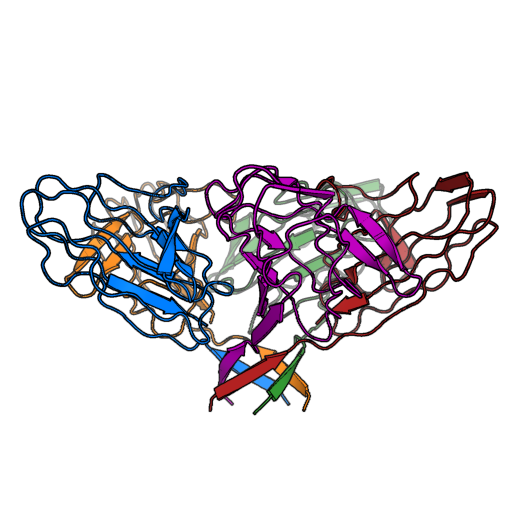 N . THR C 1 71 ? 38.879 35.901 27.323 1.00 11.25 71 THR C N 1
ATOM 2536 C CA . THR C 1 71 ? 38.396 36.669 28.469 1.00 11.23 71 THR C CA 1
ATOM 2537 C C . THR C 1 71 ? 39.300 36.455 29.668 1.00 10.60 71 THR C C 1
ATOM 2538 O O . THR C 1 71 ? 39.554 35.281 30.040 1.00 10.10 71 THR C O 1
ATOM 2542 N N . ASN C 1 72 ? 39.764 37.555 30.237 1.00 10.40 72 ASN C N 1
ATOM 2543 C CA . ASN C 1 72 ? 40.651 37.498 31.424 1.00 10.51 72 ASN C CA 1
ATOM 2544 C C . ASN C 1 72 ? 39.786 37.171 32.671 1.00 10.24 72 ASN C C 1
ATOM 2545 O O . ASN C 1 72 ? 38.840 37.882 32.942 1.00 10.53 72 ASN C O 1
ATOM 2550 N N . LYS C 1 73 ? 40.166 36.134 33.381 1.00 9.94 73 LYS C N 1
ATOM 2551 C CA . LYS C 1 73 ? 39.360 35.686 34.530 1.00 10.40 73 LYS C CA 1
ATOM 2552 C C . LYS C 1 73 ? 39.427 36.648 35.732 1.00 10.89 73 LYS C C 1
ATOM 2553 O O . LYS C 1 73 ? 38.595 36.521 36.650 1.00 11.45 73 LYS C O 1
ATOM 2559 N N . THR C 1 74 ? 40.376 37.535 35.762 1.00 11.12 74 THR C N 1
ATOM 2560 C CA . THR C 1 74 ? 40.499 38.486 36.876 1.00 12.17 74 THR C CA 1
ATOM 2561 C C . THR C 1 74 ? 39.522 39.640 36.780 1.00 14.62 74 THR C C 1
ATOM 2562 O O . THR C 1 74 ? 38.948 40.055 37.814 1.00 15.97 74 THR C O 1
ATOM 2566 N N . ASP C 1 75 ? 39.360 40.184 35.594 1.00 16.83 75 ASP C N 1
ATOM 2567 C CA . ASP C 1 75 ? 38.551 41.427 35.430 1.00 18.46 75 ASP C CA 1
ATOM 2568 C C . ASP C 1 75 ? 37.531 41.306 34.288 1.00 18.69 75 ASP C C 1
ATOM 2569 O O . ASP C 1 75 ? 36.908 42.335 33.986 1.00 19.29 75 ASP C O 1
ATOM 2574 N N . PHE C 1 76 ? 37.388 40.160 33.665 1.00 17.23 76 PHE C N 1
ATOM 2575 C CA . PHE C 1 76 ? 36.483 39.925 32.516 1.00 18.04 76 PHE C CA 1
ATOM 2576 C C . PHE C 1 76 ? 36.864 40.817 31.338 1.00 18.24 76 PHE C C 1
ATOM 2577 O O . PHE C 1 76 ? 35.982 40.927 30.445 1.00 19.30 76 PHE C O 1
ATOM 2585 N N . GLN C 1 77 ? 38.062 41.327 31.236 1.00 19.41 77 GLN C N 1
ATOM 2586 C CA . GLN C 1 77 ? 38.451 42.115 30.060 1.00 20.90 77 GLN C CA 1
ATOM 2587 C C . GLN C 1 77 ? 38.704 41.171 28.877 1.00 18.82 77 GLN C C 1
ATOM 2588 O O . GLN C 1 77 ? 39.129 40.014 29.043 1.00 16.70 77 GLN C O 1
ATOM 2594 N N . LEU C 1 78 ? 38.386 41.672 27.684 1.00 18.16 78 LEU C N 1
ATOM 2595 C CA . LEU C 1 78 ? 38.594 40.902 26.444 1.00 18.29 78 LEU C CA 1
ATOM 2596 C C . LEU C 1 78 ? 39.934 41.282 25.863 1.00 17.53 78 LEU C C 1
ATOM 2597 O O . LEU C 1 78 ? 40.393 42.438 26.013 1.00 21.21 78 LEU C O 1
ATOM 2602 N N . GLY C 1 79 ? 40.555 40.345 25.189 1.00 14.83 79 GLY C N 1
ATOM 2603 C CA . GLY C 1 79 ? 41.788 40.658 24.470 1.00 15.07 79 GLY C CA 1
ATOM 2604 C C . GLY C 1 79 ? 42.321 39.509 23.655 1.00 13.47 79 GLY C C 1
ATOM 2605 O O . GLY C 1 79 ? 42.026 38.358 23.982 1.00 12.56 79 GLY C O 1
ATOM 2606 N N . SER C 1 80 ? 43.153 39.825 22.677 1.00 13.19 80 SER C N 1
ATOM 2607 C CA . SER C 1 80 ? 43.847 38.828 21.845 1.00 12.56 80 SER C CA 1
ATOM 2608 C C . SER C 1 80 ? 45.345 38.799 22.131 1.00 11.84 80 SER C C 1
ATOM 2609 O O . SER C 1 80 ? 46.056 38.126 21.402 1.00 12.20 80 SER C O 1
ATOM 2612 N N . SER C 1 81 ? 45.750 39.454 23.186 1.00 12.17 81 SER C N 1
ATOM 2613 C CA . SER C 1 81 ? 47.167 39.422 23.623 1.00 11.85 81 SER C CA 1
ATOM 2614 C C . SER C 1 81 ? 47.177 39.912 25.048 1.00 11.64 81 SER C C 1
ATOM 2615 O O . SER C 1 81 ? 46.206 40.511 25.543 1.00 12.12 81 SER C O 1
ATOM 2618 N N . THR C 1 82 ? 48.320 39.769 25.693 1.00 11.34 82 THR C N 1
ATOM 2619 C CA . THR C 1 82 ? 48.548 40.419 26.983 1.00 11.39 82 THR C CA 1
ATOM 2620 C C . THR C 1 82 ? 50.028 40.804 27.166 1.00 11.36 82 THR C C 1
ATOM 2621 O O . THR C 1 82 ? 50.912 40.141 26.627 1.00 11.70 82 THR C O 1
ATOM 2625 N N . LEU C 1 83 ? 50.184 41.876 27.926 1.00 11.65 83 LEU C N 1
ATOM 2626 C CA . LEU C 1 83 ? 51.514 42.361 28.394 1.00 12.79 83 LEU C CA 1
ATOM 2627 C C . LEU C 1 83 ? 51.710 42.011 29.851 1.00 12.62 83 LEU C C 1
ATOM 2628 O O . LEU C 1 83 ? 52.683 42.471 30.429 1.00 12.24 83 LEU C O 1
ATOM 2633 N N . ASN C 1 84 ? 50.824 41.246 30.464 1.00 11.64 84 ASN C N 1
ATOM 2634 C CA . ASN C 1 84 ? 50.868 40.926 31.896 1.00 12.46 84 ASN C CA 1
ATOM 2635 C C . ASN C 1 84 ? 51.159 39.455 32.111 1.00 11.61 84 ASN C C 1
ATOM 2636 O O . ASN C 1 84 ? 50.934 38.615 31.252 1.00 11.74 84 ASN C O 1
ATOM 2641 N N . THR C 1 85 ? 51.660 39.149 33.289 1.00 11.57 85 THR C N 1
ATOM 2642 C CA . THR C 1 85 ? 51.804 37.775 33.766 1.00 10.97 85 THR C CA 1
ATOM 2643 C C . THR C 1 85 ? 50.833 37.561 34.949 1.00 10.89 85 THR C C 1
ATOM 2644 O O . THR C 1 85 ? 50.222 38.511 35.421 1.00 11.46 85 TH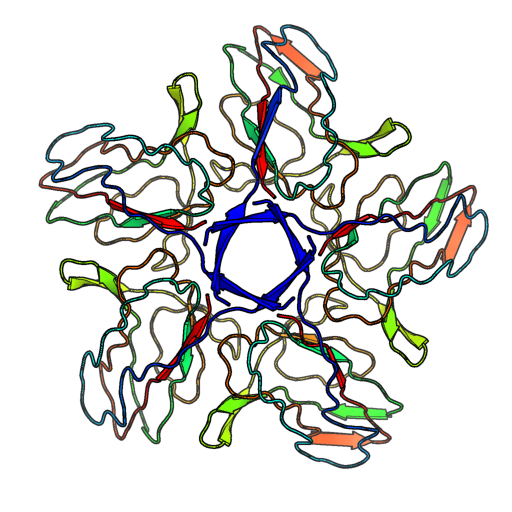R C O 1
ATOM 2648 N N . ASN C 1 86 ? 50.780 36.339 35.445 1.00 10.11 86 ASN C N 1
ATOM 2649 C CA . ASN C 1 86 ? 49.831 35.902 36.501 1.00 10.51 86 ASN C CA 1
ATOM 2650 C C . ASN C 1 86 ? 48.382 36.189 36.060 1.00 10.41 86 ASN C C 1
ATOM 2651 O O . ASN C 1 86 ? 47.659 36.941 36.747 1.00 10.04 86 ASN C O 1
ATOM 2656 N N . GLU C 1 87 ? 48.003 35.595 34.941 1.00 10.05 87 GLU C N 1
ATOM 2657 C CA . GLU C 1 87 ? 46.668 35.796 34.380 1.00 10.25 87 GLU C CA 1
ATOM 2658 C C . GLU C 1 87 ? 46.156 34.474 33.875 1.00 10.30 87 GLU C C 1
ATOM 2659 O O . GLU C 1 87 ? 46.926 33.687 33.267 1.00 10.13 87 GLU C O 1
ATOM 2665 N N . TYR C 1 88 ? 44.837 34.285 33.986 1.00 10.20 88 TYR C N 1
ATOM 2666 C CA . TYR C 1 88 ? 44.112 33.225 33.265 1.00 9.89 88 TYR C CA 1
ATOM 2667 C C . TYR C 1 88 ? 43.254 33.879 32.174 1.00 9.66 88 TYR C C 1
ATOM 2668 O O . TYR C 1 88 ? 42.575 34.859 32.444 1.00 10.34 88 TYR C O 1
ATOM 2677 N N . TRP C 1 89 ? 43.289 33.253 31.027 1.00 9.30 89 TRP C N 1
ATOM 2678 C CA . TRP C 1 89 ? 42.489 33.669 29.859 1.00 10.11 89 TRP C CA 1
ATOM 2679 C C . TRP C 1 89 ? 41.670 32.479 29.374 1.00 10.30 89 TRP C C 1
ATOM 2680 O O . TRP C 1 89 ? 42.212 31.406 29.126 1.00 10.22 89 TRP C O 1
ATOM 2691 N N . ASP C 1 90 ? 40.385 32.727 29.205 1.00 10.74 90 ASP C N 1
ATOM 2692 C CA . ASP C 1 90 ? 39.412 31.710 28.746 1.00 11.46 90 ASP C CA 1
ATOM 2693 C C . ASP C 1 90 ? 39.066 31.907 27.282 1.00 10.81 90 ASP C C 1
ATOM 2694 O O . ASP C 1 90 ? 38.841 33.027 26.822 1.00 11.88 90 ASP C O 1
ATOM 2699 N N . PHE C 1 91 ? 39.028 30.791 26.541 1.00 11.47 91 PHE C N 1
ATOM 2700 C CA . PHE C 1 91 ? 38.736 30.807 25.097 1.00 11.87 91 PHE C CA 1
ATOM 2701 C C . PHE C 1 91 ? 37.732 29.731 24.764 1.00 12.63 91 PHE C C 1
ATOM 2702 O O . PHE C 1 91 ? 37.772 28.629 25.299 1.00 12.29 91 PHE C O 1
ATOM 2710 N N A ASP C 1 92 ? 36.867 30.070 23.827 0.50 12.58 92 ASP C N 1
ATOM 2711 N N B ASP C 1 92 ? 36.859 30.072 23.830 0.50 12.77 92 ASP C N 1
ATOM 2712 C CA A ASP C 1 92 ? 35.984 29.112 23.142 0.50 13.58 92 ASP C CA 1
ATOM 2713 C CA B ASP C 1 92 ? 35.976 29.107 23.147 0.50 13.93 92 ASP C CA 1
ATOM 2714 C C A ASP C 1 92 ? 36.699 28.618 21.898 0.50 13.19 92 ASP C C 1
ATOM 2715 C C B ASP C 1 92 ? 36.699 28.621 21.900 0.50 13.37 92 ASP C C 1
ATOM 2716 O O A ASP C 1 92 ? 36.954 29.432 20.983 0.50 13.80 92 ASP C O 1
ATOM 2717 O O B ASP C 1 92 ? 36.968 29.436 20.992 0.50 13.98 92 ASP C O 1
ATOM 2726 N N . ILE C 1 93 ? 37.088 27.356 21.893 1.00 13.07 93 ILE C N 1
ATOM 2727 C CA . ILE C 1 93 ? 37.971 26.794 20.847 1.00 12.93 93 ILE C CA 1
ATOM 2728 C C . ILE C 1 93 ? 37.273 25.700 20.054 1.00 12.76 93 ILE C C 1
ATOM 2729 O O . ILE C 1 93 ? 37.952 25.069 19.214 1.00 12.90 93 ILE C O 1
ATOM 2734 N N . ALA C 1 94 ? 35.998 25.418 20.302 1.00 12.58 94 ALA C N 1
ATOM 2735 C CA . ALA C 1 94 ? 35.401 24.162 19.794 1.00 13.23 94 ALA C CA 1
ATOM 2736 C C . ALA C 1 94 ? 35.472 24.065 18.263 1.00 13.67 94 ALA C C 1
ATOM 2737 O O . ALA C 1 94 ? 35.583 22.948 17.761 1.00 14.32 94 ALA C O 1
ATOM 2739 N N . GLY C 1 95 ? 35.380 25.180 17.550 1.00 13.65 95 GLY C N 1
ATOM 2740 C CA . GLY C 1 95 ? 35.371 25.168 16.086 1.00 14.72 95 GLY C CA 1
ATOM 2741 C C . GLY C 1 95 ? 36.708 25.471 15.465 1.00 14.45 95 GLY C C 1
ATOM 2742 O O . GLY C 1 95 ? 36.723 25.828 14.269 1.00 15.36 95 GLY C O 1
ATOM 2743 N N . LEU C 1 96 ? 37.790 25.345 16.230 1.00 13.78 96 LEU C N 1
ATOM 2744 C CA . LEU C 1 96 ? 39.123 25.674 15.706 1.00 14.41 96 LEU C CA 1
ATOM 2745 C C . LEU C 1 96 ? 39.927 24.407 15.471 1.00 15.45 96 LEU C C 1
ATOM 2746 O O . LEU C 1 96 ? 39.744 23.422 16.167 1.00 15.25 96 LEU C O 1
ATOM 2751 N N . PHE C 1 97 ? 40.859 24.438 14.533 1.00 16.01 97 PHE C N 1
ATOM 2752 C CA . PHE C 1 97 ? 41.742 23.270 14.292 1.00 16.85 97 PHE C CA 1
ATOM 2753 C C . PHE C 1 97 ? 42.850 23.212 15.353 1.00 16.14 97 PHE C C 1
ATOM 2754 O O . PHE C 1 97 ? 43.025 22.168 16.005 1.00 15.53 97 PHE C O 1
ATOM 2762 N N . LYS C 1 98 ? 43.550 24.320 15.511 1.00 16.21 98 LYS C N 1
ATOM 2763 C CA . LYS C 1 98 ? 44.696 24.435 16.439 1.00 15.85 98 LYS C CA 1
ATOM 2764 C C . LYS C 1 98 ? 44.665 25.771 17.120 1.00 14.40 98 LYS C C 1
ATOM 2765 O O . LYS C 1 98 ? 44.160 26.745 16.555 1.00 14.53 98 LYS C O 1
ATOM 2771 N N . VAL C 1 99 ? 45.362 25.856 18.265 1.00 13.79 99 VAL C N 1
ATOM 2772 C CA . VAL C 1 99 ? 45.608 27.147 18.960 1.00 13.81 99 VAL C CA 1
ATOM 2773 C C . VAL C 1 99 ? 47.085 27.214 19.314 1.00 14.16 99 VAL C C 1
ATOM 2774 O O . VAL C 1 99 ? 47.754 26.205 19.486 1.00 14.47 99 VAL C O 1
ATOM 2778 N N A MET C 1 100 ? 47.563 28.455 19.339 0.70 13.82 100 MET C N 1
ATOM 2779 N N B MET C 1 100 ? 47.565 28.452 19.365 0.30 13.76 100 MET C N 1
ATOM 2780 C CA A MET C 1 100 ? 48.986 28.782 19.567 0.70 14.35 100 MET C CA 1
ATOM 2781 C CA B MET C 1 100 ? 48.993 28.772 19.563 0.30 13.89 100 MET C CA 1
ATOM 2782 C C A MET C 1 100 ? 49.033 30.015 20.441 0.70 13.88 100 MET C C 1
ATOM 2783 C C B MET C 1 100 ? 49.051 30.015 20.433 0.30 13.54 100 MET C C 1
ATOM 2784 O O A MET C 1 100 ? 48.260 30.939 20.227 0.70 13.86 100 MET C O 1
ATOM 2785 O O B MET C 1 100 ? 48.266 30.928 20.215 0.30 13.49 100 MET C O 1
ATOM 2794 N N . PHE C 1 101 ? 50.008 30.061 21.359 1.00 13.04 101 PHE C N 1
ATOM 2795 C CA . PHE C 1 101 ? 50.230 31.216 22.234 1.00 13.49 101 PHE C CA 1
ATOM 2796 C C . PHE C 1 101 ? 51.657 31.662 22.039 1.00 13.14 101 PHE C C 1
ATOM 2797 O O . PHE C 1 101 ? 52.513 31.007 22.610 1.00 15.78 101 PHE C O 1
ATOM 2805 N N . GLU C 1 102 ? 51.886 32.705 21.262 1.00 13.05 102 GLU C N 1
ATOM 2806 C CA . GLU C 1 102 ? 53.230 33.140 20.846 1.00 13.67 102 GLU C CA 1
ATOM 2807 C C . GLU C 1 102 ? 53.825 34.024 21.938 1.00 12.94 102 GLU C C 1
ATOM 2808 O O . GLU C 1 102 ? 53.205 35.001 22.353 1.00 12.59 102 GLU C O 1
ATOM 2814 N N . VAL C 1 103 ? 55.044 33.705 22.352 1.00 12.62 103 VAL C N 1
ATOM 2815 C CA . VAL C 1 103 ? 55.888 34.610 23.166 1.00 12.52 103 VAL C CA 1
ATOM 2816 C C . VAL C 1 103 ? 56.543 35.551 22.174 1.00 12.57 103 VAL C C 1
ATOM 2817 O O . VAL C 1 103 ? 57.467 35.127 21.475 1.00 13.63 103 VAL C O 1
ATOM 2821 N N . VAL C 1 104 ? 56.053 36.771 22.088 1.00 12.19 104 VAL C N 1
ATOM 2822 C CA . VAL C 1 104 ? 56.662 37.794 21.213 1.00 13.23 104 VAL C CA 1
ATOM 2823 C C . VAL C 1 104 ? 57.946 38.309 21.873 1.00 12.87 104 VAL C C 1
ATOM 2824 O O . VAL C 1 104 ? 58.899 38.599 21.146 1.00 13.14 104 VAL C O 1
ATOM 2828 N N . SER C 1 105 ? 57.891 38.492 23.196 1.00 12.64 105 SER C N 1
ATOM 2829 C CA . SER C 1 105 ? 59.079 38.916 23.957 1.00 12.69 105 SER C CA 1
ATOM 2830 C C . SER C 1 105 ? 58.926 38.457 25.393 1.00 12.07 105 SER C C 1
ATOM 2831 O O . SER C 1 105 ? 57.800 38.293 25.881 1.00 11.98 105 SER C O 1
ATOM 2834 N N . VAL C 1 106 ? 60.046 38.287 26.060 1.00 11.73 106 VAL C N 1
ATOM 2835 C CA . VAL C 1 106 ? 60.062 38.082 27.526 1.00 11.51 106 VAL C CA 1
ATOM 2836 C C . VAL C 1 106 ? 61.412 38.538 28.024 1.00 11.44 106 VAL C C 1
ATOM 2837 O O . VAL C 1 106 ? 62.450 38.144 27.449 1.00 12.24 106 VAL C O 1
ATOM 2841 N N . THR C 1 107 ? 61.391 39.328 29.097 1.00 11.28 107 THR C N 1
ATOM 2842 C CA . THR C 1 107 ? 62.599 39.649 29.881 1.00 11.64 107 THR C CA 1
ATOM 2843 C C . THR C 1 107 ? 62.438 38.901 31.209 1.00 11.59 107 THR C C 1
ATOM 2844 O O . THR C 1 107 ? 61.532 39.254 31.977 1.00 11.72 107 THR C O 1
ATOM 2848 N N . GLY C 1 108 ? 63.243 37.887 31.436 1.00 12.37 108 GLY C N 1
ATOM 2849 C CA . GLY C 1 108 ? 62.986 36.922 32.490 1.00 12.10 108 GLY C CA 1
ATOM 2850 C C . GLY C 1 108 ? 62.495 35.636 31.903 1.00 12.59 108 GLY C C 1
ATOM 2851 O O . GLY C 1 108 ? 63.096 35.118 30.942 1.00 13.42 108 GLY C O 1
ATOM 2852 N N . ASP C 1 109 ? 61.409 35.079 32.463 1.00 12.07 109 ASP C N 1
ATOM 2853 C CA . ASP C 1 109 ? 60.840 33.812 31.945 1.00 12.30 109 ASP C CA 1
ATOM 2854 C C . ASP C 1 109 ? 59.331 33.864 32.021 1.00 11.88 109 ASP C C 1
ATOM 2855 O O . ASP C 1 109 ? 58.759 34.635 32.813 1.00 11.69 109 ASP C O 1
ATOM 2860 N N . VAL C 1 110 ? 58.708 33.165 31.078 1.00 11.50 110 VAL C N 1
ATOM 2861 C CA . VAL C 1 110 ? 57.236 33.093 31.039 1.00 11.08 110 VAL C CA 1
ATOM 2862 C C . VAL C 1 110 ? 56.849 31.650 30.722 1.00 11.33 110 VAL C C 1
ATOM 2863 O O . VAL C 1 110 ? 57.388 31.034 29.796 1.00 12.20 110 VAL C O 1
ATOM 2867 N N A THR C 1 111 ? 55.916 31.120 31.489 0.50 10.61 111 THR C N 1
ATOM 2868 N N B THR C 1 111 ? 55.892 31.133 31.462 0.50 11.61 111 THR C N 1
ATOM 2869 C CA A THR C 1 111 ? 55.295 29.786 31.278 0.50 10.36 111 THR C CA 1
ATOM 2870 C CA B THR C 1 111 ? 55.287 29.796 31.267 0.50 12.07 111 THR C CA 1
ATOM 2871 C C A THR C 1 111 ? 53.871 30.001 30.795 0.50 10.47 111 THR C C 1
ATOM 2872 C C B THR C 1 111 ? 53.866 30.000 30.795 0.50 11.48 111 THR C C 1
ATOM 2873 O O A THR C 1 111 ? 53.174 30.905 31.272 0.50 10.34 111 THR C O 1
ATOM 2874 O O B THR C 1 111 ? 53.171 30.893 31.298 0.50 11.33 111 THR C O 1
ATOM 2881 N N . VAL C 1 112 ? 53.465 29.193 29.824 1.00 10.75 112 VAL C N 1
ATOM 2882 C CA . VAL C 1 112 ? 52.134 29.288 29.219 1.00 11.23 112 VAL C CA 1
ATOM 2883 C C . VAL C 1 112 ? 51.564 27.897 29.174 1.00 11.36 112 VAL C C 1
ATOM 2884 O O . VAL C 1 112 ? 52.040 27.094 28.375 1.00 11.58 112 VAL C O 1
ATOM 2888 N N . LYS C 1 113 ? 50.545 27.630 29.984 1.00 11.87 113 LYS C N 1
ATOM 2889 C CA . LYS C 1 113 ? 50.019 26.271 30.156 1.00 12.68 113 LYS C CA 1
ATOM 2890 C C . LYS C 1 113 ? 48.515 26.340 30.145 1.00 12.69 113 LYS C C 1
ATOM 2891 O O . LYS C 1 113 ? 47.937 27.294 30.667 1.00 15.01 113 LYS C O 1
ATOM 2897 N N . GLY C 1 114 ? 47.876 25.340 29.594 1.00 12.26 114 GLY C N 1
ATOM 2898 C CA . GLY C 1 114 ? 46.408 25.355 29.5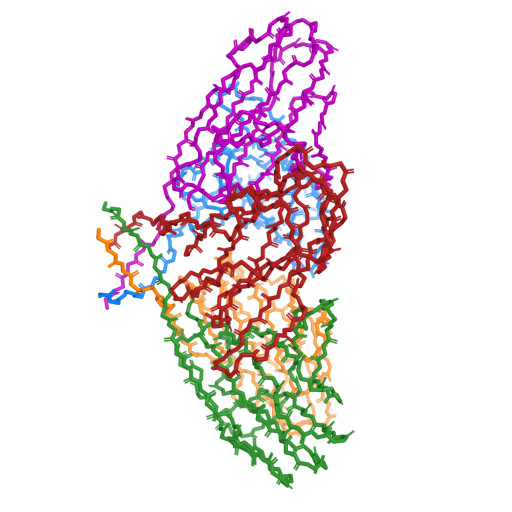21 1.00 12.23 114 GLY C CA 1
ATOM 2899 C C . GLY C 1 114 ? 45.790 24.119 30.120 1.00 11.76 114 GLY C C 1
ATOM 2900 O O . GLY C 1 114 ? 46.378 23.074 30.183 1.00 12.40 114 GLY C O 1
ATOM 2901 N N . ILE C 1 115 ? 44.550 24.325 30.503 1.00 10.79 115 ILE C N 1
ATOM 2902 C CA . ILE C 1 115 ? 43.607 23.220 30.789 1.00 10.91 115 ILE C CA 1
ATOM 2903 C C . ILE C 1 115 ? 42.477 23.340 29.784 1.00 10.54 115 ILE C C 1
ATOM 2904 O O . ILE C 1 115 ? 41.902 24.414 29.596 1.00 10.24 115 ILE C O 1
ATOM 2909 N N A VAL C 1 116 ? 42.228 22.230 29.099 0.60 10.80 116 VAL C N 1
ATOM 2910 N N B VAL C 1 116 ? 42.213 22.222 29.131 0.40 11.10 116 VAL C N 1
ATOM 2911 C CA A VAL C 1 116 ? 41.163 22.155 28.062 0.60 11.17 116 VAL C CA 1
ATOM 2912 C CA B VAL C 1 116 ? 41.207 22.107 28.047 0.40 11.58 116 VAL C CA 1
ATOM 2913 C C A VAL C 1 116 ? 40.055 21.254 28.563 0.60 11.36 116 VAL C C 1
ATOM 2914 C C B VAL C 1 116 ? 40.063 21.240 28.554 0.40 11.55 116 VAL C C 1
ATOM 2915 O O A VAL C 1 116 ? 40.298 20.294 29.316 0.60 12.19 116 VAL C O 1
ATOM 2916 O O B VAL C 1 116 ? 40.302 20.268 29.291 0.40 12.14 116 VAL C O 1
ATOM 2923 N N . VAL C 1 117 ? 38.852 21.584 28.131 1.00 11.14 117 VAL C N 1
ATOM 2924 C CA . VAL C 1 117 ? 37.616 20.996 28.690 1.00 11.16 117 VAL C CA 1
ATOM 2925 C C . VAL C 1 117 ? 36.678 20.648 27.521 1.00 11.30 117 VAL C C 1
ATOM 2926 O O . VAL C 1 117 ? 36.516 21.527 26.613 1.00 11.89 117 VAL C O 1
ATOM 2930 N N . SER C 1 118 ? 36.101 19.470 27.545 1.00 11.97 118 SER C N 1
ATOM 2931 C CA . SER C 1 118 ? 35.117 19.067 26.496 1.00 12.88 118 SER C CA 1
ATOM 2932 C C . SER C 1 118 ? 33.705 19.453 26.869 1.00 13.79 118 SER C C 1
ATOM 2933 O O . SER C 1 118 ? 33.434 20.148 27.895 1.00 14.03 118 SER C O 1
ATOM 2936 N N . ASN D 1 7 ? 20.146 5.829 20.944 1.00 35.31 7 ASN D N 1
ATOM 2937 C CA . ASN D 1 7 ? 20.352 5.625 22.421 1.00 31.65 7 ASN D CA 1
ATOM 2938 C C . ASN D 1 7 ? 20.228 6.937 23.211 1.00 26.65 7 ASN D C 1
ATOM 2939 O O . ASN D 1 7 ? 21.106 7.756 23.154 1.00 25.82 7 ASN D O 1
ATOM 2944 N N . VAL D 1 8 ? 19.142 7.116 23.942 1.00 22.67 8 VAL D N 1
ATOM 2945 C CA . VAL D 1 8 ? 18.776 8.424 24.545 1.00 21.00 8 VAL D CA 1
ATOM 2946 C C . VAL D 1 8 ? 19.152 8.289 26.012 1.00 19.87 8 VAL D C 1
ATOM 2947 O O . VAL D 1 8 ? 18.746 7.296 26.638 1.00 21.43 8 VAL D O 1
ATOM 2951 N N . VAL D 1 9 ? 19.807 9.285 26.554 1.00 17.47 9 VAL D N 1
ATOM 2952 C CA . VAL D 1 9 ? 20.169 9.319 27.992 1.00 16.57 9 VAL D CA 1
ATOM 2953 C C . VAL D 1 9 ? 19.656 10.644 28.559 1.00 15.82 9 VAL D C 1
ATOM 2954 O O . VAL D 1 9 ? 19.679 11.695 27.885 1.00 15.18 9 VAL D O 1
ATOM 2958 N N . ILE D 1 10 ? 19.231 10.565 29.801 1.00 15.13 10 ILE D N 1
ATOM 2959 C CA . ILE D 1 10 ? 18.875 11.741 30.623 1.00 14.71 10 ILE D CA 1
ATOM 2960 C C . ILE D 1 10 ? 20.142 12.175 31.324 1.00 14.08 10 ILE D C 1
ATOM 2961 O O . ILE D 1 10 ? 20.721 11.352 32.061 1.00 14.73 10 ILE D O 1
ATOM 2966 N N . THR D 1 11 ? 20.555 13.412 31.163 1.00 13.10 11 THR D N 1
ATOM 2967 C CA . THR D 1 11 ? 21.856 13.862 31.696 1.00 12.96 11 THR D CA 1
ATOM 2968 C C . THR D 1 11 ? 21.648 14.695 32.946 1.00 12.66 11 THR D C 1
ATOM 2969 O O . THR D 1 11 ? 20.808 15.663 32.938 1.00 13.48 11 THR D O 1
ATOM 2973 N N . ILE D 1 12 ? 22.419 14.438 33.992 1.00 11.87 12 ILE D N 1
ATOM 2974 C CA . ILE D 1 12 ? 22.433 15.271 35.209 1.00 11.67 12 ILE D CA 1
ATOM 2975 C C . ILE D 1 12 ? 23.891 15.513 35.561 1.00 11.24 12 ILE D C 1
ATOM 2976 O O . ILE D 1 12 ? 24.776 14.716 35.234 1.00 12.22 12 ILE D O 1
ATOM 2981 N N . PRO D 1 13 ? 24.184 16.626 36.215 1.00 11.16 13 PRO D N 1
ATOM 2982 C CA . PRO D 1 13 ? 25.558 16.919 36.631 1.00 10.91 13 PRO D CA 1
ATOM 2983 C C . PRO D 1 13 ? 25.912 16.097 37.855 1.00 10.91 13 PRO D C 1
ATOM 2984 O O . PRO D 1 13 ? 25.052 15.720 38.654 1.00 11.85 13 PRO D O 1
ATOM 2988 N N . ASP D 1 14 ? 27.239 15.928 38.044 1.00 11.02 14 ASP D N 1
ATOM 2989 C CA . ASP D 1 14 ? 27.800 15.568 39.361 1.00 11.40 14 ASP D CA 1
ATOM 2990 C C . ASP D 1 14 ? 27.833 16.826 40.214 1.00 10.29 14 ASP D C 1
ATOM 2991 O O . ASP D 1 14 ? 28.140 17.897 39.661 1.00 10.53 14 ASP D O 1
ATOM 2996 N N . LYS D 1 15 ? 27.588 16.723 41.495 1.00 11.01 15 LYS D N 1
ATOM 2997 C CA . LYS D 1 15 ? 27.754 17.824 42.435 1.00 10.45 15 LYS D CA 1
ATOM 2998 C C . LYS D 1 15 ? 28.452 17.315 43.680 1.00 11.71 15 LYS D C 1
ATOM 2999 O O . LYS D 1 15 ? 28.233 16.161 44.071 1.00 12.56 15 LYS D O 1
ATOM 3005 N N . THR D 1 16 ? 29.165 18.215 44.350 1.00 12.06 16 THR D N 1
ATOM 3006 C CA . THR D 1 16 ? 29.623 17.945 45.713 1.00 13.58 16 THR D CA 1
ATOM 3007 C C . THR D 1 16 ? 29.661 19.256 46.468 1.00 12.96 16 THR D C 1
ATOM 3008 O O . THR D 1 16 ? 29.584 20.342 45.899 1.00 12.77 16 THR D O 1
ATOM 3012 N N A SER D 1 17 ? 29.836 19.134 47.779 0.60 13.48 17 SER D N 1
ATOM 3013 N N B SER D 1 17 ? 29.810 19.158 47.787 0.40 13.45 17 SER D N 1
ATOM 3014 C CA A SER D 1 17 ? 29.964 20.271 48.706 0.60 13.31 17 SER D CA 1
ATOM 3015 C CA B SER D 1 17 ? 29.914 20.337 48.681 0.40 13.24 17 SER D CA 1
ATOM 3016 C C A SER D 1 17 ? 31.418 20.325 49.183 0.60 12.80 17 SER D C 1
ATOM 3017 C C B SER D 1 17 ? 31.283 20.331 49.342 0.40 12.90 17 SER D C 1
ATOM 3018 O O A SER D 1 17 ? 32.157 19.305 49.165 0.60 12.86 17 SER D O 1
ATOM 3019 O O B SER D 1 17 ? 31.724 19.238 49.760 0.40 13.08 17 SER D O 1
ATOM 3024 N N . PHE D 1 18 ? 31.853 21.534 49.483 1.00 12.28 18 PHE D N 1
ATOM 3025 C CA . PHE D 1 18 ? 33.208 21.726 50.042 1.00 11.73 18 PHE D CA 1
ATOM 3026 C C . PHE D 1 18 ? 33.212 22.892 50.995 1.00 11.76 18 PHE D C 1
ATOM 3027 O O . PHE D 1 18 ? 32.694 23.949 50.711 1.00 12.31 18 PHE D O 1
ATOM 3035 N N . THR D 1 19 ? 33.861 22.667 52.127 1.00 11.42 19 THR D N 1
ATOM 3036 C CA . THR D 1 19 ? 34.038 23.702 53.140 1.00 11.80 19 THR D CA 1
ATOM 3037 C C . THR D 1 19 ? 35.409 24.350 53.004 1.00 11.15 19 THR D C 1
ATOM 3038 O O . THR D 1 19 ? 36.430 23.727 53.274 1.00 12.85 19 THR D O 1
ATOM 3042 N N . PHE D 1 20 ? 35.439 25.635 52.631 1.00 10.28 20 PHE D N 1
ATOM 3043 C CA . PHE D 1 20 ? 36.715 26.391 52.579 1.00 10.53 20 PHE D CA 1
ATOM 3044 C C . PHE D 1 20 ? 37.062 26.873 53.988 1.00 10.78 20 PHE D C 1
ATOM 3045 O O . PHE D 1 20 ? 38.244 26.825 54.383 1.00 10.63 20 PHE D O 1
ATOM 3053 N N . HIS D 1 21 ? 36.070 27.357 54.720 1.00 10.74 21 HIS D N 1
ATOM 3054 C CA . HIS D 1 21 ? 36.178 27.870 56.094 1.00 11.75 21 HIS D CA 1
ATOM 3055 C C . HIS D 1 21 ? 34.945 27.438 56.873 1.00 12.42 21 HIS D C 1
ATOM 3056 O O . HIS D 1 21 ? 33.841 27.759 56.484 1.00 11.66 21 HIS D O 1
ATOM 3063 N N A GLU D 1 22 ? 35.117 26.748 57.996 0.50 13.46 22 GLU D N 1
ATOM 3064 N N B GLU D 1 22 ? 35.167 26.711 57.970 0.50 15.27 22 GLU D N 1
ATOM 3065 C CA A GLU D 1 22 ? 34.025 26.512 58.969 0.50 14.05 22 GLU D CA 1
ATOM 3066 C CA B GLU D 1 22 ? 34.076 26.151 58.791 0.50 17.55 22 GLU D CA 1
ATOM 3067 C C A GLU D 1 22 ? 34.197 27.483 60.120 0.50 13.50 22 GLU D C 1
ATOM 3068 C C B GLU D 1 22 ? 33.480 27.217 59.691 0.50 17.73 22 GLU D C 1
ATOM 3069 O O A GLU D 1 22 ? 35.109 27.282 60.939 0.50 13.07 22 GLU D O 1
ATOM 3070 O O B GLU D 1 22 ? 32.253 27.263 59.775 0.50 18.40 22 GLU D O 1
ATOM 3081 N N A ALA D 1 23 ? 33.353 28.527 60.198 0.40 13.09 23 ALA D N 1
ATOM 3082 N N B ALA D 1 23 ? 34.280 28.074 60.312 0.60 18.47 23 ALA D N 1
ATOM 3083 C CA A ALA D 1 23 ? 33.336 29.550 61.264 0.40 13.51 23 ALA D CA 1
ATOM 3084 C CA B ALA D 1 23 ? 33.811 29.030 61.343 0.60 19.62 23 ALA D CA 1
ATOM 3085 C C A ALA D 1 23 ? 34.756 30.055 61.604 0.40 13.73 23 ALA D C 1
ATOM 3086 C C B ALA D 1 23 ? 35.076 29.814 61.643 0.60 18.59 23 ALA D C 1
ATOM 3087 O O A ALA D 1 23 ? 35.048 30.091 62.846 0.40 14.76 23 ALA D O 1
ATOM 3088 O O B ALA D 1 23 ? 35.706 29.702 62.741 0.60 20.21 23 ALA D O 1
ATOM 3091 N N A ALA D 1 24 ? 35.548 30.532 60.602 0.50 12.79 24 ALA D N 1
ATOM 3092 N N B ALA D 1 24 ? 35.539 30.556 60.638 0.50 15.77 24 ALA D N 1
ATOM 3093 C CA A ALA D 1 24 ? 36.819 31.280 60.742 0.50 13.20 24 ALA D CA 1
ATOM 3094 C CA B ALA D 1 24 ? 36.810 31.287 60.759 0.50 15.28 24 ALA D CA 1
ATOM 3095 C C A ALA D 1 24 ? 36.571 32.467 61.666 0.50 13.28 24 ALA D C 1
ATOM 3096 C C B ALA D 1 24 ? 36.599 32.540 61.615 0.50 14.39 24 ALA D C 1
ATOM 3097 O O A ALA D 1 24 ? 35.643 33.180 61.415 0.50 12.65 24 ALA D O 1
ATOM 3098 O O B ALA D 1 24 ? 35.827 33.455 61.203 0.50 13.27 24 ALA D O 1
ATOM 3101 N N . THR D 1 25 ? 37.426 32.704 62.665 1.00 13.74 25 THR D N 1
ATOM 3102 C CA . THR D 1 25 ? 37.351 33.888 63.550 1.00 13.44 25 THR D CA 1
ATOM 3103 C C . THR D 1 25 ? 38.645 34.677 63.475 1.00 13.40 25 THR D C 1
ATOM 3104 O O . THR D 1 25 ? 38.707 35.707 64.149 1.00 13.66 25 THR D O 1
ATOM 3108 N N . SER D 1 26 ? 39.584 34.227 62.652 1.00 13.44 26 SER D N 1
ATOM 3109 C CA . SER D 1 26 ? 40.806 35.026 62.398 1.00 13.90 26 SER D CA 1
ATOM 3110 C C . SER D 1 26 ? 41.244 34.773 60.963 1.00 12.52 26 SER D C 1
ATOM 3111 O O . SER D 1 26 ? 40.719 33.840 60.329 1.00 12.80 26 SER D O 1
ATOM 3114 N N . PRO D 1 27 ? 42.157 35.589 60.433 1.00 12.15 27 PRO D N 1
ATOM 3115 C CA . PRO D 1 27 ? 42.572 35.415 59.054 1.00 12.37 27 PRO D CA 1
ATOM 3116 C C . PRO D 1 27 ? 43.161 34.054 58.728 1.00 12.22 27 PRO D C 1
ATOM 3117 O O . PRO D 1 27 ? 43.922 33.500 59.504 1.00 12.72 27 PRO D O 1
ATOM 3121 N N A SER D 1 28 ? 42.843 33.547 57.549 0.70 11.98 28 SER D N 1
ATOM 3122 N N B SER D 1 28 ? 42.814 33.502 57.572 0.30 11.91 28 SER D N 1
ATOM 3123 C CA A SER D 1 28 ? 43.327 32.241 57.081 0.70 11.74 28 SER D CA 1
ATOM 3124 C CA B SER D 1 28 ? 43.467 32.278 57.068 0.30 11.83 28 SER D CA 1
ATOM 3125 C C A SER D 1 28 ? 43.089 32.110 55.582 0.70 11.42 28 SER D C 1
ATOM 3126 C C B SER D 1 28 ? 43.083 32.081 55.609 0.30 11.47 28 SER D C 1
ATOM 3127 O O A SER D 1 28 ? 42.063 32.580 55.122 0.70 11.05 28 SER D O 1
ATOM 3128 O O B SER D 1 28 ? 42.021 32.561 55.206 0.30 11.04 28 SER D O 1
ATOM 3133 N N . GLU D 1 29 ? 43.923 31.367 54.882 1.00 11.43 29 GLU D N 1
ATOM 3134 C CA . GLU D 1 29 ? 43.637 30.926 53.523 1.00 11.96 29 GLU D CA 1
ATOM 3135 C C . GLU D 1 29 ? 42.627 29.811 53.555 1.00 12.73 29 GLU D C 1
ATOM 3136 O O . GLU D 1 29 ? 42.024 29.598 52.526 1.00 15.26 29 GLU D O 1
ATOM 3142 N N . GLY D 1 30 ? 42.427 29.078 54.633 1.00 12.47 30 GLY D N 1
ATOM 3143 C CA . GLY D 1 30 ? 41.453 27.976 54.683 1.00 12.86 30 GLY D CA 1
ATOM 3144 C C . GLY D 1 30 ? 41.903 26.798 53.824 1.00 13.26 30 GLY D C 1
ATOM 3145 O O . GLY D 1 30 ? 43.125 26.634 53.602 1.00 15.97 30 GLY D O 1
ATOM 3146 N N . GLU D 1 31 ? 40.968 26.003 53.393 1.00 12.78 31 GLU D N 1
ATOM 3147 C CA . GLU D 1 31 ? 41.245 24.799 52.606 1.00 13.80 31 GLU D CA 1
ATOM 3148 C C . GLU D 1 31 ? 41.149 25.153 51.121 1.00 12.87 31 GLU D C 1
ATOM 3149 O O . GLU D 1 31 ? 40.238 25.910 50.724 1.00 12.22 31 GLU D O 1
ATOM 3155 N N . GLU D 1 32 ? 42.002 24.578 50.304 1.00 12.86 32 GLU D N 1
ATOM 3156 C CA . GLU D 1 32 ? 41.966 24.708 48.836 1.00 13.39 32 GLU D CA 1
ATOM 3157 C C . GLU D 1 32 ? 41.139 23.566 48.225 1.00 12.24 32 GLU D C 1
ATOM 3158 O O . GLU D 1 32 ? 41.194 22.437 48.697 1.00 13.69 32 GLU D O 1
ATOM 3164 N N . PHE D 1 33 ? 40.354 23.871 47.207 1.00 11.47 33 PHE D N 1
ATOM 3165 C CA . PHE D 1 33 ? 39.541 22.888 46.495 1.00 11.27 33 PHE D CA 1
ATOM 3166 C C . PHE D 1 33 ? 40.283 22.529 45.216 1.00 10.32 33 PHE D C 1
ATOM 3167 O O . PHE D 1 33 ? 40.520 23.423 44.397 1.00 10.47 33 PHE D O 1
ATOM 3175 N N . VAL D 1 34 ? 40.566 21.256 45.026 1.00 10.04 34 VAL D N 1
ATOM 3176 C CA . VAL D 1 34 ? 41.115 20.749 43.740 1.00 10.52 34 VAL D CA 1
ATOM 3177 C C . VAL D 1 34 ? 39.918 20.553 42.808 1.00 9.99 34 VAL D C 1
ATOM 3178 O O . VAL D 1 34 ? 39.023 19.743 43.064 1.00 11.01 34 VAL D O 1
ATOM 3182 N N . VAL D 1 35 ? 39.928 21.289 41.711 1.00 9.52 35 VAL D N 1
ATOM 3183 C CA . VAL D 1 35 ? 38.744 21.354 40.828 1.00 9.09 35 VAL D CA 1
ATOM 3184 C C . VAL D 1 35 ? 38.418 20.001 40.224 1.00 9.64 35 VAL D C 1
ATOM 3185 O O . VAL D 1 35 ? 37.199 19.701 40.108 1.00 10.21 35 VAL D O 1
ATOM 3189 N N . GLY D 1 36 ? 39.365 19.192 39.846 1.00 10.09 36 GLY D N 1
ATOM 3190 C CA . GLY D 1 36 ? 39.094 17.886 39.272 1.00 10.67 36 GLY D CA 1
ATOM 3191 C C . GLY D 1 36 ? 38.192 18.007 38.057 1.00 10.95 36 GLY D C 1
ATOM 3192 O O . GLY D 1 36 ? 38.506 18.796 37.157 1.00 11.63 36 GLY D O 1
ATOM 3193 N N . HIS D 1 37 ? 37.071 17.269 38.027 1.00 11.98 37 HIS D N 1
ATOM 3194 C CA . HIS D 1 37 ? 36.199 17.238 36.827 1.00 12.04 37 HIS D CA 1
ATOM 3195 C C . HIS D 1 37 ? 35.094 18.295 36.909 1.00 11.60 37 HIS D C 1
ATOM 3196 O O . HIS D 1 37 ? 34.205 18.289 36.001 1.00 12.70 37 HIS D O 1
ATOM 3203 N N . PHE D 1 38 ? 35.112 19.214 37.851 1.00 10.67 38 PHE D N 1
ATOM 3204 C CA . PHE D 1 38 ? 33.985 20.159 37.996 1.00 10.31 38 PHE D CA 1
ATOM 3205 C C . PHE D 1 38 ? 34.120 21.365 37.096 1.00 10.96 38 PHE D C 1
ATOM 3206 O O . PHE D 1 38 ? 35.237 21.680 36.579 1.00 10.88 38 PHE D O 1
ATOM 3214 N N A ARG D 1 39 ? 32.997 22.009 36.810 0.70 10.11 39 ARG D N 1
ATOM 3215 N N B ARG D 1 39 ? 32.995 22.029 36.835 0.30 11.07 39 ARG D N 1
ATOM 3216 C CA A ARG D 1 39 ? 32.940 23.155 35.892 0.70 10.35 39 ARG D CA 1
ATOM 3217 C CA B ARG D 1 39 ? 32.939 23.159 35.878 0.30 11.62 39 ARG D CA 1
ATOM 3218 C C A ARG D 1 39 ? 32.596 24.460 36.592 0.70 9.88 39 ARG D C 1
ATOM 3219 C C B ARG D 1 39 ? 32.573 24.462 36.593 0.30 11.25 39 ARG D C 1
ATOM 3220 O O A ARG D 1 39 ? 33.050 25.532 36.125 0.70 10.13 39 ARG D O 1
ATOM 3221 O O B ARG D 1 39 ? 33.063 25.530 36.158 0.30 11.36 39 ARG D O 1
ATOM 3236 N N A GLU D 1 40 ? 31.697 24.420 37.562 0.60 10.12 40 GLU D N 1
ATOM 3237 N N B GLU D 1 40 ? 31.687 24.421 37.581 0.40 11.23 40 GLU D N 1
ATOM 3238 C CA A GLU D 1 40 ? 31.124 25.625 38.186 0.60 11.46 40 GLU D CA 1
ATOM 3239 C CA B GLU D 1 40 ? 31.159 25.659 38.192 0.40 12.10 40 GLU D CA 1
ATOM 3240 C C A GLU D 1 40 ? 31.181 25.489 39.692 0.60 10.73 40 GLU D C 1
ATOM 3241 C C B GLU D 1 40 ? 31.175 25.494 39.691 0.40 11.12 40 GLU D C 1
ATOM 3242 O O A GLU D 1 40 ? 31.141 24.382 40.215 0.60 10.83 40 GLU D O 1
ATOM 3243 O O B GLU D 1 40 ? 31.149 24.381 40.195 0.40 11.18 40 GLU D O 1
ATOM 3254 N N . LEU D 1 41 ? 31.295 26.629 40.367 1.00 10.00 41 LEU D N 1
ATOM 3255 C CA . LEU D 1 41 ? 31.307 26.712 41.824 1.00 9.94 41 LEU D CA 1
ATOM 3256 C C . LEU D 1 41 ? 30.383 27.839 42.263 1.00 10.01 41 LEU D C 1
ATOM 3257 O O . LEU D 1 41 ? 30.426 28.916 41.686 1.00 10.42 41 LEU D O 1
ATOM 3262 N N . THR D 1 42 ? 29.591 27.580 43.282 1.00 9.43 42 THR D N 1
ATOM 3263 C CA . THR D 1 42 ? 28.865 28.636 43.982 1.00 10.34 42 THR D CA 1
ATOM 3264 C C . THR D 1 42 ? 29.275 28.633 45.438 1.00 9.54 42 THR D C 1
ATOM 3265 O O . THR D 1 42 ? 29.124 27.615 46.081 1.00 9.72 42 THR D O 1
ATOM 3269 N N A VAL D 1 43 ? 29.783 29.770 45.913 0.60 9.68 43 VAL D N 1
ATOM 3270 N N B VAL D 1 43 ? 29.822 29.736 45.930 0.40 10.07 43 VAL D N 1
ATOM 3271 C CA A VAL D 1 43 ? 30.257 29.981 47.304 0.60 9.39 43 VAL D CA 1
ATOM 3272 C CA B VAL D 1 43 ? 30.103 29.803 47.385 0.40 10.15 43 VAL D CA 1
ATOM 3273 C C A VAL D 1 43 ? 29.199 30.762 48.073 0.60 9.64 43 VAL D C 1
ATOM 3274 C C B VAL D 1 43 ? 29.079 30.686 48.063 0.40 10.15 43 VAL D C 1
ATOM 3275 O O A VAL D 1 43 ? 28.852 31.874 47.589 0.60 10.07 43 VAL D O 1
ATOM 3276 O O B VAL D 1 43 ? 28.458 31.550 47.467 0.40 10.67 43 VAL D O 1
ATOM 3283 N N . LYS D 1 44 ? 28.852 30.281 49.265 1.00 10.22 44 LYS D N 1
ATOM 3284 C CA . LYS D 1 44 ? 28.013 31.026 50.220 1.00 10.62 44 LYS D CA 1
ATOM 3285 C C . LYS D 1 44 ? 28.929 31.549 51.313 1.00 10.15 44 LYS D C 1
ATOM 3286 O O . LYS D 1 44 ? 29.681 30.767 51.957 1.00 11.00 44 LYS D O 1
ATOM 3292 N N A ILE D 1 45 ? 28.826 32.837 51.574 0.60 9.85 45 ILE D N 1
ATOM 3293 N N B ILE D 1 45 ? 28.849 32.850 51.574 0.40 9.95 45 ILE D N 1
ATOM 3294 C CA A ILE D 1 45 ? 29.529 33.520 52.695 0.60 9.97 45 ILE D CA 1
ATOM 3295 C CA B ILE D 1 45 ? 29.519 33.555 52.710 0.40 9.97 45 ILE D CA 1
ATOM 3296 C C A ILE D 1 45 ? 28.475 33.739 53.765 0.60 10.08 45 ILE D C 1
ATOM 3297 C C B ILE D 1 45 ? 28.470 33.698 53.802 0.40 10.39 45 ILE D C 1
ATOM 3298 O O A ILE D 1 45 ? 27.457 34.413 53.487 0.60 9.80 45 ILE D O 1
ATOM 3299 O O B ILE D 1 45 ? 27.448 34.364 53.540 0.40 10.20 45 ILE D O 1
ATOM 3308 N N A SER D 1 46 ? 28.659 33.151 54.937 0.50 9.46 46 SER D N 1
ATOM 3309 N N B SER D 1 46 ? 28.652 33.090 54.952 0.50 10.33 46 SER D N 1
ATOM 3310 C CA A SER D 1 46 ? 27.653 33.128 56.012 0.50 9.78 46 SER D CA 1
ATOM 3311 C CA B SER D 1 46 ? 27.641 33.154 56.022 0.50 11.05 46 SER D CA 1
ATOM 3312 C C A SER D 1 46 ? 28.371 33.365 57.360 0.50 10.17 46 SER D C 1
ATOM 3313 C C B SER D 1 46 ? 28.368 33.287 57.368 0.50 10.84 46 SER D C 1
ATOM 3314 O O A SER D 1 46 ? 29.602 33.649 57.423 0.50 10.00 46 SER D O 1
ATOM 3315 O O B SER D 1 46 ? 29.588 33.413 57.442 0.50 10.50 46 SER D O 1
ATOM 3320 N N . GLY D 1 47 ? 27.585 33.288 58.419 1.00 11.12 47 GLY D N 1
ATOM 3321 C CA . GLY D 1 47 ? 28.062 33.430 59.773 1.00 11.72 47 GLY D CA 1
ATOM 3322 C C . GLY D 1 47 ? 27.578 34.678 60.431 1.00 12.11 47 GLY D C 1
ATOM 3323 O O . GLY D 1 47 ? 26.790 35.416 59.880 1.00 13.19 47 GLY D O 1
ATOM 3324 N N A SER D 1 48 ? 28.069 34.913 61.635 0.70 12.40 48 SER D N 1
ATOM 3325 N N B SER D 1 48 ? 28.051 34.914 61.645 0.30 12.02 48 SER D N 1
ATOM 3326 C CA A SER D 1 48 ? 27.648 36.067 62.469 0.70 12.90 48 SER D CA 1
ATOM 3327 C CA B SER D 1 48 ? 27.607 36.079 62.447 0.30 12.06 48 SER D CA 1
ATOM 3328 C C A SER D 1 48 ? 28.739 37.124 62.580 0.70 11.93 48 SER D C 1
ATOM 3329 C C B SER D 1 48 ? 28.698 37.143 62.546 0.30 11.54 48 SER D C 1
ATOM 3330 O O A SER D 1 48 ? 28.602 37.989 63.440 0.70 11.91 48 SER D O 1
ATOM 3331 O O B SER D 1 48 ? 28.510 38.051 63.367 0.30 11.63 48 SER D O 1
ATOM 3336 N N . SER D 1 49 ? 29.733 37.107 61.703 1.00 10.65 49 SER D N 1
ATOM 3337 C CA . SER D 1 49 ? 30.776 38.136 61.710 1.00 10.70 49 SER D CA 1
ATOM 3338 C C . SER D 1 49 ? 30.165 39.511 61.598 1.00 10.67 49 SER D C 1
ATOM 3339 O O . SER D 1 49 ? 29.090 39.682 60.943 1.00 10.76 49 SER D O 1
ATOM 3342 N N . THR D 1 50 ? 30.782 40.526 62.177 1.00 10.32 50 THR D N 1
ATOM 3343 C CA . THR D 1 50 ? 30.318 41.927 62.060 1.00 10.64 50 THR D CA 1
ATOM 3344 C C . THR D 1 50 ? 31.086 42.681 61.024 1.00 10.67 50 THR D C 1
ATOM 3345 O O . THR D 1 50 ? 30.633 43.749 60.587 1.00 11.55 50 THR D O 1
ATOM 3349 N N . SER D 1 51 ? 32.237 42.185 60.589 1.00 10.32 51 SER D N 1
ATOM 3350 C CA . SER D 1 51 ? 32.990 42.740 59.432 1.00 10.45 51 SER D CA 1
ATOM 3351 C C . SER D 1 51 ? 33.901 41.615 58.960 1.00 10.16 51 SER D C 1
ATOM 3352 O O . SER D 1 51 ? 34.224 40.699 59.752 1.00 10.19 51 SER D O 1
ATOM 3355 N N . ARG D 1 52 ? 34.288 41.679 57.695 1.00 10.22 52 ARG D N 1
ATOM 3356 C CA . ARG D 1 52 ? 35.185 40.691 57.122 1.00 10.27 52 ARG D CA 1
ATOM 3357 C C . ARG D 1 52 ? 35.627 41.152 55.728 1.00 10.67 52 ARG D C 1
ATOM 3358 O O . ARG D 1 52 ? 34.932 41.982 55.109 1.00 10.61 52 ARG D O 1
ATOM 3366 N N . GLU D 1 53 ? 36.708 40.573 55.253 1.00 10.65 53 GLU D N 1
ATOM 3367 C CA . GLU D 1 53 ? 37.096 40.729 53.832 1.00 11.36 53 GLU D CA 1
ATOM 3368 C C . GLU D 1 53 ? 37.500 39.355 53.348 1.00 10.72 53 GLU D C 1
ATOM 3369 O O . GLU D 1 53 ? 38.393 38.714 53.939 1.00 10.80 53 GLU D O 1
ATOM 3375 N N A ILE D 1 54 ? 36.870 38.921 52.260 0.70 10.44 54 ILE D N 1
ATOM 3376 N N B ILE D 1 54 ? 36.838 38.891 52.290 0.30 10.48 54 ILE D N 1
ATOM 3377 C CA A ILE D 1 54 ? 37.146 37.606 51.621 0.70 10.60 54 ILE D CA 1
ATOM 3378 C CA B ILE D 1 54 ? 37.205 37.606 51.637 0.30 10.40 54 ILE D CA 1
ATOM 3379 C C A ILE D 1 54 ? 37.712 37.908 50.229 0.70 10.62 54 ILE D C 1
ATOM 3380 C C B ILE D 1 54 ? 37.709 37.909 50.227 0.30 10.48 54 ILE D C 1
ATOM 3381 O O A ILE D 1 54 ? 37.059 38.676 49.498 0.70 10.74 54 ILE D O 1
ATOM 3382 O O B ILE D 1 54 ? 37.050 38.685 49.509 0.30 10.57 54 ILE D O 1
ATOM 3391 N N . LYS D 1 55 ? 38.864 37.363 49.882 1.00 10.44 55 LYS D N 1
ATOM 3392 C CA . LYS D 1 55 ? 39.433 37.483 48.534 1.00 10.98 55 LYS D CA 1
ATOM 3393 C C . LYS D 1 55 ? 39.357 36.133 47.839 1.00 10.08 55 LYS D C 1
ATOM 3394 O O . LYS D 1 55 ? 39.595 35.076 48.424 1.00 10.81 55 LYS D O 1
ATOM 3400 N N . PHE D 1 56 ? 38.946 36.186 46.583 1.00 9.38 56 PHE D N 1
ATOM 3401 C CA . PHE D 1 56 ? 38.686 34.991 45.775 1.00 9.32 56 PHE D CA 1
ATOM 3402 C C . PHE D 1 56 ? 39.899 34.692 44.880 1.00 9.13 56 PHE D C 1
ATOM 3403 O O . PHE D 1 56 ? 40.357 35.606 44.174 1.00 9.10 56 PHE D O 1
ATOM 3411 N N . TYR D 1 57 ? 40.388 33.457 44.919 1.00 9.24 57 TYR D N 1
ATOM 3412 C CA . TYR D 1 57 ? 41.610 33.123 44.183 1.00 9.29 57 TYR D CA 1
ATOM 3413 C C . TYR D 1 57 ? 41.481 31.821 43.397 1.00 9.29 57 TYR D C 1
ATOM 3414 O O . TYR D 1 57 ? 40.957 30.797 43.852 1.00 10.43 57 TYR D O 1
ATOM 3423 N N . ALA D 1 58 ? 42.104 31.855 42.237 1.00 9.07 58 ALA D N 1
ATOM 3424 C CA . ALA D 1 58 ? 42.512 30.636 41.525 1.00 9.44 58 ALA D CA 1
ATOM 3425 C C . ALA D 1 58 ? 43.965 30.370 41.872 1.00 10.15 58 ALA D C 1
ATOM 3426 O O . ALA D 1 58 ? 44.727 31.334 42.033 1.00 11.16 58 ALA D O 1
ATOM 3428 N N . VAL D 1 59 ? 44.314 29.116 42.013 1.00 9.74 59 VAL D N 1
ATOM 3429 C CA . VAL D 1 59 ? 45.682 28.734 42.412 1.00 10.34 59 VAL D CA 1
ATOM 3430 C C . VAL D 1 59 ? 46.161 27.654 41.458 1.00 10.46 59 VAL D C 1
ATOM 3431 O O . VAL D 1 59 ? 45.459 26.700 41.152 1.00 10.25 59 VAL D O 1
ATOM 3435 N N . ASP D 1 60 ? 47.363 27.871 40.904 1.00 10.88 60 ASP D N 1
ATOM 3436 C CA . ASP D 1 60 ? 47.910 26.892 39.955 1.00 11.67 60 ASP D CA 1
ATOM 3437 C C . ASP D 1 60 ? 48.758 25.831 40.665 1.00 12.83 60 ASP D C 1
ATOM 3438 O O . ASP D 1 60 ? 48.859 25.836 41.881 1.00 12.71 60 ASP D O 1
ATOM 3443 N N . GLU D 1 61 ? 49.368 24.940 39.865 1.00 14.88 61 GLU D N 1
ATOM 3444 C CA . GLU D 1 61 ? 50.110 23.790 40.440 1.00 17.39 61 GLU D CA 1
ATOM 3445 C C . GLU D 1 61 ? 51.338 24.240 41.202 1.00 17.36 61 GLU D C 1
ATOM 3446 O O . GLU D 1 61 ? 51.841 23.460 42.005 1.00 18.93 61 GLU D O 1
ATOM 3452 N N . ASN D 1 62 ? 51.797 25.468 41.023 1.00 16.91 62 ASN D N 1
ATOM 3453 C CA . ASN D 1 62 ? 52.993 25.994 41.739 1.00 19.08 62 ASN D CA 1
ATOM 3454 C C . ASN D 1 62 ? 52.605 26.810 42.943 1.00 18.27 62 ASN D C 1
ATOM 3455 O O . ASN D 1 62 ? 53.494 27.251 43.714 1.00 20.14 62 ASN D O 1
ATOM 3460 N N . GLY D 1 63 ? 51.321 27.030 43.190 1.00 15.11 63 GLY D N 1
ATOM 3461 C CA . GLY D 1 63 ? 50.844 27.816 44.329 1.00 14.48 63 GLY D CA 1
ATOM 3462 C C . GLY D 1 63 ? 50.710 29.284 44.028 1.00 13.49 63 GLY D C 1
ATOM 3463 O O . GLY D 1 63 ? 50.384 30.053 44.926 1.00 13.99 63 GLY D O 1
ATOM 3464 N N . GLU D 1 64 ? 50.882 29.718 42.762 1.00 12.53 64 GLU D N 1
ATOM 3465 C CA . GLU D 1 64 ? 50.653 31.154 42.451 1.00 11.56 64 GLU D CA 1
ATOM 3466 C C . GLU D 1 64 ? 49.139 31.420 42.562 1.00 10.58 64 GLU D C 1
ATOM 3467 O O . GLU D 1 64 ? 48.312 30.633 42.031 1.00 11.39 64 GLU D O 1
ATOM 3473 N N . LYS D 1 65 ? 48.787 32.478 43.236 1.00 10.47 65 LYS D N 1
ATOM 3474 C CA . LYS D 1 65 ? 47.405 32.911 43.494 1.00 10.31 65 LYS D CA 1
ATOM 3475 C C . LYS D 1 65 ? 47.075 34.008 42.483 1.00 10.42 65 LYS D C 1
ATOM 3476 O O . LYS D 1 65 ? 47.858 34.962 42.234 1.00 11.34 65 LYS D O 1
ATOM 3482 N N . THR D 1 66 ? 45.886 33.921 41.906 1.00 9.30 66 THR D N 1
ATOM 3483 C CA . THR D 1 66 ? 45.389 34.938 40.933 1.00 9.62 66 THR D CA 1
ATOM 3484 C C . THR D 1 66 ? 43.984 35.356 41.350 1.00 8.99 66 THR D C 1
ATOM 3485 O O . THR D 1 66 ? 43.123 34.483 41.503 1.00 9.29 66 THR D O 1
ATOM 3489 N N . ALA D 1 67 ? 43.761 36.636 41.437 1.00 9.89 67 ALA D N 1
ATOM 3490 C CA . ALA D 1 67 ? 42.428 37.166 41.739 1.00 9.73 67 ALA D CA 1
ATOM 3491 C C . ALA D 1 67 ? 41.418 36.593 40.731 1.00 10.42 67 ALA D C 1
ATOM 3492 O O . ALA D 1 67 ? 41.637 36.681 39.526 1.00 9.80 67 ALA D O 1
ATOM 3494 N N . LEU D 1 68 ? 40.310 36.080 41.271 1.00 9.72 68 LEU D N 1
ATOM 3495 C CA . LEU D 1 68 ? 39.324 35.368 40.434 1.00 10.00 68 LEU D CA 1
ATOM 3496 C C . LEU D 1 68 ? 37.982 36.068 40.578 1.00 10.21 68 LEU D C 1
ATOM 3497 O O . LEU D 1 68 ? 37.436 36.164 41.696 1.00 10.30 68 LEU D O 1
ATOM 3502 N N A SER D 1 69 ? 37.464 36.607 39.467 0.60 10.07 69 SER D N 1
ATOM 3503 N N B SER D 1 69 ? 37.469 36.599 39.469 0.40 10.79 69 SER D N 1
ATOM 3504 C CA A SER D 1 69 ? 36.126 37.250 39.516 0.60 10.84 69 SER D CA 1
ATOM 3505 C CA B SER D 1 69 ? 36.147 37.275 39.472 0.40 11.83 69 SER D CA 1
ATOM 3506 C C A SER D 1 69 ? 34.995 36.225 39.392 0.60 10.66 69 SER D C 1
ATOM 3507 C C B SER D 1 69 ? 34.991 36.278 39.355 0.40 11.28 69 SER D C 1
ATOM 3508 O O A SER D 1 69 ? 35.100 35.220 38.686 0.60 10.47 69 SER D O 1
ATOM 3509 O O B SER D 1 69 ? 35.090 35.340 38.590 0.40 11.16 69 SER D O 1
ATOM 3514 N N . GLY D 1 70 ? 33.950 36.501 40.158 1.00 10.88 70 GLY D N 1
ATOM 3515 C CA . GLY D 1 70 ? 32.672 35.810 40.065 1.00 10.91 70 GLY D CA 1
ATOM 3516 C C . GLY D 1 70 ? 31.546 36.792 40.059 1.00 10.35 70 GLY D C 1
ATOM 3517 O O . GLY D 1 70 ? 31.744 38.021 39.991 1.00 11.13 70 GLY D O 1
ATOM 3518 N N . THR D 1 71 ? 30.343 36.212 40.075 1.00 10.69 71 THR D N 1
ATOM 3519 C CA . THR D 1 71 ? 29.092 36.972 39.936 1.00 10.52 71 THR D CA 1
ATOM 3520 C C . THR D 1 71 ? 28.260 36.784 41.192 1.00 9.98 71 THR D C 1
ATOM 3521 O O . THR D 1 71 ? 28.009 35.641 41.606 1.00 10.58 71 THR D O 1
ATOM 3525 N N . ASN D 1 72 ? 27.855 37.898 41.795 1.00 10.09 72 ASN D N 1
ATOM 3526 C CA . ASN D 1 72 ? 27.013 37.906 42.997 1.00 9.74 72 ASN D CA 1
ATOM 3527 C C . ASN D 1 72 ? 25.585 37.559 42.554 1.00 10.06 72 ASN D C 1
ATOM 3528 O O . ASN D 1 72 ? 25.019 38.254 41.712 1.00 11.05 72 ASN D O 1
ATOM 3533 N N . LYS D 1 73 ? 25.015 36.522 43.159 1.00 9.46 73 LYS D N 1
ATOM 3534 C CA . LYS D 1 73 ? 23.665 36.092 42.739 1.00 10.13 73 LYS D CA 1
ATOM 3535 C C . LYS D 1 73 ? 22.587 37.021 43.220 1.00 10.70 73 LYS D C 1
ATOM 3536 O O . LYS D 1 73 ? 21.426 36.877 42.706 1.00 11.40 73 LYS D O 1
ATOM 3542 N N . THR D 1 74 ? 22.818 37.961 44.091 1.00 11.20 74 THR D N 1
ATOM 3543 C CA . THR D 1 74 ? 21.770 38.907 44.546 1.00 12.14 74 THR D CA 1
ATOM 3544 C C . THR D 1 74 ? 21.583 40.013 43.511 1.00 14.52 74 THR D C 1
ATOM 3545 O O . THR D 1 74 ? 20.422 40.445 43.289 1.00 15.77 74 THR D O 1
ATOM 3549 N N . ASP D 1 75 ? 22.657 40.531 42.978 1.00 16.15 75 ASP D N 1
ATOM 3550 C CA . ASP D 1 75 ? 22.556 41.743 42.112 1.00 18.21 75 ASP D CA 1
ATOM 3551 C C . ASP D 1 75 ? 23.307 41.621 40.797 1.00 19.16 75 ASP D C 1
ATOM 3552 O O . ASP D 1 75 ? 23.387 42.643 40.068 1.00 18.72 75 ASP D O 1
ATOM 3557 N N . PHE D 1 76 ? 23.864 40.457 40.480 1.00 17.37 76 PHE D N 1
ATOM 3558 C CA . PHE D 1 76 ? 24.645 40.209 39.252 1.00 18.88 76 PHE D CA 1
ATOM 3559 C C . PHE D 1 76 ? 25.898 41.092 39.224 1.00 18.74 76 PHE D C 1
ATOM 3560 O O . PHE D 1 76 ? 26.479 41.150 38.159 1.00 20.40 76 PHE D O 1
ATOM 3568 N N . GLN D 1 77 ? 26.358 41.641 40.325 1.00 18.52 77 GLN D N 1
ATOM 3569 C CA . GLN D 1 77 ? 27.618 42.401 40.316 1.00 21.11 77 GLN D CA 1
ATOM 3570 C C . GLN D 1 77 ? 28.795 41.422 40.187 1.00 17.77 77 GLN D C 1
ATOM 3571 O O . GLN D 1 77 ? 28.781 40.318 40.715 1.00 15.39 77 GLN D O 1
ATOM 3577 N N . LEU D 1 78 ? 29.837 41.890 39.547 1.00 16.68 78 LEU D N 1
ATOM 3578 C CA . LEU D 1 78 ? 31.089 41.154 39.346 1.00 15.96 78 LEU D CA 1
ATOM 3579 C C . LEU D 1 78 ? 32.048 41.578 40.445 1.00 15.59 78 LEU D C 1
ATOM 3580 O O . LEU D 1 78 ? 32.044 42.707 40.885 1.00 18.30 78 LEU D O 1
ATOM 3585 N N . GLY D 1 79 ? 32.875 40.660 40.890 1.00 13.59 79 GLY D N 1
ATOM 3586 C CA . GLY D 1 79 ? 33.926 41.000 41.819 1.00 13.76 79 GLY D CA 1
ATOM 3587 C C . GLY D 1 79 ? 34.837 39.848 42.127 1.00 12.41 79 GLY D C 1
ATOM 3588 O O . GLY D 1 79 ? 34.488 38.687 41.955 1.00 11.43 79 GLY D O 1
ATOM 3589 N N . SER D 1 80 ? 36.017 40.218 42.641 1.00 11.87 80 SER D N 1
ATOM 3590 C CA . SER D 1 80 ? 37.068 39.239 43.020 1.00 11.93 80 SER D CA 1
ATOM 3591 C C . SER D 1 80 ? 37.288 39.239 44.521 1.00 11.01 80 SER D C 1
ATOM 3592 O O . SER D 1 80 ? 38.234 38.589 45.020 1.00 10.96 80 SER D O 1
ATOM 3595 N N . SER D 1 81 ? 36.411 39.912 45.249 1.00 10.69 81 SER D N 1
ATOM 3596 C CA . SER D 1 81 ? 36.462 39.929 46.722 1.00 11.15 81 SER D CA 1
ATOM 3597 C C . SER D 1 81 ? 35.125 40.448 47.213 1.00 10.95 81 SER D C 1
ATOM 3598 O O . SER D 1 81 ? 34.333 40.987 46.408 1.00 11.65 81 SER D O 1
ATOM 3601 N N . THR D 1 82 ? 34.902 40.334 48.517 1.00 10.42 82 THR D N 1
ATOM 3602 C CA . THR D 1 82 ? 33.718 40.945 49.128 1.00 10.74 82 THR D CA 1
ATOM 3603 C C . THR D 1 82 ? 34.019 41.373 50.555 1.00 10.70 82 THR D C 1
ATOM 3604 O O . THR D 1 82 ? 34.807 40.730 51.237 1.00 11.03 82 THR D O 1
ATOM 3608 N N . LEU D 1 83 ? 33.353 42.426 50.972 1.00 10.88 83 LEU D N 1
ATOM 3609 C CA . LEU D 1 83 ? 33.306 42.907 52.377 1.00 11.49 83 LEU D CA 1
ATOM 3610 C C . LEU D 1 83 ? 32.000 42.476 53.041 1.00 11.02 83 LEU D C 1
ATOM 3611 O O . LEU D 1 83 ? 31.799 42.819 54.205 1.00 11.34 83 LEU D O 1
ATOM 3616 N N . ASN D 1 84 ? 31.108 41.840 52.287 1.00 11.39 84 ASN D N 1
ATOM 3617 C CA . ASN D 1 84 ? 29.759 41.498 52.780 1.00 12.15 84 ASN D CA 1
ATOM 3618 C C . ASN D 1 84 ? 29.658 40.049 53.240 1.00 12.26 84 ASN D C 1
ATOM 3619 O O . ASN D 1 84 ? 30.474 39.229 52.931 1.00 11.72 84 ASN D O 1
ATOM 3624 N N . THR D 1 85 ? 28.586 39.776 53.960 1.00 12.43 85 THR D N 1
ATOM 3625 C CA . THR D 1 85 ? 28.159 38.440 54.382 1.00 11.57 85 THR D CA 1
ATOM 3626 C C . THR D 1 85 ? 26.782 38.194 53.783 1.00 11.23 85 THR D C 1
ATOM 3627 O O . THR D 1 85 ? 26.099 39.101 53.264 1.00 12.69 85 THR D O 1
ATOM 3631 N N . ASN D 1 86 ? 26.307 36.959 53.933 1.00 10.52 86 ASN D N 1
ATOM 3632 C CA . ASN D 1 86 ? 25.001 36.488 53.385 1.00 10.54 86 ASN D CA 1
ATOM 3633 C C . ASN D 1 86 ? 24.988 36.754 51.878 1.00 10.57 86 ASN D C 1
ATOM 3634 O O . ASN D 1 86 ? 24.114 37.463 51.389 1.00 10.48 86 ASN D O 1
ATOM 3639 N N . GLU D 1 87 ? 25.938 36.152 51.179 1.00 10.46 87 GLU D N 1
ATOM 3640 C CA . GLU D 1 87 ? 26.073 36.334 49.721 1.00 11.40 87 GLU D CA 1
ATOM 3641 C C . GLU D 1 87 ? 26.484 35.036 49.091 1.00 11.19 87 GLU D C 1
ATOM 3642 O O . GLU D 1 87 ? 27.204 34.251 49.677 1.00 10.99 87 GLU D O 1
ATOM 3648 N N . TYR D 1 88 ? 25.952 34.824 47.884 1.00 10.55 88 TYR D N 1
ATOM 3649 C CA . TYR D 1 88 ? 26.370 33.736 46.967 1.00 10.20 88 TYR D CA 1
ATOM 3650 C C . TYR D 1 88 ? 27.147 34.340 45.821 1.00 10.14 88 TYR D C 1
ATOM 3651 O O . TYR D 1 88 ? 26.702 35.335 45.236 1.00 10.46 88 TYR D O 1
ATOM 3660 N N . TRP D 1 89 ? 28.250 33.689 45.469 1.00 9.18 89 TRP D N 1
ATOM 3661 C CA . TRP D 1 89 ? 29.109 34.069 44.343 1.00 9.85 89 TRP D CA 1
ATOM 3662 C C . TRP D 1 89 ? 29.277 32.848 43.459 1.00 9.84 89 TRP D C 1
ATOM 3663 O O . TRP D 1 89 ? 29.681 31.778 43.922 1.00 10.05 89 TRP D O 1
ATOM 3674 N N . ASP D 1 90 ? 29.027 33.067 42.164 1.00 10.35 90 ASP D N 1
ATOM 3675 C CA . ASP D 1 90 ? 29.176 32.016 41.143 1.00 10.57 90 ASP D CA 1
ATOM 3676 C C . ASP D 1 90 ? 30.480 32.207 40.375 1.00 9.88 90 ASP D C 1
ATOM 3677 O O . ASP D 1 90 ? 30.797 33.329 39.960 1.00 10.80 90 ASP D O 1
ATOM 3682 N N . PHE D 1 91 ? 31.150 31.099 40.095 1.00 9.86 91 PHE D N 1
ATOM 3683 C CA . PHE D 1 91 ? 32.443 31.095 39.384 1.00 10.03 91 PHE D CA 1
ATOM 3684 C C . PHE D 1 91 ? 32.464 30.000 38.333 1.00 10.38 91 PHE D C 1
ATOM 3685 O O . PHE D 1 91 ? 31.960 28.890 38.546 1.00 10.98 91 PHE D O 1
ATOM 3693 N N A ASP D 1 92 ? 33.075 30.329 37.213 0.50 10.50 92 ASP D N 1
ATOM 3694 N N B ASP D 1 92 ? 33.079 30.322 37.214 0.50 10.55 92 ASP D N 1
ATOM 3695 C CA A ASP D 1 92 ? 33.449 29.339 36.178 0.50 11.30 92 ASP D CA 1
ATOM 3696 C CA B ASP D 1 92 ? 33.420 29.318 36.177 0.50 11.40 92 ASP D CA 1
ATOM 3697 C C A ASP D 1 92 ? 34.863 28.853 36.468 0.50 10.83 92 ASP D C 1
ATOM 3698 C C B ASP D 1 92 ? 34.846 28.848 36.452 0.50 10.90 92 ASP D C 1
ATOM 3699 O O A ASP D 1 92 ? 35.794 29.650 36.409 0.50 11.83 92 ASP D O 1
ATOM 3700 O O B ASP D 1 92 ? 35.763 29.637 36.353 0.50 11.92 92 ASP D O 1
ATOM 3709 N N . ILE D 1 93 ? 34.976 27.604 36.880 1.00 10.21 93 ILE D N 1
ATOM 3710 C CA . ILE D 1 93 ? 36.236 27.036 37.383 1.00 10.04 93 ILE D CA 1
ATOM 3711 C C . ILE D 1 93 ? 36.782 25.914 36.509 1.00 10.01 93 ILE D C 1
ATOM 3712 O O . ILE D 1 93 ? 37.802 25.284 36.873 1.00 10.03 93 ILE D O 1
ATOM 3717 N N . ALA D 1 94 ? 36.184 25.611 35.374 1.00 10.03 94 ALA D N 1
ATOM 3718 C CA . ALA D 1 94 ? 36.496 24.383 34.652 1.00 10.13 94 ALA D CA 1
ATOM 3719 C C . ALA D 1 94 ? 37.962 24.258 34.261 1.00 10.59 94 ALA D C 1
ATOM 3720 O O . ALA D 1 94 ? 38.471 23.129 34.200 1.00 11.41 94 ALA D O 1
ATOM 3722 N N . GLY D 1 95 ? 38.540 25.406 33.944 1.00 11.05 95 GLY D N 1
ATOM 3723 C CA . GLY D 1 95 ? 39.944 25.452 33.474 1.00 10.97 95 GLY D CA 1
ATOM 3724 C C . GLY D 1 95 ? 40.966 25.725 34.553 1.00 10.94 95 GLY D C 1
ATOM 3725 O O . GLY D 1 95 ? 42.075 26.112 34.176 1.00 11.74 95 GLY D O 1
ATOM 3726 N N . LEU D 1 96 ? 40.606 25.600 35.814 1.00 9.96 96 LEU D N 1
ATOM 3727 C CA . LEU D 1 96 ? 41.501 25.939 36.952 1.00 9.82 96 LEU D CA 1
ATOM 3728 C C . LEU D 1 96 ? 41.934 24.666 37.642 1.00 10.05 96 LEU D C 1
ATOM 3729 O O . LEU D 1 96 ? 41.225 23.670 37.693 1.00 11.44 96 LEU D O 1
ATOM 3734 N N . PHE D 1 97 ? 43.160 24.706 38.188 1.00 10.16 97 PHE D N 1
ATOM 3735 C CA . PHE D 1 97 ? 43.661 23.577 39.032 1.00 10.62 97 PHE D CA 1
ATOM 3736 C C . PHE D 1 97 ? 42.996 23.566 40.398 1.00 10.22 97 PHE D C 1
ATOM 3737 O O . PHE D 1 97 ? 42.443 22.528 40.806 1.00 9.66 97 PHE D O 1
ATOM 3745 N N . LYS D 1 98 ? 43.071 24.675 41.086 1.00 10.16 98 LYS D N 1
ATOM 3746 C CA . LYS D 1 98 ? 42.555 24.838 42.467 1.00 10.46 98 LYS D CA 1
ATOM 3747 C C . LYS D 1 98 ? 41.902 26.171 42.650 1.00 9.64 98 LYS D C 1
ATOM 3748 O O . LYS D 1 98 ? 42.211 27.134 41.902 1.00 10.04 98 LYS D O 1
ATOM 3754 N N . VAL D 1 99 ? 41.010 26.244 43.620 1.00 10.00 99 VAL D N 1
ATOM 3755 C CA . VAL D 1 99 ? 40.441 27.534 44.076 1.00 10.46 99 VAL D CA 1
ATOM 3756 C C . VAL D 1 99 ? 40.588 27.653 45.588 1.00 10.56 99 VAL D C 1
ATOM 3757 O O . VAL D 1 99 ? 40.637 26.648 46.306 1.00 10.83 99 VAL D O 1
ATOM 3761 N N A MET D 1 100 ? 40.699 28.879 46.037 0.60 9.80 100 MET D N 1
ATOM 3762 N N B MET D 1 100 ? 40.721 28.878 46.046 0.40 10.87 100 MET D N 1
ATOM 3763 C CA A MET D 1 100 ? 40.928 29.245 47.437 0.60 9.63 100 MET D CA 1
ATOM 3764 C CA B MET D 1 100 ? 40.924 29.205 47.468 0.40 11.32 100 MET D CA 1
ATOM 3765 C C A MET D 1 100 ? 40.158 30.523 47.742 0.60 9.50 100 MET D C 1
ATOM 3766 C C B MET D 1 100 ? 40.235 30.532 47.771 0.40 10.54 100 MET D C 1
ATOM 3767 O O A MET D 1 100 ? 40.060 31.402 46.882 0.60 9.42 100 MET D O 1
ATOM 3768 O O B MET D 1 100 ? 40.343 31.472 46.963 0.40 10.34 100 MET D O 1
ATOM 3777 N N . PHE D 1 101 ? 39.613 30.621 48.943 1.00 10.28 101 PHE D N 1
ATOM 3778 C CA . PHE D 1 101 ? 38.914 31.798 49.433 1.00 10.81 101 PHE D CA 1
ATOM 3779 C C . PHE D 1 101 ? 39.634 32.290 50.684 1.00 12.02 101 PHE D C 1
ATOM 3780 O O . PHE D 1 101 ? 39.450 31.609 51.710 1.00 15.37 101 PHE D O 1
ATOM 3788 N N . GLU D 1 102 ? 40.341 33.382 50.611 1.00 11.29 102 GLU D N 1
ATOM 3789 C CA . GLU D 1 102 ? 41.124 33.846 51.763 1.00 11.77 102 GLU D CA 1
ATOM 3790 C C . GLU D 1 102 ? 40.265 34.735 52.649 1.00 11.52 102 GLU D C 1
ATOM 3791 O O . GLU D 1 102 ? 39.747 35.738 52.146 1.00 11.40 102 GLU D O 1
ATOM 3797 N N . VAL D 1 103 ? 40.209 34.437 53.930 1.00 10.74 103 VAL D N 1
ATOM 3798 C CA . VAL D 1 103 ? 39.709 35.398 54.949 1.00 10.44 103 VAL D CA 1
ATOM 3799 C C . VAL D 1 103 ? 40.869 36.310 55.277 1.00 10.52 103 VAL D C 1
ATOM 3800 O O . VAL D 1 103 ? 41.802 35.886 56.008 1.00 11.14 103 VAL D O 1
ATOM 3804 N N . VAL D 1 104 ? 40.877 37.504 54.716 1.00 10.68 104 VAL D N 1
ATOM 3805 C CA . VAL D 1 104 ? 41.952 38.491 54.945 1.00 11.31 104 VAL D CA 1
ATOM 3806 C C . VAL D 1 104 ? 41.794 39.135 56.325 1.00 11.43 104 VAL D C 1
ATOM 3807 O O . VAL D 1 104 ? 42.785 39.391 57.002 1.00 12.81 104 VAL D O 1
ATOM 3811 N N . SER D 1 105 ? 40.554 39.367 56.710 1.00 11.42 105 SER D N 1
ATOM 3812 C CA . SER D 1 105 ? 40.217 40.004 57.997 1.00 12.13 105 SER D CA 1
ATOM 3813 C C . SER D 1 105 ? 38.838 39.527 58.380 1.00 11.21 105 SER D C 1
ATOM 3814 O O . SER D 1 105 ? 38.005 39.217 57.510 1.00 10.68 105 SER D O 1
ATOM 3817 N N . VAL D 1 106 ? 38.602 39.423 59.667 1.00 11.80 106 VAL D N 1
ATOM 3818 C CA . VAL D 1 106 ? 37.277 39.035 60.181 1.00 11.46 106 VAL D CA 1
ATOM 3819 C C . VAL D 1 106 ? 37.152 39.481 61.613 1.00 11.65 106 VAL D C 1
ATOM 3820 O O . VAL D 1 106 ? 38.150 39.340 62.365 1.00 12.53 106 VAL D O 1
ATOM 3824 N N . THR D 1 107 ? 36.001 39.962 61.984 1.00 10.99 107 THR D N 1
ATOM 3825 C CA . THR D 1 107 ? 35.594 40.168 63.390 1.00 11.15 107 THR D CA 1
ATOM 3826 C C . THR D 1 107 ? 34.368 39.317 63.638 1.00 11.08 107 THR D C 1
ATOM 3827 O O . THR D 1 107 ? 33.327 39.574 63.034 1.00 10.82 107 THR D O 1
ATOM 3831 N N . GLY D 1 108 ? 34.475 38.292 64.472 1.00 11.71 108 GLY D N 1
ATOM 3832 C CA . GLY D 1 108 ? 33.428 37.291 64.656 1.00 12.09 108 GLY D CA 1
ATOM 3833 C C . GLY D 1 108 ? 33.683 36.110 63.772 1.00 12.32 108 GLY D C 1
ATOM 3834 O O . GLY D 1 108 ? 34.819 35.865 63.452 1.00 13.72 108 GLY D O 1
ATOM 3835 N N . ASP D 1 109 ? 32.654 35.426 63.318 1.00 12.12 109 ASP D N 1
ATOM 3836 C CA . ASP D 1 109 ? 32.801 34.115 62.628 1.00 12.50 109 ASP D CA 1
ATOM 3837 C C . ASP D 1 109 ? 32.302 34.211 61.190 1.00 11.72 109 ASP D C 1
ATOM 3838 O O . ASP D 1 109 ? 31.214 34.684 60.926 1.00 12.50 109 ASP D O 1
ATOM 3843 N N . VAL D 1 110 ? 33.092 33.719 60.248 1.00 11.40 110 VAL D N 1
ATOM 3844 C CA . VAL D 1 110 ? 32.671 33.661 58.838 1.00 11.28 110 VAL D CA 1
ATOM 3845 C C . VAL D 1 110 ? 32.868 32.244 58.326 1.00 11.55 110 VAL D C 1
ATOM 3846 O O . VAL D 1 110 ? 33.926 31.622 58.531 1.00 12.12 110 VAL D O 1
ATOM 3850 N N A THR D 1 111 ? 31.824 31.730 57.697 0.50 10.66 111 THR D N 1
ATOM 3851 N N B THR D 1 111 ? 31.843 31.737 57.674 0.50 11.34 111 THR D N 1
ATOM 3852 C CA A THR D 1 111 ? 31.794 30.414 57.039 0.50 10.53 111 THR D CA 1
ATOM 3853 C CA B THR D 1 111 ? 31.821 30.415 57.040 0.50 11.70 111 THR D CA 1
ATOM 3854 C C A THR D 1 111 ? 31.811 30.647 55.527 0.50 10.45 111 THR D C 1
ATOM 3855 C C B THR D 1 111 ? 31.790 30.620 55.538 0.50 11.15 111 THR D C 1
ATOM 3856 O O A THR D 1 111 ? 31.160 31.578 55.007 0.50 10.39 111 THR D O 1
ATOM 3857 O O B THR D 1 111 ? 31.008 31.439 55.067 0.50 11.10 111 THR D O 1
ATOM 3864 N N . VAL D 1 112 ? 32.570 29.807 54.844 1.00 10.34 112 VAL D N 1
ATOM 3865 C CA . VAL D 1 112 ? 32.706 29.881 53.370 1.00 10.34 112 VAL D CA 1
ATOM 3866 C C . VAL D 1 112 ? 32.572 28.471 52.861 1.00 10.74 112 VAL D C 1
ATOM 3867 O O . VAL D 1 112 ? 33.469 27.630 53.101 1.00 11.02 112 VAL D O 1
ATOM 3871 N N . LYS D 1 113 ? 31.449 28.168 52.211 1.00 11.29 113 LYS D N 1
ATOM 3872 C CA . LYS D 1 113 ? 31.132 26.777 51.792 1.00 12.40 113 LYS D CA 1
ATOM 3873 C C . LYS D 1 113 ? 30.663 26.827 50.361 1.00 11.83 113 LYS D C 1
ATOM 3874 O O . LYS D 1 113 ? 29.937 27.803 49.977 1.00 12.78 113 LYS D O 1
ATOM 3880 N N . GLY D 1 114 ? 31.048 25.854 49.576 1.00 10.48 114 GLY D N 1
ATOM 3881 C CA . GLY D 1 114 ? 30.629 25.819 48.177 1.00 10.87 114 GLY D CA 1
ATOM 3882 C C . GLY D 1 114 ? 29.944 24.561 47.763 1.00 9.89 114 GLY D C 1
ATOM 3883 O O . GLY D 1 114 ? 30.042 23.507 48.378 1.00 10.53 114 GLY D O 1
ATOM 3884 N N . ILE D 1 115 ? 29.211 24.729 46.672 1.00 9.24 115 ILE D N 1
ATOM 3885 C CA . ILE D 1 115 ? 28.678 23.588 45.894 1.00 10.03 115 ILE D CA 1
ATOM 3886 C C . ILE D 1 115 ? 29.276 23.684 44.508 1.00 9.33 115 ILE D C 1
ATOM 3887 O O . ILE D 1 115 ? 29.291 24.771 43.902 1.00 9.86 115 ILE D O 1
ATOM 3892 N N . VAL D 1 116 ? 29.841 22.565 44.060 1.00 9.84 116 VAL D N 1
ATOM 3893 C CA . VAL D 1 116 ? 30.489 22.463 42.751 1.00 10.17 116 VAL D CA 1
ATOM 3894 C C . VAL D 1 116 ? 29.652 21.573 41.853 1.00 9.86 116 VAL D C 1
ATOM 3895 O O . VAL D 1 116 ? 29.017 20.640 42.354 1.00 10.97 116 VAL D O 1
ATOM 3899 N N . VAL D 1 117 ? 29.699 21.852 40.557 1.00 9.58 117 VAL D N 1
ATOM 3900 C CA . VAL D 1 117 ? 28.797 21.248 39.559 1.00 9.93 117 VAL D CA 1
ATOM 3901 C C . VAL D 1 117 ? 29.604 20.887 38.330 1.00 10.10 117 VAL D C 1
ATOM 3902 O O . VAL D 1 117 ? 30.390 21.759 37.870 1.00 10.33 117 VAL D O 1
ATOM 3906 N N . SER D 1 118 ? 29.441 19.710 37.775 1.00 10.66 118 SER D N 1
ATOM 3907 C CA . SER D 1 118 ? 30.101 19.278 36.524 1.00 11.66 118 SER D CA 1
ATOM 3908 C C . SER D 1 118 ? 29.317 19.629 35.278 1.00 13.61 118 SER D C 1
ATOM 3909 O O . SER D 1 118 ? 28.282 20.308 35.353 1.00 14.30 118 SER D O 1
ATOM 3912 N N . ASN E 1 7 ? 30.914 5.746 20.660 1.00 34.04 7 ASN E N 1
ATOM 3913 C CA . ASN E 1 7 ? 29.550 5.511 21.260 1.00 32.83 7 ASN E CA 1
ATOM 3914 C C . ASN E 1 7 ? 28.714 6.792 21.392 1.00 27.92 7 ASN E C 1
ATOM 3915 O O . ASN E 1 7 ? 29.033 7.652 22.206 1.00 27.15 7 ASN E O 1
ATOM 3920 N N . VAL E 1 8 ? 27.693 6.942 20.592 1.00 23.24 8 VAL E N 1
ATOM 3921 C CA . VAL E 1 8 ? 26.957 8.219 20.431 1.00 21.02 8 VAL E CA 1
ATOM 3922 C C . VAL E 1 8 ? 25.685 8.115 21.237 1.00 19.77 8 VAL E C 1
ATOM 3923 O O . VAL E 1 8 ? 24.974 7.065 21.105 1.00 20.67 8 VAL E O 1
ATOM 3927 N N . VAL E 1 9 ? 25.341 9.112 21.998 1.00 17.64 9 VAL E N 1
ATOM 3928 C CA . VAL E 1 9 ? 24.074 9.145 22.769 1.00 16.82 9 VAL E CA 1
ATOM 3929 C C . VAL E 1 9 ? 23.392 10.459 22.459 1.00 16.02 9 VAL E C 1
ATOM 3930 O O . VAL E 1 9 ? 24.034 11.517 22.302 1.00 15.58 9 VAL E O 1
ATOM 3934 N N . ILE E 1 10 ? 22.081 10.387 22.380 1.00 15.32 10 ILE E N 1
ATOM 3935 C CA . ILE E 1 10 ? 21.222 11.582 22.316 1.00 15.29 10 ILE E CA 1
ATOM 3936 C C . ILE E 1 10 ? 20.947 12.013 23.733 1.00 14.46 10 ILE E C 1
ATOM 3937 O O . ILE E 1 10 ? 20.455 11.209 24.542 1.00 14.90 10 ILE E O 1
ATOM 3942 N N . THR E 1 11 ? 21.206 13.263 24.049 1.00 13.63 11 THR E N 1
ATOM 3943 C CA . THR E 1 11 ? 21.066 13.782 25.430 1.00 13.20 11 THR E CA 1
ATOM 3944 C C . THR E 1 11 ? 19.783 14.576 25.581 1.00 13.10 11 THR E C 1
ATOM 3945 O O . THR E 1 11 ? 19.514 15.467 24.767 1.00 13.59 11 THR E O 1
ATOM 3949 N N . ILE E 1 12 ? 19.067 14.356 26.676 1.00 12.16 12 ILE E N 1
ATOM 3950 C CA . ILE E 1 12 ? 17.924 15.200 27.075 1.00 11.55 12 ILE E CA 1
ATOM 3951 C C . ILE E 1 12 ? 18.093 15.515 28.552 1.00 11.63 12 ILE E C 1
ATOM 3952 O O . ILE E 1 12 ? 18.690 14.716 29.292 1.00 11.00 12 ILE E O 1
ATOM 3957 N N . PRO E 1 13 ? 17.562 16.640 29.010 1.00 11.22 13 PRO E N 1
ATOM 3958 C CA . PRO E 1 13 ? 17.612 16.960 30.433 1.00 11.51 13 PRO E CA 1
ATOM 3959 C C . PRO E 1 13 ? 16.631 16.099 31.216 1.00 11.74 13 PRO E C 1
ATOM 3960 O O . PRO E 1 13 ? 15.630 15.644 30.715 1.00 12.28 13 PRO E O 1
ATOM 3964 N N . ASP E 1 14 ? 16.910 16.001 32.524 1.00 11.43 14 ASP E N 1
ATOM 3965 C CA . ASP E 1 14 ? 15.876 15.676 33.533 1.00 11.05 14 ASP E CA 1
ATOM 3966 C C . ASP E 1 14 ? 15.079 16.938 33.788 1.00 10.23 14 ASP E C 1
ATOM 3967 O O . ASP E 1 14 ? 15.638 18.046 33.796 1.00 10.05 14 ASP E O 1
ATOM 3972 N N . LYS E 1 15 ? 13.774 16.806 33.989 1.00 9.99 15 LYS E N 1
ATOM 3973 C CA . LYS E 1 15 ? 12.938 17.913 34.443 1.00 9.63 15 LYS E CA 1
ATOM 3974 C C . LYS E 1 15 ? 12.082 17.420 35.617 1.00 10.07 15 LYS E C 1
ATOM 3975 O O . LYS E 1 15 ? 11.811 16.249 35.774 1.00 11.35 15 LYS E O 1
ATOM 3981 N N . THR E 1 16 ? 11.645 18.369 36.400 1.00 9.62 16 THR E N 1
ATOM 3982 C CA . THR E 1 16 ? 10.644 18.131 37.457 1.00 10.14 16 THR E CA 1
ATOM 3983 C C . THR E 1 16 ? 9.832 19.386 37.637 1.00 10.30 16 THR E C 1
ATOM 3984 O O . THR E 1 16 ? 10.131 20.459 37.068 1.00 10.65 16 THR E O 1
ATOM 3988 N N . SER E 1 17 ? 8.782 19.302 38.396 1.00 11.66 17 SER E N 1
ATOM 3989 C CA . SER E 1 17 ? 7.872 20.428 38.703 1.00 12.31 17 SER E CA 1
ATOM 3990 C C . SER E 1 17 ? 7.811 20.554 40.203 1.00 11.79 17 SER E C 1
ATOM 3991 O O . SER E 1 17 ? 7.908 19.538 40.940 1.00 12.02 17 SER E O 1
ATOM 3994 N N . PHE E 1 18 ? 7.548 21.739 40.677 1.00 10.58 18 PHE E N 1
ATOM 3995 C CA . PHE E 1 18 ? 7.417 22.041 42.109 1.00 10.86 18 PHE E CA 1
ATOM 3996 C C . PHE E 1 18 ? 6.442 23.167 42.339 1.00 10.88 18 PHE E C 1
ATOM 3997 O O . PHE E 1 18 ? 6.482 24.164 41.691 1.00 11.57 18 PHE E O 1
ATOM 4005 N N . THR E 1 19 ? 5.586 22.977 43.343 1.00 10.89 19 THR E N 1
ATOM 4006 C CA . THR E 1 19 ? 4.647 24.028 43.754 1.00 11.46 19 THR E CA 1
ATOM 4007 C C . THR E 1 19 ? 5.150 24.750 44.999 1.00 10.81 19 THR E C 1
ATOM 4008 O O . THR E 1 19 ? 5.182 24.159 46.068 1.00 11.94 19 THR E O 1
ATOM 4012 N N . PHE E 1 20 ? 5.500 26.023 44.844 1.00 10.37 20 PHE E N 1
ATOM 4013 C CA . PHE E 1 20 ? 5.894 26.881 45.979 1.00 9.79 20 PHE E CA 1
ATOM 4014 C C . PHE E 1 20 ? 4.663 27.332 46.746 1.00 10.28 20 PHE E C 1
ATOM 4015 O O . PHE E 1 20 ? 4.639 27.341 47.980 1.00 10.53 20 PHE E O 1
ATOM 4023 N N . HIS E 1 21 ? 3.651 27.766 45.980 1.00 9.94 21 HIS E N 1
ATOM 4024 C CA . HIS E 1 21 ? 2.340 28.222 46.488 1.00 10.81 21 HIS E CA 1
ATOM 4025 C C . HIS E 1 21 ? 1.255 27.676 45.614 1.00 11.23 21 HIS E C 1
ATOM 4026 O O . HIS E 1 21 ? 1.240 28.031 44.440 1.00 10.89 21 HIS E O 1
ATOM 4033 N N A GLU E 1 22 ? 0.285 26.954 46.192 0.50 12.06 22 GLU E N 1
ATOM 4034 N N B GLU E 1 22 ? 0.302 26.938 46.198 0.50 12.62 22 GLU E N 1
ATOM 4035 C CA A GLU E 1 22 ? -0.954 26.595 45.459 0.50 12.70 22 GLU E CA 1
ATOM 4036 C CA B GLU E 1 22 ? -0.798 26.307 45.417 0.50 13.73 22 GLU E CA 1
ATOM 4037 C C A GLU E 1 22 ? -2.008 27.616 45.902 0.50 12.17 22 GLU E C 1
ATOM 4038 C C B GLU E 1 22 ? -1.878 27.325 45.077 0.50 14.33 22 GLU E C 1
ATOM 4039 O O A GLU E 1 22 ? -2.567 27.498 47.047 0.50 11.88 22 GLU E O 1
ATOM 4040 O O B GLU E 1 22 ? -2.306 27.326 43.935 0.50 15.02 22 GLU E O 1
ATOM 4051 N N A ALA E 1 23 ? -2.313 28.629 45.058 0.40 12.01 23 ALA E N 1
ATOM 4052 N N B ALA E 1 23 ? -2.197 28.243 45.983 0.60 14.64 23 ALA E N 1
ATOM 4053 C CA A ALA E 1 23 ? -3.354 29.670 45.292 0.40 12.85 23 ALA E CA 1
ATOM 4054 C CA B ALA E 1 23 ? -3.338 29.156 45.841 0.60 15.31 23 ALA E CA 1
ATOM 4055 C C A ALA E 1 23 ? -3.300 30.263 46.720 0.40 12.58 23 ALA E C 1
ATOM 4056 C C B ALA E 1 23 ? -3.222 29.991 47.105 0.60 14.61 23 ALA E C 1
ATOM 4057 O O A ALA E 1 23 ? -4.420 30.268 47.390 0.40 13.26 23 ALA E O 1
ATOM 4058 O O B ALA E 1 23 ? -4.068 29.896 48.029 0.60 15.82 23 ALA E O 1
ATOM 4061 N N A ALA E 1 24 ? -2.134 30.798 47.140 0.50 12.02 24 ALA E N 1
ATOM 4062 N N B ALA E 1 24 ? -2.165 30.786 47.189 0.50 13.38 24 ALA E N 1
ATOM 4063 C CA A ALA E 1 24 ? -1.912 31.633 48.338 0.50 12.06 24 ALA E CA 1
ATOM 4064 C CA B ALA E 1 24 ? -1.917 31.627 48.367 0.50 13.00 24 ALA E CA 1
ATOM 4065 C C A ALA E 1 24 ? -2.925 32.770 48.327 0.50 12.09 24 ALA E C 1
ATOM 4066 C C B ALA E 1 24 ? -2.878 32.816 48.336 0.50 12.60 24 ALA E C 1
ATOM 4067 O O A ALA E 1 24 ? -3.051 33.419 47.297 0.50 11.83 24 ALA E O 1
ATOM 4068 O O B ALA E 1 24 ? -2.940 33.537 47.283 0.50 12.17 24 ALA E O 1
ATOM 4071 N N . THR E 1 25 ? -3.589 33.043 49.438 1.00 12.40 25 THR E N 1
ATOM 4072 C CA . THR E 1 25 ? -4.527 34.172 49.566 1.00 12.79 25 THR E CA 1
ATOM 4073 C C . THR E 1 25 ? -4.127 35.114 50.694 1.00 12.26 25 THR E C 1
ATOM 4074 O O . THR E 1 25 ? -4.830 36.040 51.005 1.00 12.35 25 THR E O 1
ATOM 4078 N N . SER E 1 26 ? -2.968 34.857 51.276 1.00 11.64 26 SER E N 1
ATOM 4079 C CA . SER E 1 26 ? -2.432 35.622 52.424 1.00 12.18 26 SER E CA 1
ATOM 4080 C C . SER E 1 26 ? -0.938 35.352 52.521 1.00 11.84 26 SER E C 1
ATOM 4081 O O . SER E 1 26 ? -0.445 34.466 51.838 1.00 11.86 26 SER E O 1
ATOM 4084 N N . PRO E 1 27 ? -0.210 36.131 53.309 1.00 12.24 27 PRO E N 1
ATOM 4085 C CA . PRO E 1 27 ? 1.263 36.045 53.302 1.00 12.21 27 PRO E CA 1
ATOM 4086 C C . PRO E 1 27 ? 1.770 34.697 53.782 1.00 12.01 27 PRO E C 1
ATOM 4087 O O . PRO E 1 27 ? 1.269 34.133 54.736 1.00 12.42 27 PRO E O 1
ATOM 4091 N N A SER E 1 28 ? 2.809 34.212 53.111 0.70 11.47 28 SER E N 1
ATOM 4092 N N B SER E 1 28 ? 2.804 34.184 53.139 0.30 11.55 28 SER E N 1
ATOM 4093 C CA A SER E 1 28 ? 3.439 32.920 53.491 0.70 12.26 28 SER E CA 1
ATOM 4094 C CA B SER E 1 28 ? 3.546 33.035 53.706 0.30 11.81 28 SER E CA 1
ATOM 4095 C C A SER E 1 28 ? 4.799 32.811 52.804 0.70 11.95 28 SER E C 1
ATOM 4096 C C B SER E 1 28 ? 4.784 32.824 52.846 0.30 11.83 28 SER E C 1
ATOM 4097 O O A SER E 1 28 ? 4.911 33.249 51.650 0.70 11.49 28 SER E O 1
ATOM 4098 O O B SER E 1 28 ? 4.836 33.300 51.693 0.30 11.47 28 SER E O 1
ATOM 4103 N N . GLU E 1 29 ? 5.756 32.163 53.454 1.00 12.36 29 GLU E N 1
ATOM 4104 C CA . GLU E 1 29 ? 6.990 31.793 52.754 1.00 13.16 29 GLU E CA 1
ATOM 4105 C C . GLU E 1 29 ? 6.748 30.681 51.741 1.00 14.49 29 GLU E C 1
ATOM 4106 O O . GLU E 1 29 ? 7.518 30.603 50.770 1.00 15.32 29 GLU E O 1
ATOM 4112 N N . GLY E 1 30 ? 5.741 29.855 51.931 1.00 14.05 30 GLY E N 1
ATOM 4113 C CA . GLY E 1 30 ? 5.423 28.748 51.029 1.00 14.04 30 GLY E CA 1
ATOM 4114 C C . GLY E 1 30 ? 6.421 27.629 51.218 1.00 14.50 30 GLY E C 1
ATOM 4115 O O . GLY E 1 30 ? 7.175 27.585 52.205 1.00 17.56 30 GLY E O 1
ATOM 4116 N N . GLU E 1 31 ? 6.540 26.777 50.230 1.00 13.09 31 GLU E N 1
ATOM 4117 C CA . GLU E 1 31 ? 7.338 25.545 50.344 1.00 13.91 31 GLU E CA 1
ATOM 4118 C C . GLU E 1 31 ? 8.723 25.807 49.766 1.00 12.69 31 GLU E C 1
ATOM 4119 O O . GLU E 1 31 ? 8.852 26.628 48.866 1.00 13.98 31 GLU E O 1
ATOM 4125 N N . GLU E 1 32 ? 9.714 25.124 50.289 1.00 12.93 32 GLU E N 1
ATOM 4126 C CA . GLU E 1 32 ? 11.128 25.263 49.823 1.00 12.93 32 GLU E CA 1
ATOM 4127 C C . GLU E 1 32 ? 11.474 24.116 48.887 1.00 11.99 32 GLU E C 1
ATOM 4128 O O . GLU E 1 32 ? 11.157 22.977 49.231 1.00 13.10 32 GLU E O 1
ATOM 4134 N N . PHE E 1 33 ? 12.099 24.411 47.762 1.00 10.79 33 PHE E N 1
ATOM 4135 C CA . PHE E 1 33 ? 12.557 23.364 46.836 1.00 10.65 33 PHE E CA 1
ATOM 4136 C C . PHE E 1 33 ? 14.037 23.075 47.132 1.00 10.44 33 PHE E C 1
ATOM 4137 O O . PHE E 1 33 ? 14.851 24.025 47.075 1.00 10.91 33 PHE E O 1
ATOM 4145 N N . VAL E 1 34 ? 14.336 21.821 47.348 1.00 10.14 34 VAL E N 1
ATOM 4146 C CA . VAL E 1 34 ? 15.734 21.359 47.466 1.00 10.27 34 VAL E CA 1
ATOM 4147 C C . VAL E 1 34 ? 16.237 21.154 46.041 1.00 10.18 34 VAL E C 1
ATOM 4148 O O . VAL E 1 34 ? 15.709 20.318 45.289 1.00 10.25 34 VAL E O 1
ATOM 4152 N N . VAL E 1 35 ? 17.296 21.852 45.672 1.00 9.91 35 VAL E N 1
ATOM 4153 C CA . VAL E 1 35 ? 17.768 21.880 44.286 1.00 9.69 35 VAL E CA 1
ATOM 4154 C C . VAL E 1 35 ? 18.181 20.489 43.831 1.00 10.04 35 VAL E C 1
ATOM 4155 O O . VAL E 1 35 ? 17.938 20.131 42.655 1.00 9.79 35 VAL E O 1
ATOM 4159 N N . GLY E 1 36 ? 18.868 19.735 44.668 1.00 10.33 36 GLY E N 1
ATOM 4160 C CA . GLY E 1 36 ? 19.282 18.395 44.232 1.00 10.65 36 GLY E CA 1
ATOM 4161 C C . GLY E 1 36 ? 20.197 18.500 43.016 1.00 11.46 36 GLY E C 1
ATOM 4162 O O . GLY E 1 36 ? 21.129 19.338 43.027 1.00 11.72 36 GLY E O 1
ATOM 4163 N N . HIS E 1 37 ? 19.926 17.719 41.966 1.00 11.85 37 HIS E N 1
ATOM 4164 C CA . HIS E 1 37 ? 20.830 17.681 40.793 1.00 11.56 37 HIS E CA 1
ATOM 4165 C C . HIS E 1 37 ? 20.440 18.688 39.700 1.00 11.81 37 HIS E C 1
ATOM 4166 O O . HIS E 1 37 ? 21.036 18.647 38.612 1.00 12.33 37 HIS E O 1
ATOM 4173 N N . PHE E 1 38 ? 19.530 19.599 39.947 1.00 10.57 38 PHE E N 1
ATOM 4174 C CA . PHE E 1 38 ? 19.052 20.490 38.894 1.00 10.38 38 PHE E CA 1
ATOM 4175 C C . PHE E 1 38 ? 19.928 21.712 38.664 1.00 10.45 38 PHE E C 1
ATOM 4176 O O . PHE E 1 38 ? 20.751 22.053 39.534 1.00 11.62 38 PHE E O 1
ATOM 4184 N N . ARG E 1 39 ? 19.760 22.345 37.531 1.00 11.08 39 ARG E N 1
ATOM 4185 C CA . ARG E 1 39 ? 20.602 23.507 37.142 1.00 11.38 39 ARG E CA 1
ATOM 4186 C C . ARG E 1 39 ? 19.801 24.795 37.028 1.00 11.41 39 ARG E C 1
ATOM 4187 O O . ARG E 1 39 ? 20.337 25.866 37.329 1.00 11.63 39 ARG E O 1
ATOM 4195 N N A GLU E 1 40 ? 18.588 24.708 36.476 0.40 11.24 40 GLU E N 1
ATOM 4196 N N B GLU E 1 40 ? 18.608 24.745 36.388 0.60 11.94 40 GLU E N 1
ATOM 4197 C CA A GLU E 1 40 ? 17.837 25.916 36.080 0.40 11.58 40 GLU E CA 1
ATOM 4198 C CA B GLU E 1 40 ? 17.863 25.964 35.971 0.60 13.27 40 GLU E CA 1
ATOM 4199 C C A GLU E 1 40 ? 16.414 25.764 36.602 0.40 10.64 40 GLU E C 1
ATOM 4200 C C B GLU E 1 40 ? 16.421 25.817 36.423 0.60 11.34 40 GLU E C 1
ATOM 4201 O O A GLU E 1 40 ? 15.890 24.610 36.798 0.40 10.31 40 GLU E O 1
ATOM 4202 O O B GLU E 1 40 ? 15.877 24.713 36.317 0.60 12.00 40 GLU E O 1
ATOM 4213 N N . LEU E 1 41 ? 15.810 26.906 36.869 1.00 10.46 41 LEU E N 1
ATOM 4214 C CA . LEU E 1 41 ? 14.421 26.962 37.358 1.00 10.68 41 LEU E CA 1
ATOM 4215 C C . LEU E 1 41 ? 13.694 28.047 36.621 1.00 10.13 41 LEU E C 1
ATOM 4216 O O . LEU E 1 41 ? 14.208 29.157 36.476 1.00 10.75 41 LEU E O 1
ATOM 4221 N N . THR E 1 42 ? 12.479 27.734 36.188 1.00 9.36 42 THR E N 1
ATOM 4222 C CA . THR E 1 42 ? 11.564 28.774 35.676 1.00 10.19 42 THR E CA 1
ATOM 4223 C C . THR E 1 42 ? 10.322 28.776 36.535 1.00 9.61 42 THR E C 1
ATOM 4224 O O . THR E 1 42 ? 9.665 27.725 36.650 1.00 9.75 42 THR E O 1
ATOM 4228 N N . VAL E 1 43 ? 10.036 29.912 37.162 1.00 10.26 43 VAL E N 1
ATOM 4229 C CA . VAL E 1 43 ? 8.859 30.070 38.047 1.00 11.02 43 VAL E CA 1
ATOM 4230 C C . VAL E 1 43 ? 7.796 30.836 37.286 1.00 10.92 43 VAL E C 1
ATOM 4231 O O . VAL E 1 43 ? 8.096 31.912 36.736 1.00 12.10 43 VAL E O 1
ATOM 4235 N N . LYS E 1 44 ? 6.572 30.311 37.335 1.00 10.87 44 LYS E N 1
ATOM 4236 C CA . LYS E 1 44 ? 5.387 31.021 36.824 1.00 11.21 44 LYS E CA 1
ATOM 4237 C C . LYS E 1 44 ? 4.606 31.577 37.996 1.00 10.87 44 LYS E C 1
ATOM 4238 O O . LYS E 1 44 ? 4.251 30.788 38.920 1.00 10.66 44 LYS E O 1
ATOM 4244 N N A ILE E 1 45 ? 4.308 32.860 37.960 0.70 10.79 45 ILE E N 1
ATOM 4245 N N B ILE E 1 45 ? 4.327 32.874 37.991 0.30 10.88 45 ILE E N 1
ATOM 4246 C CA A ILE E 1 45 ? 3.441 33.540 38.931 0.70 10.96 45 ILE E CA 1
ATOM 4247 C CA B ILE E 1 45 ? 3.385 33.540 38.914 0.30 10.98 45 ILE E CA 1
ATOM 4248 C C A ILE E 1 45 ? 2.094 33.731 38.233 0.70 10.99 45 ILE E C 1
ATOM 4249 C C B ILE E 1 45 ? 2.043 33.631 38.197 0.30 11.24 45 ILE E C 1
ATOM 4250 O O A ILE E 1 45 ? 2.045 34.397 37.189 0.70 11.37 45 ILE E O 1
ATOM 4251 O O B ILE E 1 45 ? 1.997 34.321 37.171 0.30 11.62 45 ILE E O 1
ATOM 4260 N N A SER E 1 46 ? 1.037 33.134 38.779 0.50 10.79 46 SER E N 1
ATOM 4261 N N B SER E 1 46 ? 0.997 33.041 38.746 0.50 11.26 46 SER E N 1
ATOM 4262 C CA A SER E 1 46 ? -0.298 33.090 38.132 0.50 11.37 46 SER E CA 1
ATOM 4263 C CA B SER E 1 46 ? -0.335 33.095 38.110 0.50 12.01 46 SER E CA 1
ATOM 4264 C C A SER E 1 46 ? -1.392 33.317 39.163 0.50 11.90 46 SER E C 1
ATOM 4265 C C B SER E 1 46 ? -1.391 33.344 39.161 0.50 12.27 46 SER E C 1
ATOM 4266 O O A SER E 1 46 ? -1.090 33.607 40.348 0.50 11.82 46 SER E O 1
ATOM 4267 O O B SER E 1 46 ? -1.079 33.641 40.359 0.50 12.17 46 SER E O 1
ATOM 4272 N N . GLY E 1 47 ? -2.626 33.265 38.700 1.00 12.76 47 GLY E N 1
ATOM 4273 C CA . GLY E 1 47 ? -3.788 33.409 39.586 1.00 13.75 47 GLY E CA 1
ATOM 4274 C C . GLY E 1 47 ? -4.567 34.644 39.270 1.00 14.71 47 GLY E C 1
ATOM 4275 O O . GLY E 1 47 ? -4.296 35.358 38.319 1.00 14.78 47 GLY E O 1
ATOM 4276 N N . SER E 1 48 ? -5.576 34.910 40.084 1.00 15.62 48 SER E N 1
ATOM 4277 C CA . SER E 1 48 ? -6.529 36.010 39.863 1.00 16.74 48 SER E CA 1
ATOM 4278 C C . SER E 1 48 ? -6.399 37.139 40.869 1.00 16.16 48 SER E C 1
ATOM 4279 O O . SER E 1 48 ? -7.325 37.967 40.967 1.00 16.92 48 SER E O 1
ATOM 4282 N N . SER E 1 49 ? -5.307 37.225 41.544 1.00 14.87 49 SER E N 1
ATOM 4283 C CA . SER E 1 49 ? -5.051 38.320 42.505 1.00 14.65 49 SER E CA 1
ATOM 4284 C C . SER E 1 49 ? -5.181 39.668 41.815 1.00 14.73 49 SER E C 1
ATOM 4285 O O . SER E 1 49 ? -4.877 39.809 40.617 1.00 14.91 49 SER E O 1
ATOM 4288 N N . THR E 1 50 ? -5.588 40.684 42.554 1.00 14.83 50 THR E N 1
ATOM 4289 C CA . THR E 1 50 ? -5.579 42.075 42.064 1.00 15.52 50 THR E CA 1
ATOM 4290 C C . THR E 1 50 ? -4.360 42.859 42.526 1.00 15.87 50 THR E C 1
ATOM 4291 O O . THR E 1 50 ? -4.072 43.953 41.972 1.00 16.40 50 THR E O 1
ATOM 4295 N N A SER E 1 51 ? -3.663 42.382 43.534 0.70 14.44 51 SER E N 1
ATOM 4296 N N B SER E 1 51 ? -3.665 42.357 43.539 0.30 14.89 51 SER E N 1
ATOM 4297 C CA A SER E 1 51 ? -2.335 42.919 43.934 0.70 14.05 51 SER E CA 1
ATOM 4298 C CA B SER E 1 51 ? -2.377 42.901 44.032 0.30 14.54 51 SER E CA 1
ATOM 4299 C C A SER E 1 51 ? -1.563 41.817 44.635 0.70 13.44 51 SER E C 1
ATOM 4300 C C B SER E 1 51 ? -1.550 41.759 44.616 0.30 13.70 51 SER E C 1
ATOM 4301 O O A SER E 1 51 ? -2.209 40.892 45.184 0.70 13.74 51 SER E O 1
ATOM 4302 O O B SER E 1 51 ? -2.139 40.754 45.122 0.30 13.65 51 SER E O 1
ATOM 4307 N N . ARG E 1 52 ? -0.232 41.911 44.580 1.00 13.04 52 ARG E N 1
ATOM 4308 C CA . ARG E 1 52 ? 0.626 40.916 45.273 1.00 13.06 52 ARG E CA 1
ATOM 4309 C C . ARG E 1 52 ? 2.039 41.429 45.287 1.00 13.48 52 ARG E C 1
ATOM 4310 O O . ARG E 1 52 ? 2.412 42.243 44.434 1.00 13.81 52 ARG E O 1
ATOM 4318 N N . GLU E 1 53 ? 2.854 40.858 46.160 1.00 12.69 53 GLU E N 1
ATOM 4319 C CA . GLU E 1 53 ? 4.326 41.100 46.180 1.00 13.29 53 GLU E CA 1
ATOM 4320 C C . GLU E 1 53 ? 4.983 39.791 46.476 1.00 12.57 53 GLU E C 1
ATOM 4321 O O . GLU E 1 53 ? 4.667 39.149 47.486 1.00 12.12 53 GLU E O 1
ATOM 4327 N N A ILE E 1 54 ? 5.891 39.364 45.604 0.70 11.84 54 ILE E N 1
ATOM 4328 N N B ILE E 1 54 ? 5.873 39.377 45.592 0.30 12.04 54 ILE E N 1
ATOM 4329 C CA A ILE E 1 54 ? 6.619 38.076 45.686 0.70 11.72 54 ILE E CA 1
ATOM 4330 C CA B ILE E 1 54 ? 6.640 38.131 45.785 0.30 11.74 54 ILE E CA 1
ATOM 4331 C C A ILE E 1 54 ? 8.103 38.407 45.794 0.70 11.20 54 ILE E C 1
ATOM 4332 C C B ILE E 1 54 ? 8.103 38.507 45.853 0.30 11.48 54 ILE E C 1
ATOM 4333 O O A ILE E 1 54 ? 8.589 39.143 44.930 0.70 11.86 54 ILE E O 1
ATOM 4334 O O B ILE E 1 54 ? 8.486 39.487 45.155 0.30 11.77 54 ILE E O 1
ATOM 4343 N N . LYS E 1 55 ? 8.791 37.869 46.801 1.00 11.62 55 LYS E N 1
ATOM 4344 C CA . LYS E 1 55 ? 10.247 38.027 46.959 1.00 11.50 55 LYS E CA 1
ATOM 4345 C C . LYS E 1 55 ? 10.921 36.697 46.697 1.00 11.07 55 LYS E C 1
ATOM 4346 O O . LYS E 1 55 ? 10.461 35.652 47.125 1.00 11.41 55 LYS E O 1
ATOM 4352 N N . PHE E 1 56 ? 12.025 36.717 45.953 1.00 10.10 56 PHE E N 1
ATOM 4353 C CA . PHE E 1 56 ? 12.736 35.507 45.483 1.00 9.51 56 PHE E CA 1
ATOM 4354 C C . PHE E 1 56 ? 13.975 35.271 46.365 1.00 9.58 56 PHE E C 1
ATOM 4355 O O . PHE E 1 56 ? 14.723 36.221 46.623 1.00 10.60 56 PHE E O 1
ATOM 4363 N N . TYR E 1 57 ? 14.104 34.059 46.886 1.00 9.36 57 TYR E N 1
ATOM 4364 C CA . TYR E 1 57 ? 15.178 33.763 47.845 1.00 9.78 57 TYR E CA 1
ATOM 4365 C C . TYR E 1 57 ? 15.883 32.445 47.531 1.00 9.87 57 TYR E C 1
ATOM 4366 O O . TYR E 1 57 ? 15.315 31.416 47.183 1.00 10.70 57 TYR E O 1
ATOM 4375 N N . ALA E 1 58 ? 17.202 32.468 47.767 1.00 9.53 58 ALA E N 1
ATOM 4376 C CA . ALA E 1 58 ? 18.004 31.273 48.015 1.00 10.33 58 ALA E CA 1
ATOM 4377 C C . ALA E 1 58 ? 18.051 31.027 49.506 1.00 10.83 58 ALA E C 1
ATOM 4378 O O . ALA E 1 58 ? 18.104 31.978 50.284 1.00 11.71 58 ALA E O 1
ATOM 4380 N N . VAL E 1 59 ? 18.074 29.763 49.900 1.00 11.63 59 VAL E N 1
ATOM 4381 C CA . VAL E 1 59 ? 18.084 29.381 51.331 1.00 12.33 59 VAL E CA 1
ATOM 4382 C C . VAL E 1 59 ? 19.176 28.341 51.537 1.00 11.99 59 VAL E C 1
ATOM 4383 O O . VAL E 1 59 ? 19.288 27.402 50.768 1.00 11.45 59 VAL E O 1
ATOM 4387 N N . ASP E 1 60 ? 20.040 28.574 52.539 1.00 12.92 60 ASP E N 1
ATOM 4388 C CA . ASP E 1 60 ? 21.135 27.643 52.793 1.00 13.99 60 ASP E CA 1
ATOM 4389 C C . ASP E 1 60 ? 20.744 26.567 53.782 1.00 15.64 60 ASP E C 1
ATOM 4390 O O . ASP E 1 60 ? 19.584 26.519 54.246 1.00 15.16 60 ASP E O 1
ATOM 4395 N N A GLU E 1 61 ? 21.694 25.692 54.123 0.50 16.93 61 GLU E N 1
ATOM 4396 N N B GLU E 1 61 ? 21.699 25.725 54.124 0.50 16.26 61 GLU E N 1
ATOM 4397 C CA A GLU E 1 61 ? 21.435 24.516 54.995 0.50 19.48 61 GLU E CA 1
ATOM 4398 C CA B GLU E 1 61 ? 21.416 24.537 54.969 0.50 18.24 61 GLU E CA 1
ATOM 4399 C C A GLU E 1 61 ? 21.000 24.966 56.386 0.50 20.26 61 GLU E C 1
ATOM 4400 C C B GLU E 1 61 ? 21.064 24.954 56.397 0.50 19.51 61 GLU E C 1
ATOM 4401 O O A GLU E 1 61 ? 20.370 24.151 57.106 0.50 21.34 61 GLU E O 1
ATOM 4402 O O B GLU E 1 61 ? 20.547 24.095 57.171 0.50 20.47 61 GLU E O 1
ATOM 4413 N N . ASN E 1 62 ? 21.332 26.199 56.798 1.00 20.02 62 ASN E N 1
ATOM 4414 C CA . ASN E 1 62 ? 20.965 26.710 58.145 1.00 21.60 62 ASN E CA 1
ATOM 4415 C C . ASN E 1 62 ? 19.702 27.547 58.132 1.00 20.49 62 ASN E C 1
ATOM 4416 O O . ASN E 1 62 ? 19.318 28.104 59.143 1.00 22.38 62 ASN E O 1
ATOM 4421 N N . GLY E 1 63 ? 19.040 27.687 56.987 1.00 18.39 63 GLY E N 1
ATOM 4422 C CA . GLY E 1 63 ? 17.811 28.447 56.848 1.00 18.31 63 GLY E CA 1
ATOM 4423 C C . GLY E 1 63 ? 18.040 29.952 56.576 1.00 17.16 63 GLY E C 1
ATOM 4424 O O . GLY E 1 63 ? 17.071 30.703 56.561 1.00 18.17 63 GLY E O 1
ATOM 4425 N N . GLU E 1 64 ? 19.278 30.399 56.365 1.00 15.79 64 GLU E N 1
ATOM 4426 C CA . GLU E 1 64 ? 19.514 31.828 56.056 1.00 15.55 64 GLU E CA 1
ATOM 4427 C C . GLU E 1 64 ? 18.964 32.107 54.659 1.00 14.10 64 GLU E C 1
ATOM 4428 O O . GLU E 1 64 ? 19.239 31.311 53.714 1.00 12.43 64 GLU E O 1
ATOM 4434 N N . LYS E 1 65 ? 18.218 33.183 54.505 1.00 13.46 65 LYS E N 1
ATOM 4435 C CA . LYS E 1 65 ? 17.632 33.621 53.245 1.00 13.62 65 LYS E CA 1
ATOM 4436 C C . LYS E 1 65 ? 18.470 34.723 52.594 1.00 12.61 65 LYS E C 1
ATOM 4437 O O . LYS E 1 65 ? 18.941 35.602 53.286 1.00 12.64 65 LYS E O 1
ATOM 4443 N N . THR E 1 66 ? 18.648 34.615 51.304 1.00 11.11 66 THR E N 1
ATOM 4444 C CA . THR E 1 66 ? 19.433 35.580 50.516 1.00 11.18 66 THR E CA 1
ATOM 4445 C C . THR E 1 66 ? 18.588 35.998 49.306 1.00 10.71 66 THR E C 1
ATOM 4446 O O . THR E 1 66 ? 18.156 35.107 48.534 1.00 10.85 66 THR E O 1
ATOM 4450 N N . ALA E 1 67 ? 18.424 37.300 49.096 1.00 11.40 67 ALA E N 1
ATOM 4451 C CA . ALA E 1 67 ? 17.671 37.738 47.915 1.00 11.17 67 ALA E CA 1
ATOM 4452 C C . ALA E 1 67 ? 18.316 37.157 46.635 1.00 10.79 67 ALA E C 1
ATOM 4453 O O . ALA E 1 67 ? 19.563 37.218 46.495 1.00 11.63 67 ALA E O 1
ATOM 4455 N N . LEU E 1 68 ? 17.523 36.642 45.722 1.00 10.60 68 LEU E N 1
ATOM 4456 C CA . LEU E 1 68 ? 18.017 35.924 44.560 1.00 10.61 68 LEU E CA 1
ATOM 4457 C C . LEU E 1 68 ? 17.464 36.609 43.300 1.00 10.79 68 LEU E C 1
ATOM 4458 O O . LEU E 1 68 ? 16.245 36.698 43.120 1.00 11.13 68 LEU E O 1
ATOM 4463 N N A SER E 1 69 ? 18.329 37.119 42.451 0.60 11.05 69 SER E N 1
ATOM 4464 N N B SER E 1 69 ? 18.355 36.985 42.405 0.40 11.61 69 SER E N 1
ATOM 4465 C CA A SER E 1 69 ? 17.916 37.743 41.178 0.60 11.52 69 SER E CA 1
ATOM 4466 C CA B SER E 1 69 ? 17.979 37.689 41.166 0.40 12.45 69 SER E CA 1
ATOM 4467 C C A SER E 1 69 ? 17.711 36.665 40.096 0.60 12.02 69 SER E C 1
ATOM 4468 C C B SER E 1 69 ? 17.734 36.666 40.063 0.40 12.43 69 SER E C 1
ATOM 4469 O O A SER E 1 69 ? 18.456 35.675 40.005 0.60 12.80 69 SER E O 1
ATOM 4470 O O B SER E 1 69 ? 18.500 35.709 39.916 0.40 12.89 69 SER E O 1
ATOM 4475 N N . GLY E 1 70 ? 16.673 36.897 39.293 1.00 11.90 70 GLY E N 1
ATOM 4476 C CA . GLY E 1 70 ? 16.403 36.124 38.082 1.00 11.75 70 GLY E CA 1
ATOM 4477 C C . GLY E 1 70 ? 16.038 37.050 36.940 1.00 11.31 70 GLY E C 1
ATOM 4478 O O . GLY E 1 70 ? 16.107 38.265 37.078 1.00 12.18 70 GLY E O 1
ATOM 4479 N N . THR E 1 71 ? 15.654 36.432 35.826 1.00 11.35 71 THR E N 1
ATOM 4480 C CA . THR E 1 71 ? 15.394 37.153 34.569 1.00 11.94 71 THR E CA 1
ATOM 4481 C C . THR E 1 71 ? 13.937 36.912 34.136 1.00 11.64 71 THR E C 1
ATOM 4482 O O . THR E 1 71 ? 13.477 35.745 34.071 1.00 11.97 71 THR E O 1
ATOM 4486 N N . ASN E 1 72 ? 13.245 38.019 33.923 1.00 11.45 72 ASN E N 1
ATOM 4487 C CA . ASN E 1 72 ? 11.829 37.980 33.501 1.00 11.62 72 ASN E CA 1
ATOM 4488 C C . ASN E 1 72 ? 11.820 37.573 32.016 1.00 12.04 72 ASN E C 1
ATOM 4489 O O . ASN E 1 72 ? 12.428 38.261 31.202 1.00 12.16 72 ASN E O 1
ATOM 4494 N N . LYS E 1 73 ? 11.077 36.536 31.679 1.00 11.89 73 LYS E N 1
ATOM 4495 C CA . LYS E 1 73 ? 11.071 36.042 30.281 1.00 12.81 73 LYS E CA 1
ATOM 4496 C C . LYS E 1 73 ? 10.284 36.946 29.334 1.00 13.62 73 LYS E C 1
ATOM 4497 O O . LYS E 1 73 ? 10.472 36.786 28.104 1.00 14.37 73 LYS E O 1
ATOM 4503 N N . THR E 1 74 ? 9.517 37.912 29.850 1.00 13.65 74 THR E N 1
ATOM 4504 C CA . THR E 1 74 ? 8.748 38.791 28.958 1.00 14.93 74 THR E CA 1
ATOM 4505 C C . THR E 1 74 ? 9.659 39.889 28.392 1.00 17.11 74 THR E C 1
ATOM 4506 O O . THR E 1 74 ? 9.490 40.268 27.233 1.00 18.31 74 THR E O 1
ATOM 4510 N N . ASP E 1 75 ? 10.541 40.433 29.213 1.00 18.08 75 ASP E N 1
ATOM 4511 C CA . ASP E 1 75 ? 11.317 41.630 28.780 1.00 19.97 75 ASP E CA 1
ATOM 4512 C C . ASP E 1 75 ? 12.799 41.538 29.118 1.00 19.49 75 ASP E C 1
ATOM 4513 O O . ASP E 1 75 ? 13.510 42.545 28.949 1.00 20.17 75 ASP E O 1
ATOM 4518 N N . PHE E 1 76 ? 13.268 40.403 29.593 1.00 17.42 76 PHE E N 1
ATOM 4519 C CA . PHE E 1 76 ? 14.674 40.152 29.997 1.00 18.44 76 PHE E CA 1
ATOM 4520 C C . PHE E 1 76 ? 15.079 41.076 31.152 1.00 18.15 76 PHE E C 1
ATOM 4521 O O . PHE E 1 76 ? 16.268 41.192 31.369 1.00 21.49 76 PHE E O 1
ATOM 4529 N N . GLN E 1 77 ? 14.175 41.669 31.892 1.00 18.44 77 GLN E N 1
ATOM 4530 C CA . GLN E 1 77 ? 14.549 42.498 33.055 1.00 21.31 77 GLN E CA 1
ATOM 4531 C C . GLN E 1 77 ? 15.012 41.585 34.206 1.00 18.56 77 GLN E C 1
ATOM 4532 O O . GLN E 1 77 ? 14.530 40.477 34.386 1.00 16.79 77 GLN E O 1
ATOM 4538 N N . LEU E 1 78 ? 15.973 42.103 34.972 1.00 18.22 78 LEU E N 1
ATOM 4539 C CA . LEU E 1 78 ? 16.504 41.393 36.143 1.00 17.43 78 LEU E CA 1
ATOM 4540 C C . LEU E 1 78 ? 15.713 41.833 37.354 1.00 16.21 78 LEU E C 1
ATOM 4541 O O . LEU E 1 78 ? 15.321 42.996 37.470 1.00 18.70 78 LEU E O 1
ATOM 4546 N N . GLY E 1 79 ? 15.534 40.940 38.290 1.00 13.93 79 GLY E N 1
ATOM 4547 C CA . GLY E 1 79 ? 14.929 41.356 39.563 1.00 14.25 79 GLY E CA 1
ATOM 4548 C C . GLY E 1 79 ? 14.991 40.261 40.607 1.00 12.51 79 GLY E C 1
ATOM 4549 O O . GLY E 1 79 ? 15.091 39.089 40.256 1.00 11.86 79 GLY E O 1
ATOM 4550 N N . SER E 1 80 ? 14.794 40.664 41.847 1.00 12.89 80 SER E N 1
ATOM 4551 C CA . SER E 1 80 ? 14.740 39.720 43.000 1.00 12.33 80 SER E CA 1
ATOM 4552 C C . SER E 1 80 ? 13.361 39.754 43.646 1.00 12.16 80 SER E C 1
ATOM 4553 O O . SER E 1 80 ? 13.194 39.138 44.718 1.00 11.97 80 SER E O 1
ATOM 4556 N N . SER E 1 81 ? 12.411 40.372 42.980 1.00 11.74 81 SER E N 1
ATOM 4557 C CA . SER E 1 81 ? 11.027 40.450 43.495 1.00 11.86 81 SER E CA 1
ATOM 4558 C C . SER E 1 81 ? 10.134 40.893 42.355 1.00 11.99 81 SER E C 1
ATOM 4559 O O . SER E 1 81 ? 10.634 41.397 41.355 1.00 13.38 81 SER E O 1
ATOM 4562 N N . THR E 1 82 ? 8.815 40.828 42.566 1.00 12.24 82 THR E N 1
ATOM 4563 C CA . THR E 1 82 ? 7.861 41.365 41.601 1.00 11.93 82 THR E CA 1
ATOM 4564 C C . THR E 1 82 ? 6.568 41.770 42.294 1.00 12.06 82 THR E C 1
ATOM 4565 O O . THR E 1 82 ? 6.197 41.154 43.299 1.00 12.30 82 THR E O 1
ATOM 4569 N N . LEU E 1 83 ? 5.931 42.769 41.720 1.00 12.50 83 LEU E N 1
ATOM 4570 C CA . LEU E 1 83 ? 4.566 43.193 42.088 1.00 13.40 83 LEU E CA 1
ATOM 4571 C C . LEU E 1 83 ? 3.564 42.732 41.046 1.00 13.25 83 LEU E C 1
ATOM 4572 O O . LEU E 1 83 ? 2.361 43.130 41.172 1.00 13.89 83 LEU E O 1
ATOM 4577 N N . ASN E 1 84 ? 3.988 41.969 40.050 1.00 13.00 84 ASN E N 1
ATOM 4578 C CA . ASN E 1 84 ? 3.107 41.592 38.920 1.00 14.79 84 ASN E CA 1
ATOM 4579 C C . ASN E 1 84 ? 2.731 40.118 39.002 1.00 13.45 84 ASN E C 1
ATOM 4580 O O . ASN E 1 84 ? 3.383 39.317 39.665 1.00 13.96 84 ASN E O 1
ATOM 4585 N N . THR E 1 85 ? 1.641 39.793 38.304 1.00 14.03 85 THR E N 1
ATOM 4586 C CA . THR E 1 85 ? 1.218 38.417 38.049 1.00 13.77 85 THR E CA 1
ATOM 4587 C C . THR E 1 85 ? 1.394 38.139 36.561 1.00 13.04 85 THR E C 1
ATOM 4588 O O . THR E 1 85 ? 1.694 39.059 35.752 1.00 14.15 85 THR E O 1
ATOM 4592 N N . ASN E 1 86 ? 1.170 36.904 36.184 1.00 12.56 86 ASN E N 1
ATOM 4593 C CA . ASN E 1 86 ? 1.329 36.415 34.792 1.00 12.70 86 ASN E CA 1
ATOM 4594 C C . ASN E 1 86 ? 2.751 36.700 34.297 1.00 12.44 86 ASN E C 1
ATOM 4595 O O . ASN E 1 86 ? 2.944 37.422 33.282 1.00 12.27 86 ASN E O 1
ATOM 4600 N N . GLU E 1 87 ? 3.709 36.176 35.020 1.00 12.39 87 GLU E N 1
ATOM 4601 C CA . GLU E 1 87 ? 5.129 36.361 34.683 1.00 12.49 87 GLU E CA 1
ATOM 4602 C C . GLU E 1 87 ? 5.872 35.040 34.874 1.00 11.46 87 GLU E C 1
ATOM 4603 O O . GLU E 1 87 ? 5.588 34.279 35.805 1.00 11.19 87 GLU E O 1
ATOM 4609 N N . TYR E 1 88 ? 6.861 34.806 34.024 1.00 10.96 88 TYR E N 1
ATOM 4610 C CA . TYR E 1 88 ? 7.901 33.767 34.195 1.00 10.78 88 TYR E CA 1
ATOM 4611 C C . TYR E 1 88 ? 9.216 34.423 34.570 1.00 10.55 88 TYR E C 1
ATOM 4612 O O . TYR E 1 88 ? 9.643 35.370 33.950 1.00 11.11 88 TYR E O 1
ATOM 4621 N N . TRP E 1 89 ? 9.879 33.820 35.552 1.00 10.91 89 TRP E N 1
ATOM 4622 C CA . TRP E 1 89 ? 11.221 34.216 35.993 1.00 11.11 89 TRP E CA 1
ATOM 4623 C C . TRP E 1 89 ? 12.141 33.022 35.919 1.00 11.05 89 TRP E C 1
ATOM 4624 O O . TRP E 1 89 ? 11.836 31.970 36.494 1.00 10.70 89 TRP E O 1
ATOM 4635 N N . ASP E 1 90 ? 13.305 33.231 35.310 1.00 11.34 90 ASP E N 1
ATOM 4636 C CA . ASP E 1 90 ? 14.339 32.202 35.118 1.00 11.66 90 ASP E CA 1
ATOM 4637 C C . ASP E 1 90 ? 15.466 32.435 36.126 1.00 11.05 90 ASP E C 1
ATOM 4638 O O . ASP E 1 90 ? 15.924 33.602 36.299 1.00 12.00 90 ASP E O 1
ATOM 4643 N N . PHE E 1 91 ? 15.943 31.344 36.716 1.00 10.83 91 PHE E N 1
ATOM 4644 C CA . PHE E 1 91 ? 17.034 31.406 37.699 1.00 10.92 91 PHE E CA 1
ATOM 4645 C C . PHE E 1 91 ? 18.037 30.324 37.370 1.00 11.28 91 PHE E C 1
ATOM 4646 O O . PHE E 1 91 ? 17.681 29.183 37.031 1.00 10.99 91 PHE E O 1
ATOM 4654 N N A ASP E 1 92 ? 19.302 30.667 37.608 0.50 11.63 92 ASP E N 1
ATOM 4655 N N B ASP E 1 92 ? 19.304 30.677 37.602 0.50 11.94 92 ASP E N 1
ATOM 4656 C CA A ASP E 1 92 ? 20.411 29.690 37.637 0.50 12.36 92 ASP E CA 1
ATOM 4657 C CA B ASP E 1 92 ? 20.443 29.734 37.647 0.50 12.93 92 ASP E CA 1
ATOM 4658 C C A ASP E 1 92 ? 20.584 29.251 39.089 0.50 11.85 92 ASP E C 1
ATOM 4659 C C B ASP E 1 92 ? 20.581 29.268 39.101 0.50 12.15 92 ASP E C 1
ATOM 4660 O O A ASP E 1 92 ? 20.924 30.075 39.934 0.50 11.82 92 ASP E O 1
ATOM 4661 O O B ASP E 1 92 ? 20.923 30.076 39.959 0.50 12.07 92 ASP E O 1
ATOM 4670 N N . ILE E 1 93 ? 20.258 27.999 39.361 1.00 11.27 93 ILE E N 1
ATOM 4671 C CA . ILE E 1 93 ? 20.175 27.461 40.736 1.00 11.42 93 ILE E CA 1
ATOM 4672 C C . ILE E 1 93 ? 21.187 26.366 40.989 1.00 10.80 93 ILE E C 1
ATOM 4673 O O . ILE E 1 93 ? 21.139 25.747 42.082 1.00 10.11 93 ILE E O 1
ATOM 4678 N N . ALA E 1 94 ? 22.088 26.067 40.055 1.00 11.06 94 ALA E N 1
ATOM 4679 C CA . ALA E 1 94 ? 22.869 24.823 40.155 1.00 11.36 94 ALA E CA 1
ATOM 4680 C C . ALA E 1 94 ? 23.695 24.724 41.444 1.00 11.19 94 ALA E C 1
ATOM 4681 O O . ALA E 1 94 ? 23.888 23.580 41.920 1.00 11.39 94 ALA E O 1
ATOM 4683 N N . GLY E 1 95 ? 24.183 25.850 41.944 1.00 10.56 95 GLY E N 1
ATOM 4684 C CA . GLY E 1 95 ? 25.028 25.838 43.131 1.00 10.78 95 GLY E CA 1
ATOM 4685 C C . GLY E 1 95 ? 24.303 26.223 44.408 1.00 11.26 95 GLY E C 1
ATOM 4686 O O . GLY E 1 95 ? 24.974 26.530 45.400 1.00 11.55 95 GLY E O 1
ATOM 4687 N N . LEU E 1 96 ? 22.977 26.141 44.425 1.00 10.55 96 LEU E N 1
ATOM 4688 C CA . LEU E 1 96 ? 22.181 26.516 45.598 1.00 10.36 96 LEU E CA 1
ATOM 4689 C C . LEU E 1 96 ? 21.707 25.284 46.348 1.00 10.96 96 LEU E C 1
ATOM 4690 O O . LEU E 1 96 ? 21.493 24.267 45.704 1.00 12.25 96 LEU E O 1
ATOM 4695 N N . PHE E 1 97 ? 21.415 25.397 47.615 1.00 11.15 97 PHE E N 1
ATOM 4696 C CA . PHE E 1 97 ? 20.863 24.291 48.423 1.00 11.25 97 PHE E CA 1
ATOM 4697 C C . PHE E 1 97 ? 19.357 24.227 48.204 1.00 10.63 97 PHE E C 1
ATOM 4698 O O . PHE E 1 97 ? 18.836 23.189 47.806 1.00 10.98 97 PHE E O 1
ATOM 4706 N N . LYS E 1 98 ? 18.700 25.328 48.482 1.00 10.39 98 LYS E N 1
ATOM 4707 C CA . LYS E 1 98 ? 17.236 25.473 48.415 1.00 10.72 98 LYS E CA 1
ATOM 4708 C C . LYS E 1 98 ? 16.866 26.805 47.821 1.00 11.11 98 LYS E C 1
ATOM 4709 O O . LYS E 1 98 ? 17.634 27.769 47.884 1.00 10.91 98 LYS E O 1
ATOM 4715 N N . VAL E 1 99 ? 15.632 26.848 47.282 1.00 10.41 99 VAL E N 1
ATOM 4716 C CA . VAL E 1 99 ? 15.037 28.137 46.836 1.00 11.23 99 VAL E CA 1
ATOM 4717 C C . VAL E 1 99 ? 13.618 28.238 47.396 1.00 10.72 99 VAL E C 1
ATOM 4718 O O . VAL E 1 99 ? 12.983 27.237 47.687 1.00 11.42 99 VAL E O 1
ATOM 4722 N N A MET E 1 100 ? 13.195 29.485 47.566 0.70 10.64 100 MET E N 1
ATOM 4723 N N B MET E 1 100 ? 13.166 29.477 47.524 0.30 10.65 100 MET E N 1
ATOM 4724 C CA A MET E 1 100 ? 11.912 29.837 48.216 0.70 11.76 100 MET E CA 1
ATOM 4725 C CA B MET E 1 100 ? 11.865 29.763 48.168 0.30 11.02 100 MET E CA 1
ATOM 4726 C C A MET E 1 100 ? 11.392 31.077 47.519 0.70 11.09 100 MET E C 1
ATOM 4727 C C B MET E 1 100 ? 11.362 31.084 47.616 0.30 10.84 100 MET E C 1
ATOM 4728 O O A MET E 1 100 ? 12.150 31.986 47.161 0.70 10.70 100 MET E O 1
ATOM 4729 O O B MET E 1 100 ? 12.141 32.008 47.406 0.30 10.75 100 MET E O 1
ATOM 4738 N N . PHE E 1 101 ? 10.054 31.140 47.346 1.00 10.37 101 PHE E N 1
ATOM 4739 C CA . PHE E 1 101 ? 9.393 32.307 46.737 1.00 11.58 101 PHE E CA 1
ATOM 4740 C C . PHE E 1 101 ? 8.384 32.799 47.738 1.00 11.47 101 PHE E C 1
ATOM 4741 O O . PHE E 1 101 ? 7.289 32.163 47.798 1.00 14.34 101 PHE E O 1
ATOM 4749 N N . GLU E 1 102 ? 8.641 33.874 48.445 1.00 11.18 102 GLU E N 1
ATOM 4750 C CA . GLU E 1 102 ? 7.766 34.367 49.542 1.00 11.74 102 GLU E CA 1
ATOM 4751 C C . GLU E 1 102 ? 6.652 35.242 48.980 1.00 11.17 102 GLU E C 1
ATOM 4752 O O . GLU E 1 102 ? 6.913 36.185 48.287 1.00 11.23 102 GLU E O 1
ATOM 4758 N N . VAL E 1 103 ? 5.434 34.938 49.407 1.00 11.67 103 VAL E N 1
ATOM 4759 C CA . VAL E 1 103 ? 4.283 35.854 49.198 1.00 11.28 103 VAL E CA 1
ATOM 4760 C C . VAL E 1 103 ? 4.340 36.822 50.382 1.00 11.20 103 VAL E C 1
ATOM 4761 O O . VAL E 1 103 ? 3.924 36.430 51.473 1.00 11.51 103 VAL E O 1
ATOM 4765 N N . VAL E 1 104 ? 4.789 38.023 50.131 1.00 11.80 104 VAL E N 1
ATOM 4766 C CA . VAL E 1 104 ? 4.845 39.081 51.154 1.00 12.64 104 VAL E CA 1
ATOM 4767 C C . VAL E 1 104 ? 3.423 39.611 51.435 1.00 12.57 104 VAL E C 1
ATOM 4768 O O . VAL E 1 104 ? 3.059 39.895 52.558 1.00 13.31 104 VAL E O 1
ATOM 4772 N N . SER E 1 105 ? 2.660 39.791 50.362 1.00 12.75 105 SER E N 1
ATOM 4773 C CA . SER E 1 105 ? 1.282 40.266 50.393 1.00 13.27 105 SER E CA 1
ATOM 4774 C C . SER E 1 105 ? 0.535 39.792 49.161 1.00 12.55 105 SER E C 1
ATOM 4775 O O . SER E 1 105 ? 1.181 39.486 48.144 1.00 11.69 105 SER E O 1
ATOM 4778 N N . VAL E 1 106 ? -0.778 39.629 49.331 1.00 12.66 106 VAL E N 1
ATOM 4779 C CA . VAL E 1 106 ? -1.651 39.296 48.195 1.00 12.48 106 VAL E CA 1
ATOM 4780 C C . VAL E 1 106 ? -3.069 39.685 48.520 1.00 13.04 106 VAL E C 1
ATOM 4781 O O . VAL E 1 106 ? -3.497 39.496 49.680 1.00 14.03 106 VAL E O 1
ATOM 4785 N N . THR E 1 107 ? -3.782 40.189 47.535 1.00 12.85 107 THR E N 1
ATOM 4786 C CA . THR E 1 107 ? -5.277 40.347 47.588 1.00 13.41 107 THR E CA 1
ATOM 4787 C C . THR E 1 107 ? -5.827 39.470 46.471 1.00 13.39 107 THR E C 1
ATOM 4788 O O . THR E 1 107 ? -5.602 39.788 45.283 1.00 13.54 107 THR E O 1
ATOM 4792 N N . GLY E 1 108 ? -6.502 38.387 46.878 1.00 13.53 108 GLY E N 1
ATOM 4793 C CA . GLY E 1 108 ? -6.982 37.376 45.926 1.00 13.80 108 GLY E CA 1
ATOM 4794 C C . GLY E 1 108 ? -6.034 36.209 45.991 1.00 13.81 108 GLY E C 1
ATOM 4795 O O . GLY E 1 108 ? -5.519 35.944 47.083 1.00 15.54 108 GLY E O 1
ATOM 4796 N N . ASP E 1 109 ? -5.779 35.518 44.873 1.00 13.71 109 ASP E N 1
ATOM 4797 C CA . ASP E 1 109 ? -5.073 34.219 44.918 1.00 14.05 109 ASP E CA 1
ATOM 4798 C C . ASP E 1 109 ? -3.841 34.350 44.016 1.00 12.59 109 ASP E C 1
ATOM 4799 O O . ASP E 1 109 ? -3.904 34.905 42.909 1.00 12.71 109 ASP E O 1
ATOM 4804 N N . VAL E 1 110 ? -2.702 33.843 44.497 1.00 11.82 110 VAL E N 1
ATOM 4805 C CA . VAL E 1 110 ? -1.483 33.791 43.665 1.00 11.24 110 VAL E CA 1
ATOM 4806 C C . VAL E 1 110 ? -0.919 32.386 43.771 1.00 11.21 110 VAL E C 1
ATOM 4807 O O . VAL E 1 110 ? -0.766 31.828 44.877 1.00 11.49 110 VAL E O 1
ATOM 4811 N N A THR E 1 111 ? -0.612 31.820 42.613 0.50 10.77 111 THR E N 1
ATOM 4812 N N B THR E 1 111 ? -0.593 31.829 42.614 0.50 11.41 111 THR E N 1
ATOM 4813 C CA A THR E 1 111 ? 0.002 30.493 42.471 0.50 10.64 111 THR E CA 1
ATOM 4814 C CA B THR E 1 111 ? 0.030 30.513 42.461 0.50 11.80 111 THR E CA 1
ATOM 4815 C C A THR E 1 111 ? 1.435 30.715 41.989 0.50 10.53 111 THR E C 1
ATOM 4816 C C B THR E 1 111 ? 1.460 30.758 42.022 0.50 11.18 111 THR E C 1
ATOM 4817 O O A THR E 1 111 ? 1.682 31.579 41.145 0.50 10.79 111 THR E O 1
ATOM 4818 O O B THR E 1 111 ? 1.706 31.640 41.177 0.50 11.48 111 THR E O 1
ATOM 4825 N N . VAL E 1 112 ? 2.362 29.951 42.552 1.00 10.53 112 VAL E N 1
ATOM 4826 C CA . VAL E 1 112 ? 3.794 30.078 42.254 1.00 10.63 112 VAL E CA 1
ATOM 4827 C C . VAL E 1 112 ? 4.313 28.682 42.030 1.00 10.26 112 VAL E C 1
ATOM 4828 O O . VAL E 1 112 ? 4.367 27.892 43.014 1.00 10.11 112 VAL E O 1
ATOM 4832 N N . LYS E 1 113 ? 4.641 28.344 40.794 1.00 11.17 113 LYS E N 1
ATOM 4833 C CA . LYS E 1 113 ? 4.990 26.956 40.421 1.00 12.08 113 LYS E CA 1
ATOM 4834 C C . LYS E 1 113 ? 6.208 26.996 39.553 1.00 11.72 113 LYS E C 1
ATOM 4835 O O . LYS E 1 113 ? 6.306 27.888 38.663 1.00 13.52 113 LYS E O 1
ATOM 4841 N N . GLY E 1 114 ? 7.075 26.017 39.679 1.00 10.74 114 GLY E N 1
ATOM 4842 C CA . GLY E 1 114 ? 8.289 25.970 38.867 1.00 10.57 114 GLY E CA 1
ATOM 4843 C C . GLY E 1 114 ? 8.411 24.709 38.065 1.00 10.20 114 GLY E C 1
ATOM 4844 O O . GLY E 1 114 ? 7.875 23.656 38.409 1.00 10.97 114 GLY E O 1
ATOM 4845 N N . ILE E 1 115 ? 9.155 24.859 36.970 1.00 9.67 115 ILE E N 1
ATOM 4846 C CA . ILE E 1 115 ? 9.683 23.715 36.212 1.00 9.87 115 ILE E CA 1
ATOM 4847 C C . ILE E 1 115 ? 11.199 23.847 36.317 1.00 10.01 115 ILE E C 1
ATOM 4848 O O . ILE E 1 115 ? 11.765 24.937 36.130 1.00 9.90 115 ILE E O 1
ATOM 4853 N N . VAL E 1 116 ? 11.809 22.751 36.639 1.00 10.17 116 VAL E N 1
ATOM 4854 C CA . VAL E 1 116 ? 13.250 22.677 36.979 1.00 10.15 116 VAL E CA 1
ATOM 4855 C C . VAL E 1 116 ? 13.906 21.732 35.977 1.00 9.81 116 VAL E C 1
ATOM 4856 O O . VAL E 1 116 ? 13.319 20.736 35.591 1.00 10.22 116 VAL E O 1
ATOM 4860 N N . VAL E 1 117 ? 15.125 22.091 35.554 1.00 9.37 117 VAL E N 1
ATOM 4861 C CA . VAL E 1 117 ? 15.801 21.427 34.408 1.00 9.83 117 VAL E CA 1
ATOM 4862 C C . VAL E 1 117 ? 17.248 21.133 34.810 1.00 10.14 117 VAL E C 1
ATOM 4863 O O . VAL E 1 117 ? 17.912 22.010 35.409 1.00 10.52 117 VAL E O 1
ATOM 4867 N N . SER E 1 118 ? 17.723 19.942 34.472 1.00 9.69 118 SER E N 1
ATOM 4868 C CA . SER E 1 118 ? 19.152 19.558 34.725 1.00 10.81 118 SER E CA 1
ATOM 4869 C C . SER E 1 118 ? 20.029 19.877 33.530 1.00 12.56 118 SER E C 1
ATOM 4870 O O . SER E 1 118 ? 19.636 20.510 32.552 1.00 13.92 118 SER E O 1
#

B-factor: mean 18.46, std 8.71, range [8.06, 63.38]

InterPro domains:
  IPR059921 XepA-like domain [PF27453] (14-116)

Nearest PDB structures (foldseek):
  6i5o-assembly1_E  TM=1.009E+00  e=6.554E-21  Bacillus subtilis subsp. subtilis str. 168
  6i56-assembly1_A  TM=9.606E-01  e=3.130E-10  Bacillus subtilis subsp. subtilis str. 168
  8k0m-assembly1_A  TM=5.849E-01  e=1.727E-01  Homo sapiens
  8iq9-assembly1_B  TM=3.299E-01  e=1.855E-02  Klebsiella phage VLC6
  8iqe-assembly1_D  TM=3.463E-01  e=3.117E-02  Klebsiella phage VLC6

Solvent-accessible surface area: 21741 Å² total; per-residue (Å²): 126,76,7,44,17,20,5,38,46,63,76,53,45,2,10,127,68,10,93,65,88,54,82,26,110,62,17,78,1,48,59,19,58,76,1,10,0,13,0,14,32,91,10,112,55,24,43,0,73,0,34,0,3,17,145,133,44,54,63,6,36,2,11,1,35,9,11,42,70,72,109,105,18,35,48,10,119,81,40,46,16,8,12,32,7,80,0,3,4,4,60,46,0,0,0,34,0,49,48,21,85,37,47,0,23,0,88,4,26,0,2,1,125,76,6,46,17,20,5,39,49,59,77,52,52,2,12,112,56,13,94,66,90,50,74,27,110,59,17,80,1,47,60,18,59,68,1,10,0,13,0,15,32,91,11,109,64,27,37,0,68,0,34,0,1,10,109,131,45,54,59,4,35,2,11,1,37,8,11,42,70,69,111,106,17,34,40,10,118,79,39,47,16,8,12,32,8,78,0,5,4,4,62,47,0,5,0,34,0,53,52,21,87,40,40,0,14,0,74,4,28,0,2,1,126,77,6,46,17,20,5,36,48,58,80,52,51,3,12,118,50,15,96,65,90,51,76,27,110,60,17,81,1,48,61,18,59,77,1,10,0,14,0,12,33,83,29,120,56,27,42,0,72,1,35,1,2,12,110,133,46,56,61,4,36,2,10,1,38,7,10,43,73,72,111,106,17,34,45,9,116,78,37,47,18,7,12,35,7,74,0,2,5,4,63,48,0,6,0,36,0,46,49,18,81,42,42,0,12,0,77,4,36,0,2,1,130,76,8,46,18,18,4,39,48,59,77,52,46,2,10,117,50,16,91,67,84,50,70,30,106,71,18,80,0,48,59,18,59,73,1,9,0,14,0,13,32,88,9,111,57,25,40,0,64,1,37,0,2,18,138,129,42,54,86,4,36,2,12,1,37,9,12,43,71,72,110,108,18,35,40,10,116,82,44,46,17,8,11,32,6,79,0,4,4,4,63,46,0,1,0,38,0,52,52,20,82,38,39,0,16,0,85,3,36,0,2,1,130,76,6,46,17,20,5,35,50,53,87,50,51,2,10,118,46,15,92,64,89,53,76,24,107,64,19,79,1,47,58,18,58,76,2,10,0,14,0,12,30,90,10,115,58,27,47,0,74,1,36,1,2,17,134,133,46,55,63,5,36,2,12,2,37,9,12,43,71,72,108,107,18,37,50,10,120,79,39,45,18,7,10,33,8,79,0,5,6,4,60,47,0,6,0,36,0,49,49,19,82,39,41,0,15,0,80,2,48,0,2,1

Sequence (560 aa):
NVVITIPDKTSSFTFHEEAAAATSPSSEGEEFVVGHFRREELTVKIISSGSSSTSSREEIIKFYAVDEENGEKTALSSGTNKTDFQLGSSTLNTNEYWDFDDIAGLFKVMMFEVVSVTGDDVTTVKGIVVSNVVITIPDKTSSFTFHEEAAAATSPSSEGEEFVVGHFREELTVKIISSGSSTSSREIIKFYAVDENGEKTALSSGTNKTDFQLGSSTLNTNEYWDFDDIAGLFKVMMFEVVSVTGDVTTVKGIVVSNVVITIPDKTSFTFHEEAAAATSPSSEGEEFVVGHFRREELTVKIISSGSSSTSREIIKFYAVDEENGEKTALSSGTNKTDFQLGSSTLNTNEYWDFDDIAGLFKVMMFEVVSVTGDVTTVKGIVVVSNVVITIPDKTSSFTFHEEAAAATSPSSEGEEFVVGHFRREELTVVKIISSGSSSTSREIIKFYAVDENGEKTALSSGTNKTDFQLGSSTLNTNEYWDFDDIAGLFKVMMFEVVSVTGDVTTVKGIVVSNVVITIPDKTSFTFHEEAAAATSPSSEGEEFVVGHFREELTVKIISSGSSTSSREIIKFYAVDEENGEKTALSSGTNKTDFQLGSSTLNTNEYWDFDDIAGLFKVMMFEVVSVTGDVTTVKGIVVS

Secondary structure (DSSP, 8-state):
-EEEEEE-EEEEEEEEEE-S-B--PPEE-TT--EEEEEEESS-SEEEEEEEEE-TT--EEE--EEETTT--EESEES-SSEEEEEE-TT-SEEEEEEEEEES-EEEEEEEE-/-EEEEEE-EEEEEEEEEE-S-B----EE-TT--EEEEEEESS-SEEEEEEEEE-TT--EEE--EEETTT--EESEES-SSEEEEEE-TT-SEEEEEEEEEES-EEEEEEEE-/-EEEEEE-EEEEEEEEEE-S-B--PPEE-TT--EEEEEEES-EEEEEEEEEEE-TT--EEE--EEETTT--EESEES-SSEEEEEE-TT-SEEEEEEEEEEE-EEEEEEEE-/-EEEEEE-EEEEEEEEEE-S-B--PPEE-TT--EEEEEEESS-SEEEEEEEEE-TT--EEE--EEETTT--EESEES-SSEEEEEE-TT-SEEEEEEEEEES-EEEEEEEE-/-EEEEEE-EEEEEEEEEE-S-B--PPEE-TT--EEEEEEESS-SEEEEEEEEE-TT--EEE--EEETTT--EESEES-SSEEEEEE-TT-SEEEEEEEEEES-EEEEEEEE-